Protein AF-0000000072981188 (afdb_homodimer)

Secondary structure (DSSP, 8-state):
----THHHHHHHHHHHTT--HHHHHHHHTS-HHHHHHHHHTSS---GGGHHHHHHHHTS-HHHHTT------HHHHHHHHHHHHHHHHHS-HHHHHHHHHHHHHHTTT-HHHHHHHHHHHHHTGGG---HHHHHHHHHHHHHHHHHHHHH---HHHHHHHHHHHHHHHHHTT-HHHHHHHHGGGGSPP--HHHHHHHHHHHTT-HHHHHHHHHHHHHHHHHHHHHHHHHHHHHTTT-HHHHHHHHHHHHHHHHHTTGGGS--HHHHHHHHHHHHHHHHTT-HHHHHHHHHHHHHHHHT--SSP-----SS-TTHHHHHHHHSTTTTS-SS-HHHHHHHHHHHHHS-GGGGGGTT-HHHHHHHHHHHHHTT---/----THHHHHHHHHHHTT--HHHHHHHHTS-HHHHHHHHHTSS---GGGHHHHHHHHTS-HHHHHT------HHHHHHHHHHHHHHHHHS-HHHHHHHHHHHHHHTTT-HHHHHHHHHHHHHTGGG---HHHHHHHHHHHHHHHHHHHHH---HHHHHHHHHHHHHHHHHTT-HHHHHHHHGGGGSPP--HHHHHHHHHHHTT-HHHHHHHHHHHHHHHHHHHHHHHHHHHHHTTT-HHHHHHHHHHHHHHHHHTTGGGS--HHHHHHHHHHHHHHHHTT-HHHHHHHHHHHHHHHHT--SSP-----SS--SHHHHHHHHSTTTTS-SS-HHHHHHHHHHHHHS-GGGGGGTT-HHHHHHHHHHHHHTT---

pLDDT: mean 88.99, std 8.78, range [28.5, 98.31]

Organism: Clostridium botulinum (strain Hall / ATCC 3502 / NCTC 13319 / Type A) (NCBI:txid441771)

Radius of gyration: 32.52 Å; Cα contacts (8 Å, |Δi|>4): 903; chains: 2; bounding box: 86×80×82 Å

Sequence (746 aa):
MRDLNIGKCIIHKRKEKGITQEQLANYIGVSKASVSKWESGSSYPDIVLLPELATYFNISVDELLGYSPQLTKEDIKKIYSKLSHEFAVRPFDEAMEQCNKLIKKYYSCFPFLLSIIQLLLNHSNLIKNDAIKKEIFQQCVFLSRRIKEESENISYIKNANTMEALAEMALGNSEEVIRLLDNKLDPYRGDDVILINAYQMQGKTAEANKVNQILLYNNVINTLALLNNYLSLNMMDPVLFEKIYSQGIQIIDSFQLKEILTNDVFAIHIIAAQGYLITQNKEKAIDALERYMNTVCSIQFPLSFKENEYFTHIGKWLEDNNFIGTNTPVDEITIKKSFVDIVVQNPAFEPLREDERYNLLVKKLKEKLGEKKMRDLNIGKCIIHKRKEKGITQEQLANYIGVSKASVSKWESGSSYPDIVLLPELATYFNISVDELLGYSPQLTKEDIKKIYSKLSHEFAVRPFDEAMEQCNKLIKKYYSCFPFLLSIIQLLLNHSNLIKNDAIKKEIFQQCVFLSRRIKEESENISYIKNANTMEALAEMALGNSEEVIRLLDNKLDPYRGDDVILINAYQMQGKTAEANKVNQILLYNNVINTLALLNNYLSLNMMDPVLFEKIYSQGIQIIDSFQLKEILTNDVFAIHIIAAQGYLITQNKEKAIDALERYMNTVCSIQFPLSFKENEYFTHIGKWLEDNNFIGTNTPVDEITIKKSFVDIVVQNPAFEPLREDERYNLLVKKLKEKLGEKK

Structure (mmCIF, N/CA/C/O backbone):
data_AF-0000000072981188-model_v1
#
loop_
_entity.id
_entity.type
_entity.pdbx_description
1 polymer 'DNA-binding protein'
#
loop_
_atom_site.group_PDB
_atom_site.id
_atom_site.type_symbol
_atom_site.label_atom_id
_atom_site.label_alt_id
_atom_site.label_comp_id
_atom_site.label_asym_id
_atom_site.label_entity_id
_atom_site.label_seq_id
_atom_site.pdbx_PDB_ins_code
_atom_site.Cartn_x
_atom_site.Cartn_y
_atom_site.Cartn_z
_atom_site.occupancy
_atom_site.B_iso_or_equiv
_atom_site.auth_seq_id
_atom_site.auth_comp_id
_atom_site.auth_asym_id
_atom_site.auth_atom_id
_atom_site.pdbx_PDB_model_num
ATOM 1 N N . MET A 1 1 ? 26.234 -38.469 -8.125 1 28.84 1 MET A N 1
ATOM 2 C CA . MET A 1 1 ? 27.453 -37.75 -8.555 1 28.84 1 MET A CA 1
ATOM 3 C C . MET A 1 1 ? 27.125 -36.344 -9.023 1 28.84 1 MET A C 1
ATOM 5 O O . MET A 1 1 ? 26.219 -36.156 -9.828 1 28.84 1 MET A O 1
ATOM 9 N N . ARG A 1 2 ? 27.438 -35.375 -8.328 1 44.81 2 ARG A N 1
ATOM 10 C CA . ARG A 1 2 ? 27.281 -33.938 -8.562 1 44.81 2 ARG A CA 1
ATOM 11 C C . ARG A 1 2 ? 27.938 -33.531 -9.883 1 44.81 2 ARG A C 1
ATOM 13 O O . ARG A 1 2 ? 29.156 -33.625 -10.023 1 44.81 2 ARG A O 1
ATOM 20 N N . ASP A 1 3 ? 27.469 -33.844 -10.914 1 48.28 3 ASP A N 1
ATOM 21 C CA . ASP A 1 3 ? 28.109 -33.719 -12.227 1 48.28 3 ASP A CA 1
ATOM 22 C C . ASP A 1 3 ? 28.531 -32.25 -12.469 1 48.28 3 ASP A C 1
ATOM 24 O O . ASP A 1 3 ? 27.688 -31.375 -12.578 1 48.28 3 ASP A O 1
ATOM 28 N N . LEU A 1 4 ? 29.609 -31.938 -11.836 1 57.03 4 LEU A N 1
ATOM 29 C CA . LEU A 1 4 ? 30.219 -30.672 -12.211 1 57.03 4 LEU A CA 1
ATOM 30 C C . LEU A 1 4 ? 30.594 -30.672 -13.688 1 57.03 4 LEU A C 1
ATOM 32 O O . LEU A 1 4 ? 31.172 -31.641 -14.195 1 57.03 4 LEU A O 1
ATOM 36 N N . ASN A 1 5 ? 29.922 -29.953 -14.453 1 65.31 5 ASN A N 1
ATOM 37 C CA . ASN A 1 5 ? 30.141 -29.859 -15.891 1 65.31 5 ASN A CA 1
ATOM 38 C C . ASN A 1 5 ? 31.469 -29.156 -16.219 1 65.31 5 ASN A C 1
ATOM 40 O O . ASN A 1 5 ? 31.609 -28.547 -17.266 1 65.31 5 ASN A O 1
ATOM 44 N N . ILE A 1 6 ? 32.344 -29.312 -15.297 1 79.31 6 ILE A N 1
ATOM 45 C CA . ILE A 1 6 ? 33.594 -28.578 -15.531 1 79.31 6 ILE A CA 1
ATOM 46 C C . ILE A 1 6 ? 34.344 -29.188 -16.719 1 79.31 6 ILE A C 1
ATOM 48 O O . ILE A 1 6 ? 34.938 -28.469 -17.516 1 79.31 6 ILE A O 1
ATOM 52 N N . GLY A 1 7 ? 34.281 -30.484 -16.781 1 83.25 7 GLY A N 1
ATOM 53 C CA . GLY A 1 7 ? 34.938 -31.156 -17.891 1 83.25 7 GLY A CA 1
ATOM 54 C C . GLY A 1 7 ? 34.438 -30.703 -19.25 1 83.25 7 GLY A C 1
ATOM 55 O O . GLY A 1 7 ? 35.219 -30.406 -20.156 1 83.25 7 GLY A O 1
ATOM 56 N N . LYS A 1 8 ? 33.156 -30.594 -19.328 1 84.25 8 LYS A N 1
ATOM 57 C CA . LYS A 1 8 ? 32.531 -30.141 -20.578 1 84.25 8 LYS A CA 1
ATOM 58 C C . LYS A 1 8 ? 32.938 -28.688 -20.875 1 84.25 8 LYS A C 1
ATOM 60 O O . LYS A 1 8 ? 33.188 -28.344 -22.031 1 84.25 8 LYS A O 1
ATOM 65 N N . CYS A 1 9 ? 32.938 -28 -19.859 1 85.75 9 CYS A N 1
ATOM 66 C CA . CYS A 1 9 ? 33.344 -26.594 -20.031 1 85.75 9 CYS A CA 1
ATOM 67 C C . CYS A 1 9 ? 34.781 -26.484 -20.5 1 85.75 9 CYS A C 1
ATOM 69 O O . CYS A 1 9 ? 35.094 -25.703 -21.406 1 85.75 9 CYS A O 1
ATOM 71 N N . ILE A 1 10 ? 35.688 -27.281 -19.906 1 88.19 10 ILE A N 1
ATOM 72 C CA . ILE A 1 10 ? 37.094 -27.25 -20.266 1 88.19 10 ILE A CA 1
ATOM 73 C C . ILE A 1 10 ? 37.281 -27.688 -21.719 1 88.19 10 ILE A C 1
ATOM 75 O O . ILE A 1 10 ? 38 -27.062 -22.484 1 88.19 10 ILE A O 1
ATOM 79 N N . ILE A 1 11 ? 36.5 -28.719 -22.141 1 90.25 11 ILE A N 1
ATOM 80 C CA . ILE A 1 11 ? 36.562 -29.172 -23.516 1 90.25 11 ILE A CA 1
ATOM 81 C C . ILE A 1 11 ? 36.125 -28.062 -24.453 1 90.25 11 ILE A C 1
ATOM 83 O O . ILE A 1 11 ? 36.812 -27.75 -25.422 1 90.25 11 ILE A O 1
ATOM 87 N N . HIS A 1 12 ? 34.969 -27.5 -24.172 1 89.06 12 HIS A N 1
ATOM 88 C CA . HIS 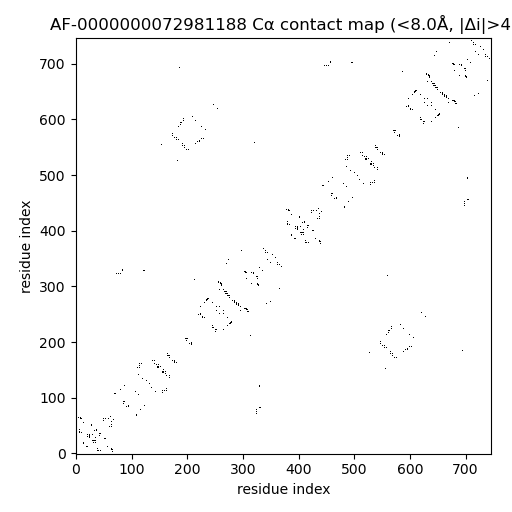A 1 12 ? 34.344 -26.469 -25.016 1 89.06 12 HIS A CA 1
ATOM 89 C C . HIS A 1 12 ? 35.281 -25.266 -25.141 1 89.06 12 HIS A C 1
ATOM 91 O O . HIS A 1 12 ? 35.531 -24.781 -26.25 1 89.06 12 HIS A O 1
ATOM 97 N N . LYS A 1 13 ? 35.812 -24.844 -24.062 1 88.12 13 LYS A N 1
ATOM 98 C CA . LYS A 1 13 ? 36.656 -23.656 -24.078 1 88.12 13 LYS A CA 1
ATOM 99 C C . LYS A 1 13 ? 38 -23.938 -24.719 1 88.12 13 LYS A C 1
ATOM 101 O O . LYS A 1 13 ? 38.562 -23.094 -25.422 1 88.12 13 LYS A O 1
ATOM 106 N N . ARG A 1 14 ? 38.562 -25.125 -24.391 1 90.75 14 ARG A N 1
ATOM 107 C CA . ARG A 1 14 ? 39.812 -25.531 -25.016 1 90.75 14 ARG A CA 1
ATOM 108 C C . ARG A 1 14 ? 39.688 -25.594 -26.531 1 90.75 14 ARG A C 1
ATOM 110 O O . ARG A 1 14 ? 40.531 -25.062 -27.266 1 90.75 14 ARG A O 1
ATOM 117 N N . LYS A 1 15 ? 38.562 -26.109 -27.016 1 91.38 15 LYS A N 1
ATOM 118 C CA . LYS A 1 15 ? 38.281 -26.219 -28.438 1 91.38 15 LYS A CA 1
ATOM 119 C C . LYS A 1 15 ? 38.031 -24.844 -29.047 1 91.38 15 LYS A C 1
ATOM 121 O O . LYS A 1 15 ? 38.469 -24.562 -30.172 1 91.38 15 LYS A O 1
ATOM 126 N N . GLU A 1 16 ? 37.312 -24.047 -28.344 1 86.44 16 GLU A N 1
ATOM 127 C CA . GLU A 1 16 ? 37.031 -22.672 -28.797 1 86.44 16 GLU A CA 1
ATOM 128 C C . GLU A 1 16 ? 38.312 -21.906 -29 1 86.44 16 GLU A C 1
ATOM 130 O O . GLU A 1 16 ? 38.438 -21.094 -29.922 1 86.44 16 GLU A O 1
ATOM 135 N N . LYS A 1 17 ? 39.281 -22.109 -28.094 1 86.5 17 LYS A N 1
ATOM 136 C CA . LYS A 1 17 ? 40.562 -21.422 -28.188 1 86.5 17 LYS A CA 1
ATOM 137 C C . LYS A 1 17 ? 41.469 -22.125 -29.188 1 86.5 17 LYS A C 1
ATOM 139 O O . LYS A 1 17 ? 42.562 -21.625 -29.5 1 86.5 17 LYS A O 1
ATOM 144 N N . GLY A 1 18 ? 41 -23.344 -29.641 1 88.5 18 GLY A N 1
ATOM 145 C CA . GLY A 1 18 ? 41.75 -24.078 -30.641 1 88.5 18 GLY A CA 1
ATOM 146 C C . GLY A 1 18 ? 43.031 -24.703 -30.109 1 88.5 18 GLY A C 1
ATOM 147 O O . GLY A 1 18 ? 44.031 -24.828 -30.828 1 88.5 18 GLY A O 1
ATOM 148 N N . ILE A 1 19 ? 43.062 -25.062 -28.906 1 88.88 19 ILE A N 1
ATOM 149 C CA . ILE A 1 19 ? 44.281 -25.594 -28.328 1 88.88 19 ILE A CA 1
ATOM 150 C C . ILE A 1 19 ? 44.094 -27.078 -28.016 1 88.88 19 ILE A C 1
ATOM 152 O O . ILE A 1 19 ? 42.969 -27.562 -27.906 1 88.88 19 ILE A O 1
ATOM 156 N N . THR A 1 20 ? 45.25 -27.703 -27.984 1 91.19 20 THR A N 1
ATOM 157 C CA . THR A 1 20 ? 45.25 -29.125 -27.656 1 91.19 20 THR A CA 1
ATOM 158 C C . THR A 1 20 ? 45.25 -29.344 -26.141 1 91.19 20 THR A C 1
ATOM 160 O O . THR A 1 20 ? 45.469 -28.391 -25.375 1 91.19 20 THR A O 1
ATOM 163 N N . GLN A 1 21 ? 44.969 -30.594 -25.719 1 94.88 21 GLN A N 1
ATOM 164 C CA . GLN A 1 21 ? 45.031 -30.938 -24.312 1 94.88 21 GLN A CA 1
ATOM 165 C C . GLN A 1 21 ? 46.438 -30.719 -23.75 1 94.88 21 GLN A C 1
ATOM 167 O O . GLN A 1 21 ? 46.625 -30.281 -22.625 1 94.88 21 GLN A O 1
ATOM 172 N N . GLU A 1 22 ? 47.406 -30.984 -24.547 1 92.75 22 GLU A N 1
ATOM 173 C CA . GLU A 1 22 ? 48.812 -30.812 -24.156 1 92.75 22 GLU A CA 1
ATOM 174 C C . GLU A 1 22 ? 49.156 -29.344 -23.938 1 92.75 22 GLU A C 1
ATOM 176 O O . GLU A 1 22 ? 49.875 -29.016 -22.969 1 92.75 22 GLU A O 1
ATOM 181 N N . GLN A 1 23 ? 48.656 -28.578 -24.781 1 89.81 23 GLN A N 1
ATOM 182 C CA . GLN A 1 23 ? 48.906 -27.141 -24.672 1 89.81 23 GLN A CA 1
ATOM 183 C C . GLN A 1 23 ? 48.281 -26.578 -23.406 1 89.81 23 GLN A C 1
ATOM 185 O O . GLN A 1 23 ? 48.906 -25.75 -22.719 1 89.81 23 GLN A O 1
ATOM 190 N N . LEU A 1 24 ? 47.094 -26.938 -23.141 1 93.69 24 LEU A N 1
ATOM 191 C CA . LEU A 1 24 ? 46.438 -26.5 -21.906 1 93.69 24 LEU A CA 1
ATOM 192 C C . LEU A 1 24 ? 47.188 -27 -20.688 1 93.69 24 LEU A C 1
ATOM 194 O O . LEU A 1 24 ? 47.406 -26.25 -19.734 1 93.69 24 LEU A O 1
ATOM 198 N N . ALA A 1 25 ? 47.594 -28.219 -20.703 1 92.62 25 ALA A N 1
ATOM 199 C CA . ALA A 1 25 ? 48.312 -28.844 -19.594 1 92.62 25 ALA A CA 1
ATOM 200 C C . ALA A 1 25 ? 49.625 -28.109 -19.312 1 92.62 25 ALA A C 1
ATOM 202 O O . ALA A 1 25 ? 49.938 -27.844 -18.156 1 92.62 25 ALA A O 1
ATOM 203 N N . ASN A 1 26 ? 50.281 -27.781 -20.328 1 86.75 26 ASN A N 1
ATOM 204 C CA . ASN A 1 26 ? 51.531 -27.062 -20.203 1 86.75 26 ASN A CA 1
ATOM 205 C C . ASN A 1 26 ? 51.344 -25.688 -19.547 1 86.75 26 ASN A C 1
ATOM 207 O O . ASN A 1 26 ? 52.125 -25.266 -18.703 1 86.75 26 ASN A O 1
ATOM 211 N N . TYR A 1 27 ? 50.281 -25.109 -20.031 1 85.94 27 TYR A N 1
ATOM 212 C CA . TYR A 1 27 ? 50.031 -23.797 -19.5 1 85.94 27 TYR A CA 1
ATOM 213 C C . TYR A 1 27 ? 49.719 -23.859 -18 1 85.94 27 TYR A C 1
ATOM 215 O O . TYR A 1 27 ? 50.219 -23.031 -17.234 1 85.94 27 TYR A O 1
ATOM 223 N N . ILE A 1 28 ? 48.906 -24.766 -17.594 1 88 28 ILE A N 1
ATOM 224 C CA . ILE A 1 28 ? 48.438 -24.891 -16.219 1 88 28 ILE A CA 1
ATOM 225 C C . ILE A 1 28 ? 49.531 -25.531 -15.352 1 88 28 ILE A C 1
ATOM 227 O O . ILE A 1 28 ? 49.562 -25.344 -14.133 1 88 28 ILE A O 1
ATOM 231 N N . GLY A 1 29 ? 50.375 -26.266 -15.93 1 88.38 29 GLY A N 1
ATOM 232 C CA . GLY A 1 29 ? 51.438 -26.938 -15.227 1 88.38 29 GLY A CA 1
ATOM 233 C C . GLY A 1 29 ? 51.031 -28.328 -14.727 1 88.38 29 GLY A C 1
ATOM 234 O O . GLY A 1 29 ? 51.406 -28.703 -13.617 1 88.38 29 GLY A O 1
ATOM 235 N N . VAL A 1 30 ? 50.281 -28.953 -15.422 1 91.81 30 VAL A N 1
ATOM 236 C CA . VAL A 1 30 ? 49.875 -30.312 -15.086 1 91.81 30 VAL A CA 1
ATOM 237 C C . VAL A 1 30 ? 50.156 -31.25 -16.25 1 91.81 30 VAL A C 1
ATOM 239 O O . VAL A 1 30 ? 50.656 -30.812 -17.297 1 91.81 30 VAL A O 1
ATOM 242 N N . SER A 1 31 ? 49.875 -32.5 -16.031 1 92.44 31 SER A N 1
ATOM 243 C CA . SER A 1 31 ? 50.125 -33.469 -17.109 1 92.44 31 SER A CA 1
ATOM 244 C C . SER A 1 31 ? 48.969 -33.5 -18.094 1 92.44 31 SER A C 1
ATOM 246 O O . SER A 1 31 ? 47.844 -33.125 -17.75 1 92.44 31 SER A O 1
ATOM 248 N N . LYS A 1 32 ? 49.312 -33.844 -19.312 1 93.88 32 LYS A N 1
ATOM 249 C CA . LYS A 1 32 ? 48.281 -34.062 -20.328 1 93.88 32 LYS A CA 1
ATOM 250 C C . LYS A 1 32 ? 47.25 -35.062 -19.859 1 93.88 32 LYS A C 1
ATOM 252 O O . LYS A 1 32 ? 46.062 -34.906 -20.125 1 93.88 32 LYS A O 1
ATOM 257 N N . ALA A 1 33 ? 47.656 -36 -19.156 1 92.94 33 ALA A N 1
ATOM 258 C CA . ALA A 1 33 ? 46.75 -37.031 -18.609 1 92.94 33 ALA A CA 1
ATOM 259 C C . ALA A 1 33 ? 45.75 -36.406 -17.641 1 92.94 33 ALA A C 1
ATOM 261 O O . ALA A 1 33 ? 44.594 -36.812 -17.609 1 92.94 33 ALA A O 1
ATOM 262 N N . SER A 1 34 ? 46.25 -35.531 -16.906 1 92.56 34 SER A N 1
ATOM 263 C CA . SER A 1 34 ? 45.375 -34.844 -15.961 1 92.56 34 SER A CA 1
ATOM 264 C C . SER A 1 34 ? 44.25 -34.094 -16.672 1 92.56 34 SER A C 1
ATOM 266 O O . SER A 1 34 ? 43.062 -34.219 -16.312 1 92.56 34 SER A O 1
ATOM 268 N N . VAL A 1 35 ? 44.594 -33.375 -17.734 1 93.25 35 VAL A N 1
ATOM 269 C CA . VAL A 1 35 ? 43.594 -32.625 -18.5 1 93.25 35 VAL A CA 1
ATOM 270 C C . VAL A 1 35 ? 42.625 -33.594 -19.172 1 93.25 35 VAL A C 1
ATOM 272 O O . VAL A 1 35 ? 41.406 -33.344 -19.188 1 93.25 35 VAL A O 1
ATOM 275 N N . SER A 1 36 ? 43.125 -34.625 -19.719 1 92.56 36 SER A N 1
ATOM 276 C CA . SER A 1 36 ? 42.281 -35.656 -20.344 1 92.56 36 SER A CA 1
ATOM 277 C C . SER A 1 36 ? 41.281 -36.219 -19.344 1 92.56 36 SER A C 1
ATOM 279 O O . SER A 1 36 ? 40.125 -36.438 -19.672 1 92.56 36 SER A O 1
ATOM 281 N N . LYS A 1 37 ? 41.75 -36.406 -18.141 1 92.06 37 LYS A N 1
ATOM 282 C CA . LYS A 1 37 ? 40.875 -36.938 -17.094 1 92.06 37 LYS A CA 1
ATOM 283 C C . LYS A 1 37 ? 39.781 -35.938 -16.703 1 92.06 37 LYS A C 1
ATOM 285 O O . LYS A 1 37 ? 38.656 -36.312 -16.406 1 92.06 37 LYS A O 1
ATOM 290 N N . TRP A 1 38 ? 40.219 -34.688 -16.672 1 90.5 38 TRP A N 1
ATOM 291 C CA . TRP A 1 38 ? 39.219 -33.656 -16.391 1 90.5 38 TRP A CA 1
ATOM 292 C C . TRP A 1 38 ? 38.125 -33.625 -17.453 1 90.5 38 TRP A C 1
ATOM 294 O O . TRP A 1 38 ? 36.938 -33.625 -17.125 1 90.5 38 TRP A O 1
ATOM 304 N N . GLU A 1 39 ? 38.531 -33.688 -18.703 1 90.81 39 GLU A N 1
ATOM 305 C CA . GLU A 1 39 ? 37.625 -33.562 -19.828 1 90.81 39 GLU A CA 1
ATOM 306 C C . GLU A 1 39 ? 36.719 -34.781 -19.969 1 90.81 39 GLU A C 1
ATOM 308 O O . GLU A 1 39 ? 35.594 -34.656 -20.453 1 90.81 39 GLU A O 1
ATOM 313 N N . SER A 1 40 ? 37.25 -35.875 -19.547 1 87.44 40 SER A N 1
ATOM 314 C CA . SER A 1 40 ? 36.469 -37.094 -19.641 1 87.44 40 SER A CA 1
ATOM 315 C C . SER A 1 40 ? 35.594 -37.281 -18.391 1 87.44 40 SER A C 1
ATOM 317 O O . SER A 1 40 ? 34.781 -38.188 -18.344 1 87.44 40 SER A O 1
ATOM 319 N N . GLY A 1 41 ? 35.781 -36.438 -17.375 1 85.81 41 GLY A N 1
ATOM 320 C CA . GLY A 1 41 ? 34.969 -36.531 -16.156 1 85.81 41 GLY A CA 1
ATOM 321 C C . GLY A 1 41 ? 35.5 -37.531 -15.164 1 85.81 41 GLY A C 1
ATOM 322 O O . GLY A 1 41 ? 34.875 -37.812 -14.133 1 85.81 41 GLY A O 1
ATOM 323 N N . SER A 1 42 ? 36.656 -38.094 -15.516 1 84.75 42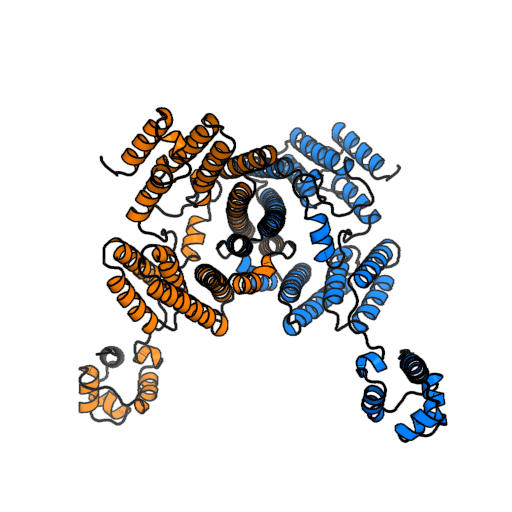 SER A N 1
ATOM 324 C CA . SER A 1 42 ? 37.25 -39.125 -14.664 1 84.75 42 SER A CA 1
ATOM 325 C C . SER A 1 42 ? 37.844 -38.531 -13.398 1 84.75 42 SER A C 1
ATOM 327 O O . SER A 1 42 ? 37.969 -39.188 -12.375 1 84.75 42 SER A O 1
ATOM 329 N N . SER A 1 43 ? 38.281 -37.406 -13.391 1 84.56 43 SER A N 1
ATOM 330 C CA . SER A 1 43 ? 38.75 -36.656 -12.242 1 84.56 43 SER A CA 1
ATOM 331 C C . SER A 1 43 ? 38.438 -35.156 -12.414 1 84.56 43 SER A C 1
ATOM 333 O O . SER A 1 43 ? 37.969 -34.75 -13.461 1 84.56 43 SER A O 1
ATOM 335 N N . TYR A 1 44 ? 38.625 -34.406 -11.32 1 86.12 44 TYR A N 1
ATOM 336 C CA . TYR A 1 44 ? 38.438 -32.969 -11.352 1 86.12 44 TYR A CA 1
ATOM 337 C C . TYR A 1 44 ? 39.688 -32.219 -10.953 1 86.12 44 TYR A C 1
ATOM 339 O O . TYR A 1 44 ? 40.531 -32.75 -10.211 1 86.12 44 TYR A O 1
ATOM 347 N N . PRO A 1 45 ? 39.781 -31.062 -11.617 1 84.38 45 PRO A N 1
ATOM 348 C CA . PRO A 1 45 ? 40.938 -30.266 -11.211 1 84.38 45 PRO A CA 1
ATOM 349 C C . PRO A 1 45 ? 40.969 -29.969 -9.719 1 84.38 45 PRO A C 1
ATOM 351 O O . PRO A 1 45 ? 39.906 -29.859 -9.094 1 84.38 45 PRO A O 1
ATOM 354 N N . ASP A 1 46 ? 42.25 -29.922 -9.195 1 78.56 46 ASP A N 1
ATOM 355 C CA . ASP A 1 46 ? 42.375 -29.406 -7.836 1 78.56 46 ASP A CA 1
ATOM 356 C C . ASP A 1 46 ? 41.844 -27.984 -7.73 1 78.56 46 ASP A C 1
ATOM 358 O O . ASP A 1 46 ? 41.969 -27.203 -8.68 1 78.56 46 ASP A O 1
ATOM 362 N N . ILE A 1 47 ? 41.25 -27.656 -6.555 1 77.69 47 ILE A N 1
ATOM 363 C CA . ILE A 1 47 ? 40.594 -26.375 -6.305 1 77.69 47 ILE A CA 1
ATOM 364 C C . ILE A 1 47 ? 41.562 -25.234 -6.562 1 77.69 47 ILE A C 1
ATOM 366 O O . ILE A 1 47 ? 41.188 -24.172 -7.047 1 77.69 47 ILE A O 1
ATOM 370 N N . VAL A 1 48 ? 42.812 -25.453 -6.34 1 73.75 48 VAL A N 1
ATOM 371 C CA . VAL A 1 48 ? 43.812 -24.422 -6.461 1 73.75 48 VAL A CA 1
ATOM 372 C C . VAL A 1 48 ? 44.031 -24.078 -7.934 1 73.75 48 VAL A C 1
ATOM 374 O O . VAL A 1 48 ? 44.531 -23 -8.266 1 73.75 48 VAL A O 1
ATOM 377 N N . LEU A 1 49 ? 43.688 -24.969 -8.828 1 82.31 49 LEU A N 1
ATOM 378 C CA . LEU A 1 49 ? 43.906 -24.766 -10.258 1 82.31 49 LEU A CA 1
ATOM 379 C C . LEU A 1 49 ? 42.719 -24.016 -10.891 1 82.31 49 LEU A C 1
ATOM 381 O O . LEU A 1 49 ? 42.844 -23.516 -12.016 1 82.31 49 LEU A O 1
ATOM 385 N N . LEU A 1 50 ? 41.656 -23.844 -10.148 1 83.62 50 LEU A N 1
ATOM 386 C CA . LEU A 1 50 ? 40.406 -23.328 -10.742 1 83.62 50 LEU A CA 1
ATOM 387 C C . LEU A 1 50 ? 40.594 -21.875 -11.172 1 83.62 50 LEU A C 1
ATOM 389 O O . LEU A 1 50 ? 40.25 -21.5 -12.305 1 83.62 50 LEU A O 1
ATOM 393 N N . PRO A 1 51 ? 41.156 -21.062 -10.328 1 76.81 51 PRO A N 1
ATOM 394 C CA . PRO A 1 51 ? 41.344 -19.688 -10.773 1 76.81 51 PRO A CA 1
ATOM 395 C C . PRO A 1 51 ? 42.25 -19.578 -12.008 1 76.81 51 PRO A C 1
ATOM 397 O O . PRO A 1 51 ? 41.969 -18.75 -12.891 1 76.81 51 PRO A O 1
ATOM 400 N N . GLU A 1 52 ? 43.25 -20.375 -12.062 1 78 52 GLU A N 1
ATOM 401 C CA . GLU A 1 52 ? 44.156 -20.359 -13.203 1 78 52 GLU A CA 1
ATOM 402 C C . GLU A 1 52 ? 43.438 -20.797 -14.477 1 78 52 GLU A C 1
ATOM 404 O O . GLU A 1 52 ? 43.625 -20.203 -15.539 1 78 52 GLU A O 1
ATOM 409 N N . LEU A 1 53 ? 42.688 -21.797 -14.344 1 85 53 LEU A N 1
ATOM 410 C CA . LEU A 1 53 ? 41.906 -22.281 -15.469 1 85 53 LEU A CA 1
ATOM 411 C C . LEU A 1 53 ? 40.906 -21.234 -15.945 1 85 53 LEU A C 1
ATOM 413 O O . LEU A 1 53 ? 40.781 -20.984 -17.141 1 85 53 LEU A O 1
ATOM 417 N N . ALA A 1 54 ? 40.188 -20.625 -15.008 1 81.06 54 ALA A N 1
ATOM 418 C CA . ALA A 1 54 ? 39.219 -19.594 -15.32 1 81.06 54 ALA A CA 1
ATOM 419 C C . ALA A 1 54 ? 39.875 -18.406 -16.016 1 81.06 54 ALA A C 1
ATOM 421 O O . ALA A 1 54 ? 39.344 -17.859 -16.984 1 81.06 54 ALA A O 1
ATOM 422 N N . THR A 1 55 ? 41 -18.078 -15.477 1 77.69 55 THR A N 1
ATOM 423 C CA . THR A 1 55 ? 41.781 -16.984 -16.062 1 77.69 55 THR A CA 1
ATOM 424 C C . THR A 1 55 ? 42.188 -17.312 -17.484 1 77.69 55 THR A C 1
ATOM 426 O O . THR A 1 55 ? 42.062 -16.484 -18.391 1 77.69 55 THR A O 1
ATOM 429 N N . TYR A 1 56 ? 42.625 -18.531 -17.656 1 83.06 56 TYR A N 1
ATOM 430 C CA . TYR A 1 56 ? 43.094 -18.969 -18.969 1 83.06 56 TYR A CA 1
ATOM 431 C C . TYR A 1 56 ? 41.969 -18.875 -20 1 83.06 56 TYR A C 1
ATOM 433 O O . TYR A 1 56 ? 42.188 -18.469 -21.141 1 83.06 56 TYR A O 1
ATOM 441 N N . PHE A 1 57 ? 40.812 -19.203 -19.594 1 85.94 57 PHE A N 1
ATOM 442 C CA . PHE A 1 57 ? 39.688 -19.234 -20.516 1 85.94 57 PHE A CA 1
ATOM 443 C C . PHE A 1 57 ? 38.938 -17.906 -20.5 1 85.94 57 PHE A C 1
ATOM 445 O O . PHE A 1 57 ? 37.938 -17.719 -21.219 1 85.94 57 PHE A O 1
ATOM 452 N N . ASN A 1 58 ? 39.281 -17 -19.656 1 82.62 58 ASN A N 1
ATOM 453 C CA . ASN A 1 58 ? 38.656 -15.695 -19.5 1 82.62 58 ASN A CA 1
ATOM 454 C C . ASN A 1 58 ? 37.188 -15.828 -19.094 1 82.62 58 ASN A C 1
ATOM 456 O O . ASN A 1 58 ? 36.312 -15.211 -19.703 1 82.62 58 ASN A O 1
ATOM 460 N N . ILE A 1 59 ? 37 -16.594 -18.234 1 76.75 59 ILE A N 1
ATOM 461 C CA . ILE A 1 59 ? 35.656 -16.781 -17.672 1 76.75 59 ILE A CA 1
ATOM 462 C C . ILE A 1 59 ? 35.75 -16.781 -16.156 1 76.75 59 ILE A C 1
ATOM 464 O O . ILE A 1 59 ? 36.844 -16.766 -15.578 1 76.75 59 ILE A O 1
ATOM 468 N N . SER A 1 60 ? 34.594 -16.688 -15.492 1 70.19 60 SER A N 1
ATOM 469 C CA . SER A 1 60 ? 34.594 -16.781 -14.031 1 70.19 60 SER A CA 1
ATOM 470 C C . SER A 1 60 ? 34.656 -18.219 -13.562 1 70.19 60 SER A C 1
ATOM 472 O O . SER A 1 60 ? 34.438 -19.156 -14.336 1 70.19 60 SER A O 1
ATOM 474 N N . VAL A 1 61 ? 35.125 -18.406 -12.406 1 75.12 61 VAL A N 1
ATOM 475 C CA . VAL A 1 61 ? 35.156 -19.75 -11.82 1 75.12 61 VAL A CA 1
ATOM 476 C C . VAL A 1 61 ? 33.719 -20.312 -11.82 1 75.12 61 VAL A C 1
ATOM 478 O O . VAL A 1 61 ? 33.531 -21.516 -12.047 1 75.12 61 VAL A O 1
ATOM 481 N N . ASP A 1 62 ? 32.75 -19.406 -11.68 1 71.81 62 ASP A N 1
ATOM 482 C CA . ASP A 1 62 ? 31.359 -19.844 -11.734 1 71.81 62 ASP A CA 1
ATOM 483 C C . ASP A 1 62 ? 31.047 -20.484 -13.094 1 71.81 62 ASP A C 1
ATOM 485 O O . ASP A 1 62 ? 30.469 -21.578 -13.148 1 71.81 62 ASP A O 1
ATOM 489 N N . GLU A 1 63 ? 31.469 -19.766 -14.039 1 73 63 GLU A N 1
ATOM 490 C CA . GLU A 1 63 ? 31.25 -20.25 -15.391 1 73 63 GLU A CA 1
ATOM 491 C C . GLU A 1 63 ? 31.984 -21.562 -15.648 1 73 63 GLU A C 1
ATOM 493 O O . GLU A 1 63 ? 31.453 -22.469 -16.281 1 73 63 GLU A O 1
ATOM 498 N N . LEU A 1 64 ? 33.25 -21.594 -15.172 1 76.88 64 LEU A N 1
ATOM 499 C CA . LEU A 1 64 ? 34.062 -22.781 -15.336 1 76.88 64 LEU A CA 1
ATOM 500 C C . LEU A 1 64 ? 33.438 -24 -14.703 1 76.88 64 LEU A C 1
ATOM 502 O O . LEU A 1 64 ? 33.438 -25.094 -15.281 1 76.88 64 LEU A O 1
ATOM 506 N N . LEU A 1 65 ? 32.812 -23.641 -13.578 1 74.75 65 LEU A N 1
ATOM 507 C CA . LEU A 1 65 ? 32.188 -24.719 -12.82 1 74.75 65 LEU A CA 1
ATOM 508 C C . LEU A 1 65 ? 30.766 -24.953 -13.281 1 74.75 65 LEU A C 1
ATOM 510 O O . LEU A 1 65 ? 30.109 -25.891 -12.836 1 74.75 65 LEU A O 1
ATOM 514 N N . GLY A 1 66 ? 30.328 -24.172 -14.281 1 65.19 66 GLY A N 1
ATOM 515 C CA . GLY A 1 66 ? 28.953 -24.234 -14.711 1 65.19 66 GLY A CA 1
ATOM 516 C C . GLY A 1 66 ? 27.969 -23.859 -13.617 1 65.19 66 GLY A C 1
ATOM 517 O O . GLY A 1 66 ? 26.828 -24.359 -13.594 1 65.19 66 GLY A O 1
ATOM 518 N N . TYR A 1 67 ? 28.625 -23.203 -12.719 1 61.75 67 TYR A N 1
ATOM 519 C CA . TYR A 1 67 ? 27.797 -22.797 -11.586 1 61.75 67 TYR A CA 1
ATOM 520 C C . TYR A 1 67 ? 26.906 -21.625 -11.969 1 61.75 67 TYR A C 1
ATOM 522 O O . TYR A 1 67 ? 27.391 -20.562 -12.359 1 61.75 67 TYR A O 1
ATOM 530 N N . SER A 1 68 ? 25.656 -22.016 -12.336 1 63.44 68 SER A N 1
ATOM 531 C CA . SER A 1 68 ? 24.672 -20.953 -12.508 1 63.44 68 SER A CA 1
ATOM 532 C C . SER A 1 68 ? 23.656 -20.969 -11.375 1 63.44 68 SER A C 1
ATOM 534 O O . SER A 1 68 ? 22.609 -21.625 -11.461 1 63.44 68 SER A O 1
ATOM 536 N N . PRO A 1 69 ? 24.094 -20.297 -10.383 1 65.19 69 PRO A N 1
ATOM 537 C CA . PRO A 1 69 ? 23.25 -20.359 -9.188 1 65.19 69 PRO A CA 1
ATOM 538 C C . PRO A 1 69 ? 21.906 -19.672 -9.391 1 65.19 69 PRO A C 1
ATOM 540 O O . PRO A 1 69 ? 20.969 -19.906 -8.617 1 65.19 69 PRO A O 1
ATOM 543 N N . GLN A 1 70 ? 21.734 -19.016 -10.547 1 75.81 70 GLN A N 1
ATOM 544 C CA . GLN A 1 70 ? 20.5 -18.266 -10.758 1 75.81 70 GLN A CA 1
ATOM 545 C C . GLN A 1 70 ? 19.672 -18.875 -11.883 1 75.81 70 GLN A C 1
ATOM 547 O O . GLN A 1 70 ? 20.219 -19.266 -12.914 1 75.81 70 GLN A O 1
ATOM 552 N N . LEU A 1 71 ? 18.469 -19.156 -11.625 1 83.31 71 LEU A N 1
ATOM 553 C CA . LEU A 1 71 ? 17.516 -19.609 -12.641 1 83.31 71 LEU A CA 1
ATOM 554 C C . LEU A 1 71 ? 16.891 -18.422 -13.359 1 83.31 71 LEU A C 1
ATOM 556 O O . LEU A 1 71 ? 16.781 -17.328 -12.789 1 83.31 71 LEU A O 1
ATOM 560 N N . THR A 1 72 ? 16.547 -18.703 -14.562 1 82.56 72 THR A N 1
ATOM 561 C CA . THR A 1 72 ? 15.781 -17.688 -15.273 1 82.56 72 THR A CA 1
ATOM 562 C C . THR A 1 72 ? 14.32 -17.719 -14.836 1 82.56 72 THR A C 1
ATOM 564 O O . THR A 1 72 ? 13.859 -18.703 -14.258 1 82.56 72 THR A O 1
ATOM 567 N N . LYS A 1 73 ? 13.68 -16.688 -15.109 1 85.44 73 LYS A N 1
ATOM 568 C CA . LYS A 1 73 ? 12.258 -16.625 -14.805 1 85.44 73 LYS A CA 1
ATOM 569 C C . LYS A 1 73 ? 11.492 -17.75 -15.5 1 85.44 73 LYS A C 1
ATOM 571 O O . LYS A 1 73 ? 10.586 -18.344 -14.914 1 85.44 73 LYS A O 1
ATOM 576 N N . GLU A 1 74 ? 11.836 -18 -16.703 1 86.5 74 GLU A N 1
ATOM 577 C CA . GLU A 1 74 ? 11.188 -19.047 -17.469 1 86.5 74 GLU A CA 1
ATOM 578 C C . GLU A 1 74 ? 11.43 -20.422 -16.828 1 86.5 74 GLU A C 1
ATOM 580 O O . GLU A 1 74 ? 10.516 -21.25 -16.766 1 86.5 74 GLU A O 1
ATOM 585 N N . ASP A 1 75 ? 12.602 -20.609 -16.406 1 88.62 75 ASP A N 1
ATOM 586 C CA . ASP A 1 75 ? 12.922 -21.875 -15.742 1 88.62 75 ASP A CA 1
ATOM 587 C C . ASP A 1 75 ? 12.133 -22.016 -14.445 1 88.62 75 ASP A C 1
ATOM 589 O O . ASP A 1 75 ? 11.625 -23.109 -14.141 1 88.62 75 ASP A O 1
ATOM 593 N N . ILE A 1 76 ? 12.07 -20.969 -13.711 1 91.06 76 ILE A N 1
ATOM 594 C CA . ILE A 1 76 ? 11.336 -21 -12.445 1 91.06 76 ILE A CA 1
ATOM 595 C C . ILE A 1 76 ? 9.867 -21.328 -12.711 1 91.06 76 ILE A C 1
ATOM 597 O O . ILE A 1 76 ? 9.289 -22.172 -12.016 1 91.06 76 ILE A O 1
ATOM 601 N N . LYS A 1 77 ? 9.336 -20.734 -13.719 1 88.5 77 LYS A N 1
ATOM 602 C CA . LYS A 1 77 ? 7.945 -21 -14.094 1 88.5 77 LYS A CA 1
ATOM 603 C C . LYS A 1 77 ? 7.73 -22.469 -14.43 1 88.5 77 LYS A C 1
ATOM 605 O O . LYS A 1 77 ? 6.754 -23.078 -13.977 1 88.5 77 LYS A O 1
ATOM 610 N N . LYS A 1 78 ? 8.555 -22.969 -15.164 1 89.88 78 LYS A N 1
ATOM 611 C CA . LYS A 1 78 ? 8.453 -24.359 -15.586 1 89.88 78 LYS A CA 1
ATOM 612 C C . LYS A 1 78 ? 8.562 -25.312 -14.398 1 89.88 78 LYS A C 1
ATOM 614 O O . LYS A 1 78 ? 7.773 -26.25 -14.266 1 89.88 78 LYS A O 1
ATOM 619 N N . ILE A 1 79 ? 9.547 -25.016 -13.625 1 90.88 79 ILE A N 1
ATOM 620 C CA . ILE A 1 79 ? 9.766 -25.859 -12.453 1 90.88 79 ILE A CA 1
ATOM 621 C C . ILE A 1 79 ? 8.555 -25.781 -11.523 1 90.88 79 ILE A C 1
ATOM 623 O O . ILE A 1 79 ? 8.07 -26.797 -11.031 1 90.88 79 ILE A O 1
ATOM 627 N N . TYR A 1 80 ? 8.047 -24.609 -11.234 1 91.25 80 TYR A N 1
ATOM 628 C CA . TYR A 1 80 ? 6.883 -24.406 -10.375 1 91.25 80 TYR A CA 1
ATOM 629 C C . TYR A 1 80 ? 5.688 -25.203 -10.891 1 91.25 80 TYR A C 1
ATOM 631 O O . TYR A 1 80 ? 5.016 -25.891 -10.125 1 91.25 80 TYR A O 1
ATOM 639 N N . SER A 1 81 ? 5.414 -25.031 -12.164 1 87.06 81 SER A N 1
ATOM 640 C CA . SER A 1 81 ? 4.277 -25.719 -12.766 1 87.06 81 SER A CA 1
ATOM 641 C C . SER A 1 81 ? 4.406 -27.234 -12.625 1 87.06 81 SER A C 1
ATOM 643 O O . SER A 1 81 ? 3.43 -27.922 -12.32 1 87.06 81 SER A O 1
ATOM 645 N N . LYS A 1 82 ? 5.562 -27.688 -12.93 1 90.5 82 LYS A N 1
ATOM 646 C CA . LYS A 1 82 ? 5.82 -29.125 -12.805 1 90.5 82 LYS A CA 1
ATOM 647 C C . LYS A 1 82 ? 5.582 -29.594 -11.375 1 90.5 82 LYS A C 1
ATOM 649 O O . LYS A 1 82 ? 4.887 -30.594 -11.148 1 90.5 82 LYS A O 1
ATOM 654 N N . LEU A 1 83 ? 6.133 -28.891 -10.461 1 90.69 83 LEU A N 1
ATOM 655 C CA . LEU A 1 83 ? 5.988 -29.281 -9.055 1 90.69 83 LEU A CA 1
ATOM 656 C C . LEU A 1 83 ? 4.535 -29.172 -8.609 1 90.69 83 LEU A C 1
ATOM 658 O O . LEU A 1 83 ? 4.043 -30.031 -7.879 1 90.69 83 LEU A O 1
ATOM 662 N N . SER A 1 84 ? 3.85 -28.109 -8.969 1 87.94 84 SER A N 1
ATOM 663 C CA . SER A 1 84 ? 2.432 -27.953 -8.664 1 87.94 84 SER A CA 1
ATOM 664 C C . SER A 1 84 ? 1.614 -29.125 -9.164 1 87.94 84 SER A C 1
ATOM 666 O O . SER A 1 84 ? 0.745 -29.641 -8.453 1 87.94 84 SER A O 1
ATOM 668 N N . HIS A 1 85 ? 1.914 -29.531 -10.367 1 86.12 85 HIS A N 1
ATOM 669 C CA . HIS A 1 85 ? 1.248 -30.703 -10.93 1 86.12 85 HIS A CA 1
ATOM 670 C C . HIS A 1 85 ? 1.57 -31.969 -10.141 1 86.12 85 HIS A C 1
ATOM 672 O O . HIS A 1 85 ? 0.69 -32.781 -9.898 1 86.12 85 HIS A O 1
ATOM 678 N N . GLU A 1 86 ? 2.812 -32.156 -9.773 1 88.5 86 GLU A N 1
ATOM 679 C CA . GLU A 1 86 ? 3.238 -33.312 -8.992 1 88.5 86 GLU A CA 1
ATOM 680 C C . GLU A 1 86 ? 2.498 -33.375 -7.664 1 88.5 86 GLU A C 1
ATOM 682 O O . GLU A 1 86 ? 2.123 -34.469 -7.211 1 88.5 86 GLU A O 1
ATOM 687 N N . PHE A 1 87 ? 2.266 -32.281 -7.004 1 86.25 87 PHE A N 1
ATOM 688 C CA . PHE A 1 87 ? 1.533 -32.25 -5.746 1 86.25 87 PHE A CA 1
ATOM 689 C C . PHE A 1 87 ? 0.093 -32.719 -5.941 1 86.25 87 PHE A C 1
ATOM 691 O O . PHE A 1 87 ? -0.538 -33.219 -5.012 1 86.25 87 PHE A O 1
ATOM 698 N N . ALA A 1 88 ? -0.412 -32.531 -7.199 1 79.19 88 ALA A N 1
ATOM 699 C CA . ALA A 1 88 ? -1.797 -32.875 -7.504 1 79.19 88 ALA A CA 1
ATOM 700 C C . ALA A 1 88 ? -1.928 -34.375 -7.812 1 79.19 88 ALA A C 1
ATOM 702 O O . ALA A 1 88 ? -2.973 -34.969 -7.562 1 79.19 88 ALA A O 1
ATOM 703 N N . VAL A 1 89 ? -0.837 -34.969 -8.359 1 85.62 89 VAL A N 1
ATOM 704 C CA . VAL A 1 89 ? -1.015 -36.281 -8.938 1 85.62 89 VAL A CA 1
ATOM 705 C C . VAL A 1 89 ? -0.144 -37.312 -8.188 1 85.62 89 VAL A C 1
ATOM 707 O O . VAL A 1 89 ? -0.375 -38.5 -8.273 1 85.62 89 VAL A O 1
ATOM 710 N N . ARG A 1 90 ? 0.925 -36.875 -7.496 1 86.38 90 ARG A N 1
ATOM 711 C CA . ARG A 1 90 ? 1.841 -37.781 -6.785 1 86.38 90 ARG A CA 1
ATOM 712 C C . ARG A 1 90 ? 1.678 -37.625 -5.277 1 86.38 90 ARG A C 1
ATOM 714 O O . ARG A 1 90 ? 1.074 -36.656 -4.797 1 86.38 90 ARG A O 1
ATOM 721 N N . PRO A 1 91 ? 2.18 -38.656 -4.602 1 86.25 91 PRO A N 1
ATOM 722 C CA . PRO A 1 91 ? 2.184 -38.5 -3.143 1 86.25 91 PRO A CA 1
ATOM 723 C C . PRO A 1 91 ? 2.988 -37.281 -2.676 1 86.25 91 PRO A C 1
ATOM 725 O O . PRO A 1 91 ? 4.035 -36.969 -3.252 1 86.25 91 PRO A O 1
ATOM 728 N N . PHE A 1 92 ? 2.545 -36.688 -1.684 1 87.12 92 PHE A N 1
ATOM 729 C CA . PHE A 1 92 ? 3.094 -35.438 -1.169 1 87.12 92 PHE A CA 1
ATOM 730 C C . PHE A 1 92 ? 4.578 -35.594 -0.858 1 87.12 92 PHE A C 1
ATOM 732 O O . PHE A 1 92 ? 5.379 -34.719 -1.191 1 87.12 92 PHE A O 1
ATOM 739 N N . ASP A 1 93 ? 4.91 -36.719 -0.235 1 86.81 93 ASP A N 1
ATOM 740 C CA . ASP A 1 93 ? 6.285 -36.938 0.204 1 86.81 93 ASP A CA 1
ATOM 741 C C . ASP A 1 93 ? 7.246 -36.938 -0.982 1 86.81 93 ASP A C 1
ATOM 743 O O . ASP A 1 93 ? 8.375 -36.438 -0.879 1 86.81 93 ASP A O 1
ATOM 747 N N . GLU A 1 94 ? 6.816 -37.5 -2.027 1 90.44 94 GLU A N 1
ATOM 748 C CA . GLU A 1 94 ? 7.648 -37.531 -3.225 1 90.44 94 GLU A CA 1
ATOM 749 C C . GLU A 1 94 ? 7.852 -36.156 -3.814 1 90.44 94 GLU A C 1
ATOM 751 O O . GLU A 1 94 ? 8.969 -35.781 -4.18 1 90.44 94 GLU A O 1
ATOM 756 N N . ALA A 1 95 ? 6.785 -35.438 -3.945 1 90.12 95 ALA A N 1
ATOM 757 C CA . ALA A 1 95 ? 6.867 -34.062 -4.445 1 90.12 95 ALA A CA 1
ATOM 758 C C . ALA A 1 95 ? 7.738 -33.219 -3.537 1 90.12 95 ALA A C 1
ATOM 760 O O . ALA A 1 95 ? 8.539 -32.406 -4.016 1 90.12 95 ALA A O 1
ATOM 761 N N . MET A 1 96 ? 7.648 -33.438 -2.242 1 90.81 96 MET A N 1
ATOM 762 C CA . MET A 1 96 ? 8.414 -32.656 -1.268 1 90.81 96 MET A CA 1
ATOM 763 C C . MET A 1 96 ? 9.898 -32.969 -1.379 1 90.81 96 MET A C 1
ATOM 765 O O . MET A 1 96 ? 10.734 -32.094 -1.205 1 90.81 96 MET A O 1
ATOM 769 N N . GLU A 1 97 ? 10.211 -34.188 -1.588 1 90.38 97 GLU A N 1
ATOM 770 C CA . GLU A 1 97 ? 11.609 -34.562 -1.781 1 90.38 97 GLU A CA 1
ATOM 771 C C . GLU A 1 97 ? 12.227 -33.812 -2.967 1 90.38 97 GLU A C 1
ATOM 773 O O . GLU A 1 97 ? 13.367 -33.375 -2.896 1 90.38 97 GLU A O 1
ATOM 778 N N . GLN A 1 98 ? 11.477 -33.75 -3.996 1 91.88 98 GLN A N 1
ATOM 779 C CA . GLN A 1 98 ? 11.938 -33 -5.164 1 91.88 98 GLN A CA 1
ATOM 780 C C . GLN A 1 98 ? 12.141 -31.531 -4.832 1 91.88 98 GLN A C 1
ATOM 782 O O . GLN A 1 98 ? 13.125 -30.922 -5.25 1 91.88 98 GLN A O 1
ATOM 787 N N . CYS A 1 99 ? 11.188 -30.969 -4.125 1 92.69 99 CYS A N 1
ATOM 788 C CA . CYS A 1 99 ? 11.32 -29.578 -3.691 1 92.69 99 CYS A CA 1
ATOM 789 C C . CYS A 1 99 ? 12.602 -29.375 -2.898 1 92.69 99 CYS A C 1
ATOM 791 O O . CYS A 1 99 ? 13.359 -28.438 -3.166 1 92.69 99 CYS A O 1
ATOM 793 N N . ASN A 1 100 ? 12.859 -30.25 -1.964 1 90.62 100 ASN A N 1
ATOM 794 C CA . ASN A 1 100 ? 14.031 -30.141 -1.106 1 90.62 100 ASN A CA 1
ATOM 795 C C . ASN A 1 100 ? 15.328 -30.219 -1.914 1 90.62 100 ASN A C 1
ATOM 797 O O . ASN A 1 100 ? 16.281 -29.484 -1.646 1 90.62 100 ASN A O 1
ATOM 801 N N . LYS A 1 101 ? 15.328 -31.109 -2.84 1 89.44 101 LYS A N 1
ATOM 802 C CA . LYS A 1 101 ? 16.484 -31.234 -3.713 1 89.44 101 LYS A CA 1
ATOM 803 C C . LYS A 1 101 ? 16.734 -29.953 -4.496 1 89.44 101 LYS A C 1
ATOM 805 O O . LYS A 1 101 ? 17.875 -29.5 -4.605 1 89.44 101 LYS A O 1
ATOM 810 N N . LEU A 1 102 ? 15.711 -29.391 -5.02 1 90.81 102 LEU A N 1
ATOM 811 C CA . LEU A 1 102 ? 15.828 -28.188 -5.824 1 90.81 102 LEU A CA 1
ATOM 812 C C . LEU A 1 102 ? 16.203 -26.984 -4.957 1 90.81 102 LEU A C 1
ATOM 814 O O . LEU A 1 102 ? 16.969 -26.125 -5.383 1 90.81 102 LEU A O 1
ATOM 818 N N . ILE A 1 103 ? 15.68 -26.906 -3.713 1 90.31 103 ILE A N 1
ATOM 819 C CA . ILE A 1 103 ? 16.031 -25.844 -2.779 1 90.31 103 ILE A CA 1
ATOM 820 C C . ILE A 1 103 ? 17.531 -25.859 -2.51 1 90.31 103 ILE A C 1
ATOM 822 O O . ILE A 1 103 ? 18.188 -24.812 -2.533 1 90.31 103 ILE A O 1
ATOM 826 N N . LYS A 1 104 ? 18.031 -27.031 -2.301 1 84.75 104 LYS A N 1
ATOM 827 C CA . LYS A 1 104 ? 19.453 -27.172 -2.047 1 84.75 104 LYS A CA 1
ATOM 828 C C . LYS A 1 104 ? 20.281 -26.766 -3.264 1 84.75 104 LYS A C 1
ATOM 830 O O . LYS A 1 104 ? 21.281 -26.062 -3.131 1 84.75 104 LYS A O 1
ATOM 835 N N . LYS A 1 105 ? 19.844 -27.109 -4.375 1 83.81 105 LYS A N 1
ATOM 836 C CA . LYS A 1 105 ? 20.562 -26.844 -5.621 1 83.81 105 LYS A CA 1
ATOM 837 C C . LYS A 1 105 ? 20.562 -25.359 -5.949 1 83.81 105 LYS A C 1
ATOM 839 O O . LYS A 1 105 ? 21.562 -24.812 -6.414 1 83.81 105 LYS A O 1
ATOM 844 N N . TYR A 1 106 ? 19.469 -24.734 -5.703 1 86.44 106 TYR A N 1
ATOM 845 C CA . TYR A 1 106 ? 19.312 -23.328 -6.086 1 86.44 106 TYR A CA 1
ATOM 846 C C . TYR A 1 106 ? 19.141 -22.453 -4.859 1 86.44 106 TYR A C 1
ATOM 848 O O . TYR A 1 106 ? 18.344 -21.516 -4.871 1 86.44 106 TYR A O 1
ATOM 856 N N . TYR A 1 107 ? 19.922 -22.688 -3.826 1 85 107 TYR A N 1
ATOM 857 C CA . TYR A 1 107 ? 19.797 -22.062 -2.516 1 85 107 TYR A CA 1
ATOM 858 C C . TYR A 1 107 ? 20.156 -20.594 -2.576 1 85 107 TYR A C 1
ATOM 860 O O . TYR A 1 107 ? 19.797 -19.812 -1.688 1 85 107 TYR A O 1
ATOM 868 N N . SER A 1 108 ? 20.734 -20.203 -3.65 1 79.75 108 SER A N 1
ATOM 869 C CA . SER A 1 108 ? 21.156 -18.812 -3.787 1 79.75 108 SER A CA 1
ATOM 870 C C . SER A 1 108 ? 20.219 -18.031 -4.711 1 79.75 108 SER A C 1
ATOM 872 O O . SER A 1 108 ? 20.359 -16.828 -4.871 1 79.75 108 SER A O 1
ATOM 874 N N . CYS A 1 109 ? 19.375 -18.719 -5.32 1 88.62 109 CYS A N 1
ATOM 875 C CA . CYS A 1 109 ? 18.422 -18.078 -6.207 1 88.62 109 CYS A CA 1
ATOM 876 C C . CYS A 1 109 ? 17.172 -17.641 -5.438 1 88.62 109 CYS A C 1
ATOM 878 O O . CYS A 1 109 ? 16.219 -18.406 -5.301 1 88.62 109 CYS A O 1
ATOM 880 N N . PHE A 1 110 ? 17.125 -16.406 -5.098 1 90.06 110 PHE A N 1
ATOM 881 C CA . PHE A 1 110 ? 16.109 -15.914 -4.184 1 90.06 110 PHE A CA 1
ATOM 882 C C . PHE A 1 110 ? 14.734 -15.922 -4.859 1 90.06 110 PHE A C 1
ATOM 884 O O . PHE A 1 110 ? 13.742 -16.344 -4.258 1 90.06 110 PHE A O 1
ATOM 891 N N . PRO A 1 111 ? 14.594 -15.523 -6.148 1 90.62 111 PRO A N 1
ATOM 892 C CA . PRO A 1 111 ? 13.281 -15.625 -6.789 1 90.62 111 PRO A CA 1
ATOM 893 C C . PRO A 1 111 ? 12.75 -17.062 -6.82 1 90.62 111 PRO A C 1
ATOM 895 O O . PRO A 1 111 ? 11.547 -17.281 -6.68 1 90.62 111 PRO A O 1
ATOM 898 N N . PHE A 1 112 ? 13.648 -18 -7 1 92.94 112 PHE A N 1
ATOM 899 C CA . PHE A 1 112 ? 13.25 -19.406 -6.98 1 92.94 112 PHE A CA 1
ATOM 900 C C . PHE A 1 112 ? 12.789 -19.812 -5.586 1 92.94 112 PHE A C 1
ATOM 902 O O . PHE A 1 112 ? 11.75 -20.469 -5.438 1 92.94 112 PHE A O 1
ATOM 909 N N . LEU A 1 113 ? 13.57 -19.453 -4.602 1 92.88 113 LEU A N 1
ATOM 910 C CA . LEU A 1 113 ? 13.211 -19.797 -3.232 1 92.88 113 LEU A CA 1
ATOM 911 C C . LEU A 1 113 ? 11.844 -19.219 -2.871 1 92.88 113 LEU A C 1
ATOM 913 O O . LEU A 1 113 ? 11.031 -19.891 -2.225 1 92.88 113 LEU A O 1
ATOM 917 N N . LEU A 1 114 ? 11.594 -17.969 -3.264 1 93.88 114 LEU A N 1
ATOM 918 C CA . LEU A 1 114 ? 10.297 -17.344 -3.025 1 93.88 114 LEU A CA 1
ATOM 919 C C . LEU A 1 114 ? 9.18 -18.156 -3.684 1 93.88 114 LEU A C 1
ATOM 921 O O . LEU A 1 114 ? 8.117 -18.359 -3.086 1 93.88 114 LEU A O 1
ATOM 925 N N . SER A 1 115 ? 9.406 -18.625 -4.898 1 93.31 115 SER A N 1
ATOM 926 C CA . SER A 1 115 ? 8.414 -19.406 -5.621 1 93.31 115 SER A CA 1
ATOM 927 C C . SER A 1 115 ? 8.141 -20.734 -4.922 1 93.31 115 SER A C 1
ATOM 929 O O . SER A 1 115 ? 6.992 -21.188 -4.875 1 93.31 115 SER A O 1
ATOM 931 N N . ILE A 1 116 ? 9.156 -21.312 -4.426 1 93.38 116 ILE A N 1
ATOM 932 C CA . ILE A 1 116 ? 9 -22.594 -3.75 1 93.38 116 ILE A CA 1
ATOM 933 C C . ILE A 1 116 ? 8.242 -22.406 -2.439 1 93.38 116 ILE A C 1
ATOM 935 O O . ILE A 1 116 ? 7.418 -23.234 -2.061 1 93.38 116 ILE A O 1
ATOM 939 N N . ILE A 1 117 ? 8.562 -21.328 -1.713 1 93.81 117 ILE A N 1
ATOM 940 C CA . ILE A 1 117 ? 7.82 -21.016 -0.496 1 93.81 117 ILE A CA 1
ATOM 941 C C . ILE A 1 117 ? 6.336 -20.891 -0.816 1 93.81 117 ILE A C 1
ATOM 943 O O . ILE A 1 117 ? 5.492 -21.484 -0.128 1 93.81 117 ILE A O 1
ATOM 947 N N . GLN A 1 118 ? 6.055 -20.141 -1.84 1 92 118 GLN A N 1
ATOM 948 C CA . GLN A 1 118 ? 4.672 -19.969 -2.273 1 92 118 GLN A CA 1
ATOM 949 C C . GLN A 1 118 ? 4.031 -21.312 -2.602 1 92 118 GLN A C 1
ATOM 951 O O . GLN A 1 118 ? 2.883 -21.578 -2.229 1 92 118 GLN A O 1
ATOM 956 N N . LEU A 1 119 ? 4.75 -22.125 -3.316 1 91.25 119 LEU A N 1
ATOM 957 C CA . LEU A 1 119 ? 4.273 -23.438 -3.701 1 91.25 119 LEU A CA 1
ATOM 958 C C . LEU A 1 119 ? 3.926 -24.281 -2.471 1 91.25 119 LEU A C 1
ATOM 960 O O . LEU A 1 119 ? 2.855 -24.891 -2.408 1 91.25 119 LEU A O 1
ATOM 964 N N . LEU A 1 120 ? 4.824 -24.297 -1.522 1 91.62 120 LEU A N 1
ATOM 965 C CA . LEU A 1 120 ? 4.648 -25.094 -0.314 1 91.62 120 LEU A CA 1
ATOM 966 C C . LEU A 1 120 ? 3.469 -24.578 0.508 1 91.62 120 LEU A C 1
ATOM 968 O O . LEU A 1 120 ? 2.67 -25.375 1.017 1 91.62 120 LEU A O 1
ATOM 972 N N . LEU A 1 121 ? 3.342 -23.297 0.606 1 90.69 121 LEU A N 1
ATOM 973 C CA . LEU A 1 121 ? 2.25 -22.688 1.365 1 90.69 121 LEU A CA 1
ATOM 974 C C . LEU A 1 121 ? 0.906 -22.984 0.706 1 90.69 121 LEU A C 1
ATOM 976 O O . LEU A 1 121 ? -0.079 -23.266 1.393 1 90.69 121 LEU A O 1
ATOM 980 N N . ASN A 1 122 ? 0.856 -22.953 -0.583 1 84.94 122 ASN A N 1
ATOM 981 C CA . ASN A 1 122 ? -0.381 -23.156 -1.33 1 84.94 122 ASN A CA 1
ATOM 982 C C . ASN A 1 122 ? -0.839 -24.609 -1.265 1 84.94 122 ASN A C 1
ATOM 984 O O . ASN A 1 122 ? -2.021 -24.906 -1.451 1 84.94 122 ASN A O 1
ATOM 988 N N . HIS A 1 123 ? 0.067 -25.516 -1.027 1 82.94 123 HIS A N 1
ATOM 989 C CA . HIS A 1 123 ? -0.271 -26.922 -1.063 1 82.94 123 HIS A CA 1
ATOM 990 C C . HIS A 1 123 ? -0.198 -27.547 0.328 1 82.94 123 HIS A C 1
ATOM 992 O O . HIS A 1 123 ? -0.255 -28.766 0.471 1 82.94 123 HIS A O 1
ATOM 998 N N . SER A 1 124 ? -0.09 -26.734 1.334 1 82.81 124 SER A N 1
ATOM 999 C CA . SER A 1 124 ? 0.046 -27.203 2.707 1 82.81 124 SER A CA 1
ATOM 1000 C C . SER A 1 124 ? -1.2 -27.953 3.16 1 82.81 124 SER A C 1
ATOM 1002 O O . SER A 1 124 ? -1.125 -28.828 4.031 1 82.81 124 SER A O 1
ATOM 1004 N N . ASN A 1 125 ? -2.293 -27.594 2.582 1 77.5 125 ASN A N 1
ATOM 1005 C CA . ASN A 1 125 ? -3.553 -28.219 2.971 1 77.5 125 ASN A CA 1
ATOM 1006 C C . ASN A 1 125 ? -3.59 -29.688 2.574 1 77.5 125 ASN A C 1
ATOM 1008 O O . ASN A 1 125 ? -4.406 -30.453 3.09 1 77.5 125 ASN A O 1
ATOM 1012 N N . LEU A 1 126 ? -2.732 -30.047 1.663 1 76.56 126 LEU A N 1
ATOM 1013 C CA . LEU A 1 126 ? -2.674 -31.438 1.188 1 76.56 126 LEU A CA 1
ATOM 1014 C C . LEU A 1 126 ? -1.959 -32.312 2.199 1 76.56 126 LEU A C 1
ATOM 1016 O O . LEU A 1 126 ? -2.039 -33.562 2.115 1 76.56 126 LEU A O 1
ATOM 1020 N N . ILE A 1 127 ? -1.365 -31.703 3.148 1 80 127 ILE A N 1
ATOM 1021 C CA . ILE A 1 127 ? -0.584 -32.438 4.133 1 80 127 ILE A CA 1
ATOM 1022 C C . ILE A 1 127 ? -1.492 -32.906 5.27 1 80 127 ILE A C 1
ATOM 1024 O O . ILE A 1 127 ? -2.143 -32.094 5.922 1 80 127 ILE A O 1
ATOM 1028 N N . LYS A 1 128 ? -1.523 -34.156 5.465 1 80.38 128 LYS A N 1
ATOM 1029 C CA . LYS A 1 128 ? -2.398 -34.719 6.48 1 80.38 128 LYS A CA 1
ATOM 1030 C C . LYS A 1 128 ? -1.713 -34.75 7.844 1 80.38 128 LYS A C 1
ATOM 1032 O O . LYS A 1 128 ? -2.361 -34.562 8.875 1 80.38 128 LYS A O 1
ATOM 1037 N N . ASN A 1 129 ? -0.386 -34.938 7.855 1 87.94 129 ASN A N 1
ATOM 1038 C CA . ASN A 1 129 ? 0.379 -35.031 9.094 1 87.94 129 ASN A CA 1
ATOM 1039 C C . ASN A 1 129 ? 0.736 -33.656 9.633 1 87.94 129 ASN A C 1
ATOM 1041 O O . ASN A 1 129 ? 1.508 -32.906 9.016 1 87.94 129 ASN A O 1
ATOM 1045 N N . ASP A 1 130 ? 0.331 -33.375 10.836 1 89.12 130 ASP A N 1
ATOM 1046 C CA . ASP A 1 130 ? 0.49 -32.062 11.43 1 89.12 130 ASP A CA 1
ATOM 1047 C C . ASP A 1 130 ? 1.957 -31.766 11.727 1 89.12 130 ASP A C 1
ATOM 1049 O O . ASP A 1 130 ? 2.398 -30.609 11.625 1 89.12 130 ASP A O 1
ATOM 1053 N N . ALA A 1 131 ? 2.604 -32.812 12.125 1 90.06 131 ALA A N 1
ATOM 1054 C CA . ALA A 1 131 ? 4.02 -32.594 12.43 1 90.06 131 ALA A CA 1
ATOM 1055 C C . ALA A 1 131 ? 4.797 -32.188 11.18 1 90.06 131 ALA A C 1
ATOM 1057 O O . ALA A 1 131 ? 5.645 -31.312 11.227 1 90.06 131 ALA A O 1
ATOM 1058 N N . ILE A 1 132 ? 4.5 -32.875 10.125 1 89.12 132 ILE A N 1
ATOM 1059 C CA . ILE A 1 132 ? 5.152 -32.594 8.852 1 89.12 132 ILE A CA 1
ATOM 1060 C C . ILE A 1 132 ? 4.758 -31.188 8.375 1 89.12 132 ILE A C 1
ATOM 1062 O O . ILE A 1 132 ? 5.598 -30.422 7.879 1 89.12 132 ILE A O 1
ATOM 1066 N N . LYS A 1 133 ? 3.553 -30.875 8.523 1 91.25 133 LYS A N 1
ATOM 1067 C CA . LYS A 1 133 ? 3.061 -29.547 8.172 1 91.25 133 LYS A CA 1
ATOM 1068 C C . LYS A 1 133 ? 3.828 -28.453 8.914 1 91.25 133 LYS A C 1
ATOM 1070 O O . LYS A 1 133 ? 4.254 -27.469 8.312 1 91.25 133 LYS A O 1
ATOM 1075 N N . LYS A 1 134 ? 4.004 -28.656 10.148 1 93 134 LYS A N 1
ATOM 1076 C CA . LYS A 1 134 ? 4.723 -27.688 10.977 1 93 134 LYS A CA 1
ATOM 1077 C C . LYS A 1 134 ? 6.168 -27.531 10.508 1 93 134 LYS A C 1
ATOM 1079 O O . LYS A 1 134 ? 6.699 -26.422 10.469 1 93 134 LYS A O 1
ATOM 1084 N N . GLU A 1 135 ? 6.723 -28.625 10.18 1 90.25 135 GLU A N 1
ATOM 1085 C CA . GLU A 1 135 ? 8.102 -28.594 9.703 1 90.25 135 GLU A CA 1
ATOM 1086 C C . GLU A 1 135 ? 8.219 -27.797 8.406 1 90.25 135 GLU A C 1
ATOM 1088 O O . GLU A 1 135 ? 9.188 -27.062 8.211 1 90.25 135 GLU A O 1
ATOM 1093 N N . ILE A 1 136 ? 7.305 -28 7.57 1 92.06 136 ILE A N 1
ATOM 1094 C CA . ILE A 1 136 ? 7.305 -27.328 6.281 1 92.06 136 ILE A CA 1
ATOM 1095 C C . ILE A 1 136 ? 7.133 -25.812 6.492 1 92.06 136 ILE A C 1
ATOM 1097 O O . ILE A 1 136 ? 7.84 -25.016 5.879 1 92.06 136 ILE A O 1
ATOM 1101 N N . PHE A 1 137 ? 6.273 -25.438 7.363 1 94.56 137 PHE A N 1
ATOM 1102 C CA . PHE A 1 137 ? 6.066 -24.016 7.648 1 94.56 137 PHE A CA 1
ATOM 1103 C C . PHE A 1 137 ? 7.316 -23.406 8.266 1 94.56 137 PHE A C 1
ATOM 1105 O O . PHE A 1 137 ? 7.672 -22.266 7.957 1 94.56 137 PHE A O 1
ATOM 1112 N N . GLN A 1 138 ? 7.957 -24.156 9.133 1 93.25 138 GLN A N 1
ATOM 1113 C CA . GLN A 1 138 ? 9.211 -23.672 9.711 1 93.25 138 GLN A CA 1
ATOM 1114 C C . GLN A 1 138 ? 10.273 -23.469 8.641 1 93.25 138 GLN A C 1
ATOM 1116 O O . GLN A 1 138 ? 11.039 -22.516 8.695 1 93.25 138 GLN A O 1
ATOM 1121 N N . GLN A 1 139 ? 10.281 -24.406 7.73 1 92.56 139 GLN A N 1
ATOM 1122 C CA . GLN A 1 139 ? 11.203 -24.266 6.609 1 92.56 139 GLN A CA 1
ATOM 1123 C C . GLN A 1 139 ? 10.898 -23 5.805 1 92.56 139 GLN A C 1
ATOM 1125 O O . GLN A 1 139 ? 11.82 -22.297 5.383 1 92.56 139 GLN A O 1
ATOM 1130 N N . CYS A 1 140 ? 9.664 -22.734 5.562 1 95.31 140 CYS A N 1
ATOM 1131 C CA . CYS A 1 140 ? 9.258 -21.547 4.84 1 95.31 140 CYS A CA 1
ATOM 1132 C C . CYS A 1 140 ? 9.703 -20.281 5.582 1 95.31 140 CYS A C 1
ATOM 1134 O O . CYS A 1 140 ? 10.188 -19.328 4.961 1 95.31 140 CYS A O 1
ATOM 1136 N N . VAL A 1 141 ? 9.586 -20.297 6.938 1 95 141 VAL A N 1
ATOM 1137 C CA . VAL A 1 141 ? 10.031 -19.172 7.754 1 95 141 VAL A CA 1
ATOM 1138 C C . VAL A 1 141 ? 11.539 -18.984 7.602 1 95 141 VAL A C 1
ATOM 1140 O O . VAL A 1 141 ? 12.016 -17.875 7.363 1 95 141 VAL A O 1
ATOM 1143 N N . PHE A 1 142 ? 12.219 -20.062 7.656 1 92.62 142 PHE A N 1
ATOM 1144 C CA . PHE A 1 142 ? 13.672 -20.031 7.578 1 92.62 142 PHE A CA 1
ATOM 1145 C C . PHE A 1 142 ? 14.133 -19.469 6.238 1 92.62 142 PHE A C 1
ATOM 1147 O O . PHE A 1 142 ? 15 -18.594 6.184 1 92.62 142 PHE A O 1
ATOM 1154 N N . LEU A 1 143 ? 13.586 -20.031 5.168 1 93.12 143 LEU A N 1
ATOM 1155 C CA . LEU A 1 143 ? 13.945 -19.578 3.83 1 93.12 143 LEU A CA 1
ATOM 1156 C C . LEU A 1 143 ? 13.602 -18.094 3.645 1 93.12 143 LEU A C 1
ATOM 1158 O O . LEU A 1 143 ? 14.367 -17.359 3.035 1 93.12 143 LEU A O 1
ATOM 1162 N N . SER A 1 144 ? 12.469 -17.641 4.16 1 95.5 144 SER A N 1
ATOM 1163 C CA . SER A 1 144 ? 12.062 -16.234 4.059 1 95.5 144 SER A CA 1
ATOM 1164 C C . SER A 1 144 ? 13.039 -15.328 4.793 1 95.5 144 SER A C 1
ATOM 1166 O O . SER A 1 144 ? 13.438 -14.281 4.27 1 95.5 144 SER A O 1
ATOM 1168 N N . ARG A 1 145 ? 13.406 -15.672 5.996 1 92.31 145 ARG A N 1
ATOM 1169 C CA . ARG A 1 145 ? 14.344 -14.883 6.789 1 92.31 145 ARG A CA 1
ATOM 1170 C C . ARG A 1 145 ? 15.695 -14.781 6.102 1 92.31 145 ARG A C 1
ATOM 1172 O O . ARG A 1 145 ? 16.344 -13.727 6.125 1 92.31 145 ARG A O 1
ATOM 1179 N N . ARG A 1 146 ? 16.078 -15.867 5.492 1 88 146 ARG A N 1
ATOM 1180 C CA . ARG A 1 146 ? 17.328 -15.852 4.742 1 88 146 ARG A CA 1
ATOM 1181 C C . ARG A 1 146 ? 17.281 -14.805 3.635 1 88 146 ARG A C 1
ATOM 1183 O O . ARG A 1 146 ? 18.219 -14.023 3.471 1 88 146 ARG A O 1
ATOM 1190 N N . ILE A 1 147 ? 16.25 -14.844 2.877 1 90.12 147 ILE A N 1
ATOM 1191 C CA . ILE A 1 147 ? 16.109 -13.906 1.774 1 90.12 147 ILE A CA 1
ATOM 1192 C C . ILE A 1 147 ? 16.125 -12.477 2.311 1 90.12 147 ILE A C 1
ATOM 1194 O O . ILE A 1 147 ? 16.797 -11.602 1.762 1 90.12 147 ILE A O 1
ATOM 1198 N N . LYS A 1 148 ? 15.406 -12.164 3.416 1 91.31 148 LYS A N 1
ATOM 1199 C CA . LYS A 1 148 ? 15.344 -10.828 4.016 1 91.31 148 LYS A CA 1
ATOM 1200 C C . LYS A 1 148 ? 16.734 -10.367 4.465 1 91.31 148 LYS A C 1
ATOM 1202 O O . LYS A 1 148 ? 17.062 -9.188 4.34 1 91.31 148 LYS A O 1
ATOM 1207 N N . GLU A 1 149 ? 17.547 -11.25 4.875 1 84.12 149 GLU A N 1
ATOM 1208 C CA . GLU A 1 149 ? 18.844 -10.914 5.441 1 84.12 149 GLU A CA 1
ATOM 1209 C C . GLU A 1 149 ? 19.891 -10.742 4.348 1 84.12 149 GLU A C 1
ATOM 1211 O O . GLU A 1 149 ? 20.781 -9.891 4.453 1 84.12 149 GLU A O 1
ATOM 1216 N N . GLU A 1 150 ? 19.734 -11.57 3.32 1 83 150 GLU A N 1
ATOM 1217 C CA . GLU A 1 150 ? 20.859 -11.656 2.396 1 83 150 GLU A CA 1
ATOM 1218 C C . GLU A 1 150 ? 20.547 -10.953 1.079 1 83 150 GLU A C 1
ATOM 1220 O O . GLU A 1 150 ? 21.453 -10.641 0.306 1 83 150 GLU A O 1
ATOM 1225 N N . SER A 1 151 ? 19.266 -10.734 0.776 1 83.75 151 SER A N 1
ATOM 1226 C CA . SER A 1 151 ? 18.922 -10.094 -0.488 1 83.75 151 SER A CA 1
ATOM 1227 C C . SER A 1 151 ? 19.156 -8.586 -0.42 1 83.75 151 SER A C 1
ATOM 1229 O O . SER A 1 151 ? 18.938 -7.969 0.625 1 83.75 151 SER A O 1
ATOM 1231 N N . GLU A 1 152 ? 19.562 -7.984 -1.46 1 78.81 152 GLU A N 1
ATOM 1232 C CA . GLU A 1 152 ? 19.672 -6.535 -1.578 1 78.81 152 GLU A CA 1
ATOM 1233 C C . GLU A 1 152 ? 18.5 -5.953 -2.361 1 78.81 152 GLU A C 1
ATOM 1235 O O . GLU A 1 152 ? 18.359 -4.73 -2.482 1 78.81 152 GLU A O 1
ATOM 1240 N N . ASN A 1 153 ? 17.719 -6.816 -2.926 1 84.38 153 ASN A N 1
ATOM 1241 C CA . ASN A 1 153 ? 16.547 -6.398 -3.684 1 84.38 153 ASN A CA 1
ATOM 1242 C C . ASN A 1 153 ? 15.352 -6.156 -2.771 1 84.38 153 ASN A C 1
ATOM 1244 O O . ASN A 1 153 ? 14.828 -7.094 -2.16 1 84.38 153 ASN A O 1
ATOM 1248 N N . ILE A 1 154 ? 14.844 -4.926 -2.74 1 85.62 154 ILE A N 1
ATOM 1249 C CA . ILE A 1 154 ? 13.789 -4.516 -1.816 1 85.62 154 ILE A CA 1
ATOM 1250 C C . ILE A 1 154 ? 12.516 -5.305 -2.105 1 85.62 154 ILE A C 1
ATOM 1252 O O . ILE A 1 154 ? 11.797 -5.688 -1.182 1 85.62 154 ILE A O 1
ATOM 1256 N N . SER A 1 155 ? 12.211 -5.605 -3.318 1 87.88 155 SER A N 1
ATOM 1257 C CA . SER A 1 155 ? 11.023 -6.359 -3.691 1 87.88 155 SER A CA 1
ATOM 1258 C C . SER A 1 155 ? 11.07 -7.781 -3.139 1 87.88 155 SER A C 1
ATOM 1260 O O . SER A 1 155 ? 10.07 -8.289 -2.635 1 87.88 155 SER A O 1
ATOM 1262 N N . TYR A 1 156 ? 12.25 -8.391 -3.262 1 89.81 156 TYR A N 1
ATOM 1263 C CA . TYR A 1 156 ? 12.414 -9.734 -2.723 1 89.81 156 TYR A CA 1
ATOM 1264 C C . TYR A 1 156 ? 12.266 -9.734 -1.207 1 89.81 156 TYR A C 1
ATOM 1266 O O . TYR A 1 156 ? 11.633 -10.625 -0.64 1 89.81 156 TYR A O 1
ATOM 1274 N N . ILE A 1 157 ? 12.828 -8.727 -0.595 1 90.12 157 ILE A N 1
ATOM 1275 C CA . ILE A 1 157 ? 12.781 -8.609 0.858 1 90.12 157 ILE A CA 1
ATOM 1276 C C . ILE A 1 157 ? 11.328 -8.453 1.312 1 90.12 157 ILE A C 1
ATOM 1278 O O . ILE A 1 157 ? 10.883 -9.148 2.23 1 90.12 157 ILE A O 1
ATOM 1282 N N . LYS A 1 158 ? 10.57 -7.66 0.673 1 90.81 158 LYS A N 1
ATOM 1283 C CA . LYS A 1 158 ? 9.172 -7.43 1.012 1 90.81 158 LYS A CA 1
ATOM 1284 C C . LYS A 1 158 ? 8.336 -8.695 0.798 1 90.81 158 LYS A C 1
ATOM 1286 O O . LYS A 1 158 ? 7.492 -9.031 1.628 1 90.81 158 LYS A O 1
ATOM 1291 N N . ASN A 1 159 ? 8.516 -9.328 -0.337 1 92.44 159 ASN A N 1
ATOM 1292 C CA . ASN A 1 159 ? 7.824 -10.578 -0.608 1 92.44 159 ASN A CA 1
ATOM 1293 C C . ASN A 1 159 ? 8.125 -11.633 0.456 1 92.44 159 ASN A C 1
ATOM 1295 O O . ASN A 1 159 ? 7.219 -12.289 0.966 1 92.44 159 ASN A O 1
ATOM 1299 N N . ALA A 1 160 ? 9.438 -11.719 0.751 1 93.5 160 ALA A N 1
ATOM 1300 C CA . ALA A 1 160 ? 9.859 -12.672 1.771 1 93.5 160 ALA A CA 1
ATOM 1301 C C . ALA A 1 160 ? 9.219 -12.359 3.119 1 93.5 160 ALA A C 1
ATOM 1303 O O . ALA A 1 160 ? 8.859 -13.266 3.873 1 93.5 160 ALA A O 1
ATOM 1304 N N . ASN A 1 161 ? 9.125 -11.078 3.445 1 94.19 161 ASN A N 1
ATOM 1305 C CA . ASN A 1 161 ? 8.469 -10.664 4.68 1 94.19 161 ASN A CA 1
ATOM 1306 C C . ASN A 1 161 ? 7.016 -11.125 4.73 1 94.19 161 ASN A C 1
ATOM 1308 O O . ASN A 1 161 ? 6.547 -11.609 5.762 1 94.19 161 ASN A O 1
ATOM 1312 N N . THR A 1 162 ? 6.32 -11.031 3.674 1 93.94 162 THR A N 1
ATOM 1313 C CA . THR A 1 162 ? 4.938 -11.484 3.57 1 93.94 162 THR A CA 1
ATOM 1314 C C . THR A 1 162 ? 4.852 -13 3.713 1 93.94 162 THR A C 1
ATOM 1316 O O . THR A 1 162 ? 3.992 -13.516 4.43 1 93.94 162 THR A O 1
ATOM 1319 N N . MET A 1 163 ? 5.703 -13.688 2.996 1 94.5 163 MET A N 1
ATOM 1320 C CA . MET A 1 163 ? 5.727 -15.148 3.068 1 94.5 163 MET A CA 1
ATOM 1321 C C . MET A 1 163 ? 6.031 -15.617 4.488 1 94.5 163 MET A C 1
ATOM 1323 O O . MET A 1 163 ? 5.441 -16.594 4.965 1 94.5 163 MET A O 1
ATOM 1327 N N . GLU A 1 164 ? 6.984 -14.922 5.121 1 95.12 164 GLU A N 1
ATOM 1328 C CA . GLU A 1 164 ? 7.273 -15.219 6.52 1 95.12 164 GLU A CA 1
ATOM 1329 C C . GLU A 1 164 ? 6.031 -15.055 7.391 1 95.12 164 GLU A C 1
ATOM 1331 O O . GLU A 1 164 ? 5.727 -15.914 8.219 1 95.12 164 GLU A O 1
ATOM 1336 N N . ALA A 1 165 ? 5.352 -13.984 7.207 1 95 165 ALA A N 1
ATOM 1337 C CA . ALA A 1 165 ? 4.137 -13.719 7.969 1 95 165 ALA A CA 1
ATOM 1338 C C . ALA A 1 165 ? 3.102 -14.82 7.754 1 95 165 ALA A C 1
ATOM 1340 O O . ALA A 1 165 ? 2.473 -15.289 8.711 1 95 165 ALA A O 1
ATOM 1341 N N . LEU A 1 166 ? 2.904 -15.234 6.504 1 93.62 166 LEU A N 1
ATOM 1342 C CA . LEU A 1 166 ? 1.948 -16.281 6.18 1 93.62 166 LEU A CA 1
ATOM 1343 C C . LEU A 1 166 ? 2.334 -17.594 6.852 1 93.62 166 LEU A C 1
ATOM 1345 O O . LEU A 1 166 ? 1.476 -18.297 7.395 1 93.62 166 LEU A O 1
ATOM 1349 N N . ALA A 1 167 ? 3.604 -17.922 6.758 1 94.62 167 ALA A N 1
ATOM 1350 C CA . ALA A 1 167 ? 4.086 -19.141 7.387 1 94.62 167 ALA A CA 1
ATOM 1351 C C . ALA A 1 167 ? 3.926 -19.078 8.906 1 94.62 167 ALA A C 1
ATOM 1353 O O . ALA A 1 167 ? 3.498 -20.062 9.531 1 94.62 167 ALA A O 1
ATOM 1354 N N . GLU A 1 168 ? 4.25 -17.953 9.5 1 94.56 168 GLU A N 1
ATOM 1355 C CA . GLU A 1 168 ? 4.078 -17.75 10.938 1 94.56 168 GLU A CA 1
ATOM 1356 C C . GLU A 1 168 ? 2.607 -17.859 11.336 1 94.56 168 GLU A C 1
ATOM 1358 O O . GLU A 1 168 ? 2.281 -18.406 12.391 1 94.56 168 GLU A O 1
ATOM 1363 N N . MET A 1 169 ? 1.792 -17.344 10.523 1 93.06 169 MET A N 1
ATOM 1364 C CA . MET A 1 169 ? 0.356 -17.453 10.766 1 93.06 169 MET A CA 1
ATOM 1365 C C . MET A 1 169 ? -0.076 -18.906 10.805 1 93.06 169 MET A C 1
ATOM 1367 O O . MET A 1 169 ? -0.822 -19.312 11.703 1 93.06 169 MET A O 1
ATOM 1371 N N . ALA A 1 170 ? 0.365 -19.672 9.82 1 91.19 170 ALA A N 1
ATOM 1372 C CA . ALA A 1 170 ? 0.038 -21.094 9.734 1 91.19 170 ALA A CA 1
ATOM 1373 C C . ALA A 1 170 ? 0.562 -21.844 10.961 1 91.19 170 ALA A C 1
ATOM 1375 O O . ALA A 1 170 ? -0.038 -22.828 11.391 1 91.19 170 ALA A O 1
ATOM 1376 N N . LEU A 1 171 ? 1.644 -21.344 11.555 1 93.44 171 LEU A N 1
ATOM 1377 C CA . LEU A 1 171 ? 2.246 -21.953 12.742 1 93.44 171 LEU A CA 1
ATOM 1378 C C . LEU A 1 171 ? 1.531 -21.5 14.008 1 93.44 171 LEU A C 1
ATOM 1380 O O . LEU A 1 171 ? 1.821 -21.984 15.102 1 93.44 171 LEU A O 1
ATOM 1384 N N . GLY A 1 172 ? 0.636 -20.5 13.828 1 92.06 172 GLY A N 1
ATOM 1385 C CA . GLY A 1 172 ? -0.12 -20 14.961 1 92.06 172 GLY A CA 1
ATOM 1386 C C . GLY A 1 172 ? 0.58 -18.875 15.688 1 92.06 172 GLY A C 1
ATOM 1387 O O . GLY A 1 172 ? 0.193 -18.5 16.797 1 92.06 172 GLY A O 1
ATOM 1388 N N . ASN A 1 173 ? 1.609 -18.344 15.141 1 93.88 173 ASN A N 1
ATOM 1389 C CA . ASN A 1 173 ? 2.379 -17.266 15.766 1 93.88 173 ASN A CA 1
ATOM 1390 C C . ASN A 1 173 ? 1.838 -15.898 15.383 1 93.88 173 ASN A C 1
ATOM 1392 O O . ASN A 1 173 ? 2.535 -15.109 14.742 1 93.88 173 ASN A O 1
ATOM 1396 N N . SER A 1 174 ? 0.71 -15.586 15.898 1 93.5 174 SER A N 1
ATOM 1397 C CA . SER A 1 174 ? 0.002 -14.359 15.523 1 93.5 174 SER A CA 1
ATOM 1398 C C . SER A 1 174 ? 0.761 -13.117 15.977 1 93.5 174 SER A C 1
ATOM 1400 O O . SER A 1 174 ? 0.753 -12.094 15.297 1 93.5 174 SER A O 1
ATOM 1402 N N . GLU A 1 175 ? 1.373 -13.109 17.078 1 92.56 175 GLU A N 1
ATOM 1403 C CA . GLU A 1 175 ? 2.135 -11.961 17.578 1 92.56 175 GLU A CA 1
ATOM 1404 C C . GLU A 1 175 ? 3.26 -11.594 16.609 1 92.56 175 GLU A C 1
ATOM 1406 O O . GLU A 1 175 ? 3.494 -10.414 16.344 1 92.56 175 GLU A O 1
ATOM 1411 N N . GLU A 1 176 ? 3.9 -12.664 16.188 1 92.5 176 GLU A N 1
ATOM 1412 C CA . GLU A 1 176 ? 4.98 -12.438 15.227 1 92.5 176 GLU A CA 1
ATOM 1413 C C . GLU A 1 176 ? 4.445 -11.844 13.922 1 92.5 176 GLU A C 1
ATOM 1415 O O . GLU A 1 176 ? 5.078 -10.969 13.328 1 92.5 176 GLU A O 1
ATOM 1420 N N . VAL A 1 177 ? 3.33 -12.344 13.523 1 94.56 177 VAL A N 1
ATOM 1421 C CA . VAL A 1 177 ? 2.699 -11.828 12.312 1 94.56 177 VAL A CA 1
ATOM 1422 C C . VAL A 1 177 ? 2.41 -10.336 12.469 1 94.56 177 VAL A C 1
ATOM 1424 O O . VAL A 1 177 ? 2.711 -9.547 11.57 1 94.56 177 VAL A O 1
ATOM 1427 N N . ILE A 1 178 ? 1.877 -9.906 13.555 1 92.94 178 ILE A N 1
ATOM 1428 C CA . ILE A 1 178 ? 1.537 -8.508 13.82 1 92.94 178 ILE A CA 1
ATOM 1429 C C . ILE A 1 178 ? 2.807 -7.664 13.828 1 92.94 178 ILE A C 1
ATOM 1431 O O . ILE A 1 178 ? 2.844 -6.578 13.242 1 92.94 178 ILE A O 1
ATOM 1435 N N . ARG A 1 179 ? 3.82 -8.172 14.414 1 90.94 179 ARG A N 1
ATOM 1436 C CA . ARG A 1 179 ? 5.094 -7.461 14.445 1 90.94 179 ARG A CA 1
ATOM 1437 C C . ARG A 1 179 ? 5.629 -7.234 13.031 1 90.94 179 ARG A C 1
ATOM 1439 O O . ARG A 1 179 ? 6.156 -6.164 12.727 1 90.94 179 ARG A O 1
ATOM 1446 N N . LEU A 1 180 ? 5.488 -8.25 12.211 1 90.38 180 LEU A N 1
ATOM 1447 C CA . LEU A 1 180 ? 6.023 -8.203 10.852 1 90.38 180 LEU A CA 1
ATOM 1448 C C . LEU A 1 180 ? 5.23 -7.227 9.992 1 90.38 180 LEU A C 1
ATOM 1450 O O . LEU A 1 180 ? 5.773 -6.629 9.062 1 90.38 180 LEU A O 1
ATOM 1454 N N . LEU A 1 181 ? 3.914 -7.035 10.32 1 92.12 181 LEU A N 1
ATOM 1455 C CA . LEU A 1 181 ? 3.068 -6.398 9.32 1 92.12 181 LEU A CA 1
ATOM 1456 C C . LEU A 1 181 ? 2.387 -5.16 9.891 1 92.12 181 LEU A C 1
ATOM 1458 O O . LEU A 1 181 ? 1.628 -4.488 9.188 1 92.12 181 LEU A O 1
ATOM 1462 N N . ASP A 1 182 ? 2.648 -4.676 11.094 1 87.19 182 ASP A N 1
ATOM 1463 C CA . ASP A 1 182 ? 1.911 -3.602 11.75 1 87.19 182 ASP A CA 1
ATOM 1464 C C . ASP A 1 182 ? 2.164 -2.26 11.07 1 87.19 182 ASP A C 1
ATOM 1466 O O . ASP A 1 182 ? 1.372 -1.326 11.211 1 87.19 182 ASP A O 1
ATOM 1470 N N . ASN A 1 183 ? 3.229 -2.141 10.344 1 88 183 ASN A N 1
ATOM 1471 C CA . ASN A 1 183 ? 3.52 -0.9 9.633 1 88 183 ASN A CA 1
ATOM 1472 C C . ASN A 1 183 ? 2.49 -0.624 8.547 1 88 183 ASN A C 1
ATOM 1474 O O . ASN A 1 183 ? 2.424 0.487 8.016 1 88 183 ASN A O 1
ATOM 1478 N N . LYS A 1 184 ? 1.73 -1.614 8.156 1 89.06 184 LYS A N 1
ATOM 1479 C CA . LYS A 1 184 ? 0.665 -1.434 7.172 1 89.06 184 LYS A CA 1
ATOM 1480 C C . LYS A 1 184 ? -0.393 -0.459 7.684 1 89.06 184 LYS A C 1
ATOM 1482 O O . LYS A 1 184 ? -1.177 0.08 6.898 1 89.06 184 LYS A O 1
ATOM 1487 N N . LEU A 1 185 ? -0.432 -0.167 8.945 1 91.44 185 LEU A N 1
ATOM 1488 C CA . LEU A 1 185 ? -1.461 0.673 9.555 1 91.44 185 LEU A CA 1
ATOM 1489 C C . LEU A 1 185 ? -1.077 2.146 9.469 1 91.44 185 LEU A C 1
ATOM 1491 O O . LEU A 1 185 ? -1.844 3.018 9.891 1 91.44 185 LEU A O 1
ATOM 1495 N N . ASP A 1 186 ? 0.067 2.463 8.93 1 90.69 186 ASP A N 1
ATOM 1496 C CA . ASP A 1 186 ? 0.468 3.855 8.742 1 90.69 186 ASP A CA 1
ATOM 1497 C C . ASP A 1 186 ? -0.487 4.582 7.797 1 90.69 186 ASP A C 1
ATOM 1499 O O . ASP A 1 186 ? -0.976 3.996 6.828 1 90.69 186 ASP A O 1
ATOM 1503 N N . PRO A 1 187 ? -0.654 5.832 8 1 88.44 187 PRO A N 1
ATOM 1504 C CA . PRO A 1 187 ? -1.521 6.602 7.109 1 88.44 187 PRO A CA 1
ATOM 1505 C C . PRO A 1 187 ? -0.972 6.688 5.688 1 88.44 187 PRO A C 1
ATOM 1507 O O . PRO A 1 187 ? 0.245 6.707 5.488 1 88.44 187 PRO A O 1
ATOM 1510 N N . TYR A 1 188 ? -1.907 6.68 4.762 1 90.94 188 TYR A N 1
ATOM 1511 C CA . TYR A 1 188 ? -1.565 6.848 3.355 1 90.94 188 TYR A CA 1
ATOM 1512 C C . TYR A 1 188 ? -0.872 8.188 3.119 1 90.94 188 TYR A C 1
ATOM 1514 O O . TYR A 1 188 ? -1.32 9.219 3.617 1 90.94 188 TYR A O 1
ATOM 1522 N N . ARG A 1 189 ? 0.234 8.266 2.291 1 88.19 189 ARG A N 1
ATOM 1523 C CA . ARG A 1 189 ? 1.04 9.469 2.16 1 88.19 189 ARG A CA 1
ATOM 1524 C C . ARG A 1 189 ? 1.161 9.891 0.699 1 88.19 189 ARG A C 1
ATOM 1526 O O . ARG A 1 189 ? 1.882 10.844 0.377 1 88.19 189 ARG A O 1
ATOM 1533 N N . GLY A 1 190 ? 0.583 9.141 -0.254 1 91.75 190 GLY A N 1
ATOM 1534 C CA . GLY A 1 190 ? 0.534 9.57 -1.643 1 91.75 190 GLY A CA 1
ATOM 1535 C C . GLY A 1 190 ? 1.752 9.148 -2.441 1 91.75 190 GLY A C 1
ATOM 1536 O O . GLY A 1 190 ? 2.047 9.727 -3.488 1 91.75 190 GLY A O 1
ATOM 1537 N N . ASP A 1 191 ? 2.498 8.133 -2.014 1 92 191 ASP A N 1
ATOM 1538 C CA . ASP A 1 191 ? 3.721 7.672 -2.668 1 92 191 ASP A CA 1
ATOM 1539 C C . ASP A 1 191 ? 3.449 7.277 -4.117 1 92 191 ASP A C 1
ATOM 1541 O O . ASP A 1 191 ? 4.273 7.527 -5 1 92 191 ASP A O 1
ATOM 1545 N N . ASP A 1 192 ? 2.389 6.676 -4.316 1 93.81 192 ASP A N 1
ATOM 1546 C CA . ASP A 1 192 ? 2.043 6.199 -5.652 1 93.81 192 ASP A CA 1
ATOM 1547 C C . ASP A 1 192 ? 1.85 7.363 -6.621 1 93.81 192 ASP A C 1
ATOM 1549 O O . ASP A 1 192 ? 2.393 7.355 -7.727 1 93.81 192 ASP A O 1
ATOM 1553 N N . VAL A 1 193 ? 1.143 8.367 -6.203 1 93.38 193 VAL A N 1
ATOM 1554 C CA . VAL A 1 193 ? 0.894 9.539 -7.043 1 93.38 193 VAL A CA 1
ATOM 1555 C C . VAL A 1 193 ? 2.211 10.25 -7.336 1 93.38 193 VAL A C 1
ATOM 1557 O O . VAL A 1 193 ? 2.436 10.719 -8.453 1 93.38 193 VAL A O 1
ATOM 1560 N N . ILE A 1 194 ? 3.098 10.344 -6.289 1 92.56 194 ILE A N 1
ATOM 1561 C CA . ILE A 1 194 ? 4.41 10.961 -6.465 1 92.56 194 ILE A CA 1
ATOM 1562 C C . ILE A 1 194 ? 5.184 10.211 -7.551 1 92.56 194 ILE A C 1
ATOM 1564 O O . ILE A 1 194 ? 5.801 10.836 -8.422 1 92.56 194 ILE A O 1
ATOM 1568 N N . LEU A 1 195 ? 5.117 8.922 -7.555 1 94.44 195 LEU A N 1
ATOM 1569 C CA . LEU A 1 195 ? 5.789 8.094 -8.547 1 94.44 195 LEU A CA 1
ATOM 1570 C C . LEU A 1 195 ? 5.254 8.383 -9.945 1 94.44 195 LEU A C 1
ATOM 1572 O O . LEU A 1 195 ? 6.031 8.57 -10.891 1 94.44 195 LEU A O 1
ATOM 1576 N N . ILE A 1 196 ? 3.957 8.445 -10.094 1 95.31 196 ILE A N 1
ATOM 1577 C CA . ILE A 1 196 ? 3.318 8.727 -11.375 1 95.31 196 ILE A CA 1
ATOM 1578 C C . ILE A 1 196 ? 3.783 10.086 -11.891 1 95.31 196 ILE A C 1
ATOM 1580 O O . ILE A 1 196 ? 4.172 10.211 -13.055 1 95.31 196 ILE A O 1
ATOM 1584 N N . ASN A 1 197 ? 3.74 11.023 -10.992 1 93.69 197 ASN A N 1
ATOM 1585 C CA . ASN A 1 197 ? 4.109 12.383 -11.375 1 93.69 197 ASN A CA 1
ATOM 1586 C C . ASN A 1 197 ? 5.578 12.469 -11.781 1 93.69 197 ASN A C 1
ATOM 1588 O O . ASN A 1 197 ? 5.945 13.297 -12.617 1 93.69 197 ASN A O 1
ATOM 1592 N N . ALA A 1 198 ? 6.402 11.648 -11.211 1 93.5 198 ALA A N 1
ATOM 1593 C CA . ALA A 1 198 ? 7.816 11.625 -11.586 1 93.5 198 ALA A CA 1
ATOM 1594 C C . ALA A 1 198 ? 7.984 11.242 -13.055 1 93.5 198 ALA A C 1
ATOM 1596 O O . ALA A 1 198 ? 8.805 11.828 -13.758 1 93.5 198 ALA A O 1
ATOM 1597 N N . TYR A 1 199 ? 7.23 10.297 -13.531 1 93.62 199 TYR A N 1
ATOM 1598 C CA . TYR A 1 199 ? 7.277 9.914 -14.938 1 93.62 199 TYR A CA 1
ATOM 1599 C C . TYR A 1 199 ? 6.754 11.039 -15.82 1 93.62 199 TYR A C 1
ATOM 1601 O O . TYR A 1 199 ? 7.301 11.297 -16.891 1 93.62 199 TYR A O 1
ATOM 1609 N N . GLN A 1 200 ? 5.684 11.703 -15.359 1 92.88 200 GLN A N 1
ATOM 1610 C CA . GLN A 1 200 ? 5.137 12.828 -16.109 1 92.88 200 GLN A CA 1
ATOM 1611 C C . GLN A 1 200 ? 6.164 13.945 -16.234 1 92.88 200 GLN A C 1
ATOM 1613 O O . GLN A 1 200 ? 6.27 14.578 -17.297 1 92.88 200 GLN A O 1
ATOM 1618 N N . MET A 1 201 ? 6.844 14.164 -15.227 1 91 201 MET A N 1
ATOM 1619 C CA . MET A 1 201 ? 7.863 15.211 -15.211 1 91 201 MET A CA 1
ATOM 1620 C C . MET A 1 201 ? 8.953 14.914 -16.234 1 91 201 MET A C 1
ATOM 1622 O O . MET A 1 201 ? 9.57 15.836 -16.781 1 91 201 MET A O 1
ATOM 1626 N N . GLN A 1 202 ? 9.172 13.703 -16.578 1 93.25 202 GLN A N 1
ATOM 1627 C CA . GLN A 1 202 ? 10.148 13.297 -17.578 1 93.25 202 GLN A CA 1
ATOM 1628 C C . GLN A 1 202 ? 9.555 13.352 -18.984 1 93.25 202 GLN A C 1
ATOM 1630 O O . GLN A 1 202 ? 10.234 13.031 -19.969 1 93.25 202 GLN A O 1
ATOM 1635 N N . GLY A 1 203 ? 8.289 13.672 -19.062 1 92.38 203 GLY A N 1
ATOM 1636 C CA . GLY A 1 203 ? 7.605 13.672 -20.359 1 92.38 203 GLY A CA 1
ATOM 1637 C C . GLY A 1 203 ? 7.152 12.297 -20.797 1 92.38 203 GLY A C 1
ATOM 1638 O O . GLY A 1 203 ? 6.703 12.109 -21.922 1 92.38 203 GLY A O 1
ATOM 1639 N N . LYS A 1 204 ? 7.312 11.352 -19.953 1 94.38 204 LYS A N 1
ATOM 1640 C CA . LYS A 1 204 ? 6.902 9.977 -20.266 1 94.38 204 LYS A CA 1
ATOM 1641 C C . LYS A 1 204 ? 5.445 9.742 -19.875 1 94.38 204 LYS A C 1
ATOM 1643 O O . LYS A 1 204 ? 5.148 8.891 -19.031 1 94.38 204 LYS A O 1
ATOM 1648 N N . THR A 1 205 ? 4.551 10.367 -20.516 1 93.88 205 THR A N 1
ATOM 1649 C CA . THR A 1 205 ? 3.129 10.367 -20.188 1 93.88 205 THR A CA 1
ATOM 1650 C C . THR A 1 205 ? 2.535 8.969 -20.359 1 93.88 205 THR A C 1
ATOM 1652 O O . THR A 1 205 ? 1.708 8.531 -19.562 1 93.88 205 THR A O 1
ATOM 1655 N N . ALA A 1 206 ? 2.955 8.289 -21.406 1 94.31 206 ALA A N 1
ATOM 1656 C CA . ALA A 1 206 ? 2.459 6.934 -21.625 1 94.31 206 ALA A CA 1
ATOM 1657 C C . ALA A 1 206 ? 2.865 6.004 -20.5 1 94.31 206 ALA A C 1
ATOM 1659 O O . ALA A 1 206 ? 2.059 5.195 -20.031 1 94.31 206 ALA A O 1
ATOM 1660 N N . GLU A 1 207 ? 4.098 6.195 -20.141 1 94.62 207 GLU A N 1
ATOM 1661 C CA . GLU A 1 207 ? 4.578 5.383 -19.031 1 94.62 207 GLU A CA 1
ATOM 1662 C C . GLU A 1 207 ? 3.857 5.742 -17.734 1 94.62 207 GLU A C 1
ATOM 1664 O O . GLU A 1 207 ? 3.535 4.863 -16.922 1 94.62 207 GLU A O 1
ATOM 1669 N N . ALA A 1 208 ? 3.639 7.039 -17.484 1 95.31 208 ALA A N 1
ATOM 1670 C CA . ALA A 1 208 ? 2.885 7.484 -16.312 1 95.31 208 ALA A CA 1
ATOM 1671 C C . ALA A 1 208 ? 1.491 6.863 -16.297 1 95.31 208 ALA A C 1
ATOM 1673 O O . ALA A 1 208 ? 1.019 6.422 -15.242 1 95.31 208 ALA A O 1
ATOM 1674 N N . ASN A 1 209 ? 0.886 6.816 -17.406 1 96.31 209 ASN A N 1
ATOM 1675 C CA . ASN A 1 209 ? -0.441 6.223 -17.531 1 96.31 209 ASN A CA 1
ATOM 1676 C C . ASN A 1 209 ? -0.418 4.727 -17.219 1 96.31 209 ASN A C 1
ATOM 1678 O O . ASN A 1 209 ? -1.301 4.223 -16.516 1 96.31 209 ASN A O 1
ATOM 1682 N N . LYS A 1 210 ? 0.551 4.062 -17.781 1 95.62 210 LYS A N 1
ATOM 1683 C CA . LYS A 1 210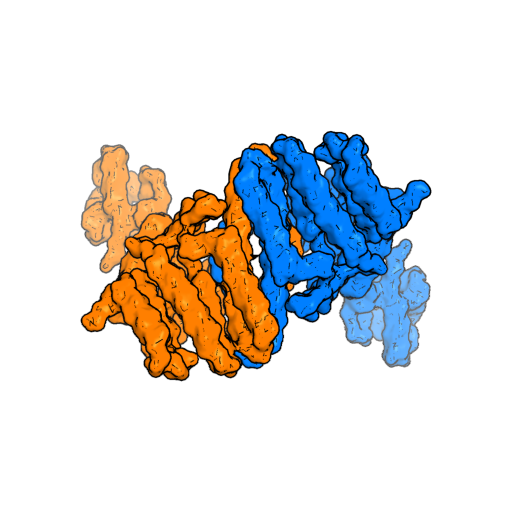 ? 0.724 2.641 -17.5 1 95.62 210 LYS A CA 1
ATOM 1684 C C . LYS A 1 210 ? 0.936 2.393 -16.016 1 95.62 210 LYS A C 1
ATOM 1686 O O . LYS A 1 210 ? 0.304 1.51 -15.422 1 95.62 210 LYS A O 1
ATOM 1691 N N . VAL A 1 211 ? 1.795 3.168 -15.414 1 96 211 VAL A N 1
ATOM 1692 C CA . VAL A 1 211 ? 2.111 3.053 -13.992 1 96 211 VAL A CA 1
ATOM 1693 C C . VAL A 1 211 ? 0.859 3.32 -13.164 1 96 211 VAL A C 1
ATOM 1695 O O . VAL A 1 211 ? 0.574 2.594 -12.203 1 96 211 VAL A O 1
ATOM 1698 N N . ASN A 1 212 ? 0.123 4.309 -13.5 1 97.44 212 ASN A N 1
ATOM 1699 C CA . ASN A 1 212 ? -1.119 4.609 -12.797 1 97.44 212 ASN A CA 1
ATOM 1700 C C . ASN A 1 212 ? -2.094 3.438 -12.852 1 97.44 212 ASN A C 1
ATOM 1702 O O . ASN A 1 212 ? -2.73 3.102 -11.852 1 97.44 212 ASN A O 1
ATOM 1706 N N . GLN A 1 213 ? -2.195 2.844 -13.992 1 96 213 GLN A N 1
ATOM 1707 C CA . GLN A 1 213 ? -3.094 1.706 -14.156 1 96 213 GLN A CA 1
ATOM 1708 C C . GLN A 1 213 ? -2.682 0.543 -13.258 1 96 213 GLN A C 1
ATOM 1710 O O . GLN A 1 213 ? -3.529 -0.098 -12.633 1 96 213 GLN A O 1
ATOM 1715 N N . ILE A 1 214 ? -1.418 0.293 -13.227 1 95.38 214 ILE A N 1
ATOM 1716 C CA . ILE A 1 214 ? -0.892 -0.799 -12.414 1 95.38 214 ILE A CA 1
ATOM 1717 C C . ILE A 1 214 ? -1.2 -0.541 -10.938 1 95.38 214 ILE A C 1
ATOM 1719 O O . ILE A 1 214 ? -1.689 -1.429 -10.234 1 95.38 214 ILE A O 1
ATOM 1723 N N . LEU A 1 215 ? -0.906 0.661 -10.492 1 96.5 215 LEU A N 1
ATOM 1724 C CA . LEU A 1 215 ? -1.137 1.032 -9.102 1 96.5 215 LEU A CA 1
ATOM 1725 C C . LEU A 1 215 ? -2.623 0.975 -8.766 1 96.5 215 LEU A C 1
ATOM 1727 O O . LEU A 1 215 ? -3.002 0.489 -7.695 1 96.5 215 LEU A O 1
ATOM 1731 N N . LEU A 1 216 ? -3.432 1.449 -9.641 1 97.25 216 LEU A N 1
ATOM 1732 C CA . LEU A 1 216 ? -4.879 1.398 -9.453 1 97.25 216 LEU A CA 1
ATOM 1733 C C . LEU A 1 216 ? -5.367 -0.044 -9.375 1 97.25 216 LEU A C 1
ATOM 1735 O O . LEU A 1 216 ? -6.199 -0.375 -8.531 1 97.25 216 LEU A O 1
ATOM 1739 N N . TYR A 1 217 ? -4.852 -0.881 -10.289 1 95.88 217 TYR A N 1
ATOM 1740 C CA . TYR A 1 217 ? -5.203 -2.297 -10.273 1 95.88 217 TYR A CA 1
ATOM 1741 C C . TYR A 1 217 ? -4.914 -2.914 -8.906 1 95.88 217 TYR A C 1
ATOM 1743 O O . TYR A 1 217 ? -5.781 -3.555 -8.312 1 95.88 217 TYR A O 1
ATOM 1751 N N . ASN A 1 218 ? -3.727 -2.732 -8.43 1 95.12 218 ASN A N 1
ATOM 1752 C CA . ASN A 1 218 ? -3.334 -3.26 -7.125 1 95.12 218 ASN A CA 1
ATOM 1753 C C . ASN A 1 218 ? -4.273 -2.783 -6.02 1 95.12 218 ASN A C 1
ATOM 1755 O O . ASN A 1 218 ? -4.66 -3.562 -5.148 1 95.12 218 ASN A O 1
ATOM 1759 N N . ASN A 1 219 ? -4.602 -1.562 -6.059 1 96 219 ASN A N 1
ATOM 1760 C CA . ASN A 1 219 ? -5.445 -0.973 -5.023 1 96 219 ASN A CA 1
ATOM 1761 C C . ASN A 1 219 ? -6.871 -1.507 -5.094 1 96 219 ASN A C 1
ATOM 1763 O O . ASN A 1 219 ? -7.516 -1.713 -4.062 1 96 219 ASN A O 1
ATOM 1767 N N . VAL A 1 220 ? -7.375 -1.631 -6.266 1 96.31 220 VAL A N 1
ATOM 1768 C CA . VAL A 1 220 ? -8.734 -2.123 -6.465 1 96.31 220 VAL A CA 1
ATOM 1769 C C . VAL A 1 220 ? -8.836 -3.562 -5.965 1 96.31 220 VAL A C 1
ATOM 1771 O O . VAL A 1 220 ? -9.781 -3.908 -5.246 1 96.31 220 VAL A O 1
ATOM 1774 N N . ILE A 1 221 ? -7.891 -4.398 -6.348 1 95.19 221 ILE A N 1
ATOM 1775 C CA . ILE A 1 221 ? -7.875 -5.785 -5.895 1 95.19 221 ILE A CA 1
ATOM 1776 C C . ILE A 1 221 ? -7.773 -5.828 -4.371 1 95.19 221 ILE A C 1
ATOM 1778 O O . ILE A 1 221 ? -8.469 -6.613 -3.721 1 95.19 221 ILE A O 1
ATOM 1782 N N . ASN A 1 222 ? -6.93 -5 -3.85 1 96.44 222 ASN A N 1
ATOM 1783 C CA . ASN A 1 222 ? -6.777 -4.902 -2.402 1 96.44 222 ASN A CA 1
ATOM 1784 C C . ASN A 1 222 ? -8.078 -4.465 -1.731 1 96.44 222 ASN A C 1
ATOM 1786 O O . ASN A 1 222 ? -8.469 -5.016 -0.701 1 96.44 222 ASN A O 1
ATOM 1790 N N . THR A 1 223 ? -8.742 -3.471 -2.273 1 97.19 223 THR A N 1
ATOM 1791 C CA . THR A 1 223 ? -10.008 -2.99 -1.732 1 97.19 223 THR A CA 1
ATOM 1792 C C . THR A 1 223 ? -11.039 -4.117 -1.684 1 97.19 223 THR A C 1
ATOM 1794 O O . THR A 1 223 ? -11.727 -4.297 -0.674 1 97.19 223 THR A O 1
ATOM 1797 N N . LEU A 1 224 ? -11.109 -4.844 -2.742 1 96.69 224 LEU A N 1
ATOM 1798 C CA . LEU A 1 224 ? -12.062 -5.949 -2.795 1 96.69 224 LEU A CA 1
ATOM 1799 C C . LEU A 1 224 ? -11.734 -6.996 -1.734 1 96.69 224 LEU A C 1
ATOM 1801 O O . LEU A 1 224 ? -12.633 -7.52 -1.074 1 96.69 224 LEU A O 1
ATOM 1805 N N . ALA A 1 225 ? -10.461 -7.336 -1.583 1 96.69 225 ALA A N 1
ATOM 1806 C CA . ALA A 1 225 ? -10.039 -8.297 -0.563 1 96.69 225 ALA A CA 1
ATOM 1807 C C . ALA A 1 225 ? -10.422 -7.809 0.833 1 96.69 225 ALA A C 1
ATOM 1809 O O . ALA A 1 225 ? -10.898 -8.594 1.657 1 96.69 225 ALA A O 1
ATOM 1810 N N . LEU A 1 226 ? -10.211 -6.551 1.056 1 97.5 226 LEU A N 1
ATOM 1811 C CA . LEU A 1 226 ? -10.531 -5.977 2.357 1 97.5 226 LEU A CA 1
ATOM 1812 C C . LEU A 1 226 ? -12.031 -5.969 2.592 1 97.5 226 LEU A C 1
ATOM 1814 O O . LEU A 1 226 ? -12.492 -6.203 3.711 1 97.5 226 LEU A O 1
ATOM 1818 N N . LEU A 1 227 ? -12.797 -5.641 1.556 1 97.81 227 LEU A N 1
ATOM 1819 C CA . LEU A 1 227 ? -14.25 -5.66 1.673 1 97.81 227 LEU A CA 1
ATOM 1820 C C . LEU A 1 227 ? -14.75 -7.07 1.974 1 97.81 227 LEU A C 1
ATOM 1822 O O . LEU A 1 227 ? -15.672 -7.25 2.77 1 97.81 227 LEU A O 1
ATOM 1826 N N . ASN A 1 228 ? -14.141 -8.047 1.317 1 97.31 228 ASN A N 1
ATOM 1827 C CA . ASN A 1 228 ? -14.5 -9.438 1.59 1 97.31 228 ASN A CA 1
ATOM 1828 C C . ASN A 1 228 ? -14.266 -9.797 3.055 1 97.31 228 ASN A C 1
ATOM 1830 O O . ASN A 1 228 ? -15.133 -10.398 3.695 1 97.31 228 ASN A O 1
ATOM 1834 N N . ASN A 1 229 ? -13.156 -9.461 3.564 1 96.25 229 ASN A N 1
ATOM 1835 C CA . ASN A 1 229 ? -12.852 -9.719 4.969 1 96.25 229 ASN A CA 1
ATOM 1836 C C . ASN A 1 229 ? -13.766 -8.938 5.898 1 96.25 229 ASN A C 1
ATOM 1838 O O . ASN A 1 229 ? -14.219 -9.461 6.918 1 96.25 229 ASN A O 1
ATOM 1842 N N . TYR A 1 230 ? -13.977 -7.672 5.508 1 97.38 230 TYR A N 1
ATOM 1843 C CA . TYR A 1 230 ? -14.852 -6.805 6.293 1 97.38 230 TYR A CA 1
ATOM 1844 C C . TYR A 1 230 ? -16.266 -7.375 6.363 1 97.38 230 TYR A C 1
ATOM 1846 O O . TYR A 1 230 ? -16.922 -7.297 7.406 1 97.38 230 TYR A O 1
ATOM 1854 N N . LEU A 1 231 ? -16.703 -7.914 5.25 1 97.31 231 LEU A N 1
ATOM 1855 C CA . LEU A 1 231 ? -18 -8.578 5.172 1 97.31 231 LEU A CA 1
ATOM 1856 C C . LEU A 1 231 ? -18.078 -9.75 6.145 1 97.31 231 LEU A C 1
ATOM 1858 O O . LEU A 1 231 ? -19.047 -9.891 6.887 1 97.31 231 LEU A O 1
ATOM 1862 N N . SER A 1 232 ? -17.062 -10.555 6.172 1 96.56 232 SER A N 1
ATOM 1863 C CA . SER A 1 232 ? -17 -11.719 7.047 1 96.56 232 SER A CA 1
ATOM 1864 C C . SER A 1 232 ? -16.984 -11.312 8.516 1 96.56 232 SER A C 1
ATOM 1866 O O . SER A 1 232 ? -17.578 -12 9.359 1 96.56 232 SER A O 1
ATOM 1868 N N . LEU A 1 233 ? -16.406 -10.195 8.844 1 95.5 233 LEU A N 1
ATOM 1869 C CA . LEU A 1 233 ? -16.25 -9.734 10.219 1 95.5 233 LEU A CA 1
ATOM 1870 C C . LEU A 1 233 ? -17.531 -9.094 10.734 1 95.5 233 LEU A C 1
ATOM 1872 O O . LEU A 1 233 ? -17.703 -8.914 11.938 1 95.5 233 LEU A O 1
ATOM 1876 N N . ASN A 1 234 ? -18.484 -8.758 9.805 1 96.12 234 ASN A N 1
ATOM 1877 C CA . ASN A 1 234 ? -19.641 -7.977 10.227 1 96.12 234 ASN A CA 1
ATOM 1878 C C . ASN A 1 234 ? -20.953 -8.664 9.836 1 96.12 234 ASN A C 1
ATOM 1880 O O . ASN A 1 234 ? -21.906 -7.996 9.445 1 96.12 234 ASN A O 1
ATOM 1884 N N . MET A 1 235 ? -20.953 -9.914 9.953 1 94.19 235 MET A N 1
ATOM 1885 C CA . MET A 1 235 ? -22.141 -10.695 9.586 1 94.19 235 MET A CA 1
ATOM 1886 C C . MET A 1 235 ? -23.297 -10.422 10.539 1 94.19 235 MET A C 1
ATOM 1888 O O . MET A 1 235 ? -24.453 -10.594 10.172 1 94.19 235 MET A O 1
ATOM 1892 N N . MET A 1 236 ? -23.016 -9.922 11.758 1 93.25 236 MET A N 1
ATOM 1893 C CA . MET A 1 236 ? -24.031 -9.734 12.781 1 93.25 236 MET A CA 1
ATOM 1894 C C . MET A 1 236 ? -24.625 -8.336 12.711 1 93.25 236 MET A C 1
ATOM 1896 O O . MET A 1 236 ? -25.516 -7.996 13.484 1 93.25 236 MET A O 1
ATOM 1900 N N . ASP A 1 237 ? -24.188 -7.504 11.883 1 94.81 237 ASP A N 1
ATOM 1901 C CA . ASP A 1 237 ? -24.734 -6.18 11.602 1 94.81 237 ASP A CA 1
ATOM 1902 C C . ASP A 1 237 ? -25.359 -6.125 10.211 1 94.81 237 ASP A C 1
ATOM 1904 O O . ASP A 1 237 ? -24.703 -5.727 9.25 1 94.81 237 ASP A O 1
ATOM 1908 N N . PRO A 1 238 ? -26.641 -6.363 10.086 1 94.75 238 PRO A N 1
ATOM 1909 C CA . PRO A 1 238 ? -27.266 -6.543 8.773 1 94.75 238 PRO A CA 1
ATOM 1910 C C . PRO A 1 238 ? -27.172 -5.305 7.891 1 94.75 238 PRO A C 1
ATOM 1912 O O . PRO A 1 238 ? -27.016 -5.422 6.672 1 94.75 238 PRO A O 1
ATOM 1915 N N . VAL A 1 239 ? -27.281 -4.133 8.477 1 95.38 239 VAL A N 1
ATOM 1916 C CA . VAL A 1 239 ? -27.234 -2.9 7.703 1 95.38 239 VAL A CA 1
ATOM 1917 C C . VAL A 1 239 ? -25.828 -2.715 7.113 1 95.38 239 VAL A C 1
ATOM 1919 O O . VAL A 1 239 ? -25.688 -2.49 5.91 1 95.38 239 VAL A O 1
ATOM 1922 N N . LEU A 1 240 ? -24.891 -2.842 7.961 1 95.81 240 LEU A N 1
ATOM 1923 C CA . LEU A 1 240 ? -23.516 -2.703 7.504 1 95.81 240 LEU A CA 1
ATOM 1924 C C . LEU A 1 240 ? -23.141 -3.832 6.551 1 95.81 240 LEU A C 1
ATOM 1926 O O . LEU A 1 240 ? -22.469 -3.604 5.547 1 95.81 240 LEU A O 1
ATOM 1930 N N . PHE A 1 241 ? -23.609 -5.012 6.855 1 97.19 241 PHE A N 1
ATOM 1931 C CA . PHE A 1 241 ? -23.359 -6.191 6.039 1 97.19 241 PHE A CA 1
ATOM 1932 C C . PHE A 1 241 ? -23.828 -5.977 4.605 1 97.19 241 PHE A C 1
ATOM 1934 O O . PHE A 1 241 ? -23.078 -6.203 3.654 1 97.19 241 PHE A O 1
ATOM 1941 N N . GLU A 1 242 ? -24.969 -5.449 4.438 1 96.69 242 GLU A N 1
ATOM 1942 C CA . GLU A 1 242 ? -25.547 -5.191 3.123 1 96.69 242 GLU A CA 1
ATOM 1943 C C . GLU A 1 242 ? -24.766 -4.105 2.383 1 96.69 242 GLU A C 1
ATOM 1945 O O . GLU A 1 242 ? -24.562 -4.203 1.172 1 96.69 242 GLU A O 1
ATOM 1950 N N . LYS A 1 243 ? -24.422 -3.17 3.104 1 97.12 243 LYS A N 1
ATOM 1951 C CA . LYS A 1 243 ? -23.672 -2.074 2.506 1 97.12 243 LYS A CA 1
ATOM 1952 C C . LYS A 1 243 ? -22.328 -2.566 1.971 1 97.12 243 LYS A C 1
ATOM 1954 O O . LYS A 1 243 ? -21.938 -2.244 0.842 1 97.12 243 LYS A O 1
ATOM 1959 N N . ILE A 1 244 ? -21.625 -3.344 2.793 1 97.88 244 ILE A N 1
ATOM 1960 C CA . ILE A 1 244 ? -20.328 -3.857 2.412 1 97.88 244 ILE A CA 1
ATOM 1961 C C . ILE A 1 244 ? -20.453 -4.734 1.167 1 97.88 244 ILE A C 1
ATOM 1963 O O . ILE A 1 244 ? -19.672 -4.602 0.223 1 97.88 244 ILE A O 1
ATOM 1967 N N . TYR A 1 245 ? -21.406 -5.598 1.187 1 98.12 245 TYR A N 1
ATOM 1968 C CA . TYR A 1 245 ? -21.594 -6.484 0.044 1 98.12 245 TYR A CA 1
ATOM 1969 C C . TYR A 1 245 ? -21.906 -5.691 -1.219 1 98.12 245 TYR A C 1
ATOM 1971 O O . TYR A 1 245 ? -21.359 -5.977 -2.289 1 98.12 245 TYR A O 1
ATOM 1979 N N . SER A 1 246 ? -22.75 -4.707 -1.087 1 97.5 246 SER A N 1
ATOM 1980 C CA . SER A 1 246 ? -23.078 -3.844 -2.215 1 97.5 246 SER A CA 1
ATOM 1981 C C . SER A 1 246 ? -21.844 -3.121 -2.742 1 97.5 246 SER A C 1
ATOM 1983 O O . SER A 1 246 ? -21.672 -2.975 -3.955 1 97.5 246 SER A O 1
ATOM 1985 N N . GLN A 1 247 ? -21.062 -2.689 -1.857 1 97.44 247 GLN A N 1
ATOM 1986 C CA . GLN A 1 247 ? -19.812 -2.035 -2.24 1 97.44 247 GLN A CA 1
ATOM 1987 C C . GLN A 1 247 ? -18.906 -2.988 -3.012 1 97.44 247 GLN A C 1
ATOM 1989 O O . GLN A 1 247 ? -18.281 -2.596 -3.998 1 97.44 247 GLN A O 1
ATOM 1994 N N . GLY A 1 248 ? -18.828 -4.23 -2.518 1 97.56 248 GLY A N 1
ATOM 1995 C CA . GLY A 1 248 ? -18.047 -5.238 -3.229 1 97.56 248 GLY A CA 1
ATOM 1996 C C . GLY A 1 248 ? -18.531 -5.465 -4.648 1 97.56 248 GLY A C 1
ATOM 1997 O O . GLY A 1 248 ? -17.734 -5.488 -5.586 1 97.56 248 GLY A O 1
ATOM 1998 N N . ILE A 1 249 ? -19.797 -5.543 -4.801 1 96.81 249 ILE A N 1
ATOM 1999 C CA . ILE A 1 249 ? -20.391 -5.754 -6.113 1 96.81 249 ILE A CA 1
ATOM 2000 C C . ILE A 1 249 ? -20.109 -4.555 -7.012 1 96.81 249 ILE A C 1
ATOM 2002 O O . ILE A 1 249 ? -19.797 -4.715 -8.195 1 96.81 249 ILE A O 1
ATOM 2006 N N . GLN A 1 250 ? -20.219 -3.389 -6.445 1 96.31 250 GLN A N 1
ATOM 2007 C CA . GLN A 1 250 ? -19.953 -2.172 -7.199 1 96.31 250 GLN A CA 1
ATOM 2008 C C . GLN A 1 250 ? -18.516 -2.156 -7.719 1 96.31 250 GLN A C 1
ATOM 2010 O O . GLN A 1 250 ? -18.266 -1.776 -8.867 1 96.31 250 GLN A O 1
ATOM 2015 N N . ILE A 1 251 ? -17.609 -2.535 -6.895 1 96.5 251 ILE A N 1
ATOM 2016 C CA . ILE A 1 251 ? -16.203 -2.572 -7.277 1 96.5 251 ILE A CA 1
ATOM 2017 C C . ILE A 1 251 ? -15.992 -3.602 -8.391 1 96.5 251 ILE A C 1
ATOM 2019 O O . ILE A 1 251 ? -15.336 -3.318 -9.391 1 96.5 251 ILE A O 1
ATOM 2023 N N . ILE A 1 252 ? -16.547 -4.75 -8.25 1 96.25 252 ILE A N 1
ATOM 2024 C CA . ILE A 1 252 ? -16.422 -5.828 -9.227 1 96.25 252 ILE A CA 1
ATOM 2025 C C . ILE A 1 252 ? -16.953 -5.367 -10.578 1 96.25 252 ILE A C 1
ATOM 2027 O O . ILE A 1 252 ? -16.297 -5.539 -11.602 1 96.25 252 ILE A O 1
ATOM 2031 N N . ASP A 1 253 ? -18.094 -4.723 -10.57 1 94.81 253 ASP A N 1
ATOM 2032 C CA . ASP A 1 253 ? -18.75 -4.32 -11.812 1 94.81 253 ASP A CA 1
ATOM 2033 C C . ASP A 1 253 ? -18.062 -3.113 -12.438 1 94.81 253 ASP A C 1
ATOM 2035 O O . ASP A 1 253 ? -17.828 -3.078 -13.648 1 94.81 253 ASP A O 1
ATOM 2039 N N . SER A 1 254 ? -17.703 -2.182 -11.609 1 95.38 254 SER A N 1
ATOM 2040 C CA . SER A 1 254 ? -17.141 -0.933 -12.102 1 95.38 254 SER A CA 1
ATOM 2041 C C . SER A 1 254 ? -15.805 -1.175 -12.805 1 95.38 254 SER A C 1
ATOM 2043 O O . SER A 1 254 ? -15.492 -0.505 -13.797 1 95.38 254 SER A O 1
ATOM 2045 N N . PHE A 1 255 ? -15.078 -2.129 -12.312 1 95.31 255 PHE A N 1
ATOM 2046 C CA . PHE A 1 255 ? -13.75 -2.355 -12.859 1 95.31 255 PHE A CA 1
ATOM 2047 C C . PHE A 1 255 ? -13.703 -3.658 -13.648 1 95.31 255 PHE A C 1
ATOM 2049 O O . PHE A 1 255 ? -12.625 -4.148 -13.992 1 95.31 255 PHE A O 1
ATOM 2056 N N . GLN A 1 256 ? -14.859 -4.277 -13.852 1 92.94 256 GLN A N 1
ATOM 2057 C CA . GLN A 1 256 ? -15.008 -5.48 -14.664 1 92.94 256 GLN A CA 1
ATOM 2058 C C . GLN A 1 256 ? -14.094 -6.594 -14.164 1 92.94 256 GLN A C 1
ATOM 2060 O O . GLN A 1 256 ? -13.375 -7.207 -14.961 1 92.94 256 GLN A O 1
ATOM 2065 N N . LEU A 1 257 ? -14.125 -6.848 -12.93 1 93.25 257 LEU A N 1
ATOM 2066 C CA . LEU A 1 257 ? -13.156 -7.746 -12.305 1 93.25 257 LEU A CA 1
ATOM 2067 C C . LEU A 1 257 ? -13.516 -9.203 -12.586 1 93.25 257 LEU A C 1
ATOM 2069 O O . LEU A 1 257 ? -12.695 -10.102 -12.367 1 93.25 257 LEU A O 1
ATOM 2073 N N . LYS A 1 258 ? -14.664 -9.5 -13.07 1 90.44 258 LYS A N 1
ATOM 2074 C CA . LYS A 1 258 ? -15.039 -10.867 -13.422 1 90.44 258 LYS A CA 1
ATOM 2075 C C . LYS A 1 258 ? -14.133 -11.422 -14.508 1 90.44 258 LYS A C 1
ATOM 2077 O O . LYS A 1 258 ? -13.953 -12.641 -14.617 1 90.44 258 LYS A O 1
ATOM 2082 N N . GLU A 1 259 ? -13.594 -10.477 -15.18 1 87.69 259 GLU A N 1
ATOM 2083 C CA . GLU A 1 259 ? -12.703 -10.883 -16.266 1 87.69 259 GLU A CA 1
ATOM 2084 C C . GLU A 1 259 ? -11.281 -11.086 -15.766 1 87.69 259 GLU A C 1
ATOM 2086 O O . GLU A 1 259 ? -10.453 -11.672 -16.469 1 87.69 259 GLU A O 1
ATOM 2091 N N . ILE A 1 260 ? -11.102 -10.523 -14.586 1 84.44 260 ILE A N 1
ATOM 2092 C CA . ILE A 1 260 ? -9.797 -10.648 -13.961 1 84.44 260 ILE A CA 1
ATOM 2093 C C . ILE A 1 260 ? -9.844 -11.719 -12.867 1 84.44 260 ILE A C 1
ATOM 2095 O O . ILE A 1 260 ? -10.758 -11.734 -12.047 1 84.44 260 ILE A O 1
ATOM 2099 N N . LEU A 1 261 ? -9.383 -12.812 -13.031 1 76.75 261 LEU A N 1
ATOM 2100 C CA . LEU A 1 261 ? -9.5 -13.969 -12.141 1 76.75 261 LEU A CA 1
ATOM 2101 C C . LEU A 1 261 ? -8.75 -13.727 -10.836 1 76.75 261 LEU A C 1
ATOM 2103 O O . LEU A 1 261 ? -7.555 -14.016 -10.742 1 76.75 261 LEU A O 1
ATOM 2107 N N . THR A 1 262 ? -9.461 -13.016 -9.844 1 84.38 262 THR A N 1
ATOM 2108 C CA . THR A 1 262 ? -8.961 -12.938 -8.477 1 84.38 262 THR A CA 1
ATOM 2109 C C . THR A 1 262 ? -9.891 -13.688 -7.52 1 84.38 262 THR A C 1
ATOM 2111 O O . THR A 1 262 ? -11.094 -13.789 -7.766 1 84.38 262 THR A O 1
ATOM 2114 N N . ASN A 1 263 ? -9.344 -14.164 -6.5 1 88.88 263 ASN A N 1
ATOM 2115 C CA . ASN A 1 263 ? -10.086 -15.016 -5.574 1 88.88 263 ASN A CA 1
ATOM 2116 C C . ASN A 1 263 ? -11.281 -14.281 -4.977 1 88.88 263 ASN A C 1
ATOM 2118 O O . ASN A 1 263 ? -12.344 -14.875 -4.773 1 88.88 263 ASN A O 1
ATOM 2122 N N . ASP A 1 264 ? -11.18 -13.031 -4.797 1 94.38 264 ASP A N 1
ATOM 2123 C CA . ASP A 1 264 ? -12.172 -12.305 -4.012 1 94.38 264 ASP A CA 1
ATOM 2124 C C . ASP A 1 264 ? -13.406 -11.977 -4.852 1 94.38 264 ASP A C 1
ATOM 2126 O O . ASP A 1 264 ? -14.453 -11.625 -4.309 1 94.38 264 ASP A O 1
ATOM 2130 N N . VAL A 1 265 ? -13.297 -12.078 -6.168 1 94.44 265 VAL A N 1
ATOM 2131 C CA . VAL A 1 265 ? -14.461 -11.891 -7.027 1 94.44 265 VAL A CA 1
ATOM 2132 C C . VAL A 1 265 ? -15.461 -13.023 -6.797 1 94.44 265 VAL A C 1
ATOM 2134 O O . VAL A 1 265 ? -16.672 -12.828 -6.941 1 94.44 265 VAL A O 1
ATOM 2137 N N . PHE A 1 266 ? -14.93 -14.172 -6.332 1 94.81 266 PHE A N 1
ATOM 2138 C CA . PHE A 1 266 ? -15.75 -15.336 -6.02 1 94.81 266 PHE A CA 1
ATOM 2139 C C . PHE A 1 266 ? -16.094 -15.367 -4.539 1 94.81 266 PHE A C 1
ATOM 2141 O O . PHE A 1 266 ? -17.266 -15.508 -4.176 1 94.81 266 PHE A O 1
ATOM 2148 N N . ALA A 1 267 ? -15.109 -15.219 -3.799 1 96.12 267 ALA A N 1
ATOM 2149 C CA . ALA A 1 267 ? -15.18 -15.461 -2.361 1 96.12 267 ALA A CA 1
ATOM 2150 C C . ALA A 1 267 ? -16.203 -14.547 -1.702 1 96.12 267 ALA A C 1
ATOM 2152 O O . ALA A 1 267 ? -16.875 -14.945 -0.741 1 96.12 267 ALA A O 1
ATOM 2153 N N . ILE A 1 268 ? -16.391 -13.352 -2.238 1 97.62 268 ILE A N 1
ATOM 2154 C CA . ILE A 1 268 ? -17.266 -12.383 -1.575 1 97.62 268 ILE A CA 1
ATOM 2155 C C . ILE A 1 268 ? -18.703 -12.867 -1.633 1 97.62 268 ILE A C 1
ATOM 2157 O O . ILE A 1 268 ? -19.484 -12.617 -0.709 1 97.62 268 ILE A O 1
ATOM 2161 N N . HIS A 1 269 ? -19.078 -13.578 -2.676 1 97.94 269 HIS A N 1
ATOM 2162 C CA . HIS A 1 269 ? -20.438 -14.094 -2.807 1 97.94 269 HIS A CA 1
ATOM 2163 C C . HIS A 1 269 ? -20.672 -15.258 -1.853 1 97.94 269 HIS A C 1
ATOM 2165 O O . HIS A 1 269 ? -21.781 -15.422 -1.333 1 97.94 269 HIS A O 1
ATOM 2171 N N . ILE A 1 270 ? -19.656 -16.016 -1.635 1 97.38 270 ILE A N 1
ATOM 2172 C CA . ILE A 1 270 ? -19.75 -17.125 -0.69 1 97.38 270 ILE A CA 1
ATOM 2173 C C . ILE A 1 270 ? -19.953 -16.594 0.723 1 97.38 270 ILE A C 1
ATOM 2175 O O . ILE A 1 270 ? -20.828 -17.047 1.454 1 97.38 270 ILE A O 1
ATOM 2179 N N . ILE A 1 271 ? -19.188 -15.586 1.067 1 97.44 271 ILE A N 1
ATOM 2180 C CA . ILE A 1 271 ? -19.297 -14.961 2.383 1 97.44 271 ILE A CA 1
ATOM 2181 C C . ILE A 1 271 ? -20.672 -14.32 2.539 1 97.44 271 ILE A C 1
ATOM 2183 O O . ILE A 1 271 ? -21.297 -14.414 3.602 1 97.44 271 ILE A O 1
ATOM 2187 N N . ALA A 1 272 ? -21.094 -13.703 1.461 1 98.31 272 ALA A N 1
ATOM 2188 C CA . ALA A 1 272 ? -22.422 -13.094 1.491 1 98.31 272 ALA A CA 1
ATOM 2189 C C . ALA A 1 272 ? -23.5 -14.141 1.742 1 98.31 272 ALA A C 1
ATOM 2191 O O . ALA A 1 272 ? -24.391 -13.945 2.584 1 98.31 272 ALA A O 1
ATOM 2192 N N . ALA A 1 273 ? -23.422 -15.258 1.063 1 98.06 273 ALA A N 1
ATOM 2193 C CA . ALA A 1 273 ? -24.406 -16.328 1.234 1 98.06 273 ALA A CA 1
ATOM 2194 C C . ALA A 1 273 ? -24.406 -16.844 2.67 1 98.06 273 ALA A C 1
ATOM 2196 O O . ALA A 1 273 ? -25.469 -17.047 3.262 1 98.06 273 ALA A O 1
ATOM 2197 N N . GLN A 1 274 ? -23.234 -17.047 3.18 1 96.88 274 GLN A N 1
ATOM 2198 C CA . GLN A 1 274 ? -23.109 -17.484 4.562 1 96.88 274 GLN A CA 1
ATOM 2199 C C . GLN A 1 274 ? -23.75 -16.5 5.527 1 96.88 274 GLN A C 1
ATOM 2201 O O . GLN A 1 274 ? -24.484 -16.891 6.438 1 96.88 274 GLN A O 1
ATOM 2206 N N . GLY A 1 275 ? -23.453 -15.219 5.309 1 96.88 275 GLY A N 1
ATOM 2207 C CA . GLY A 1 275 ? -24 -14.188 6.176 1 96.88 275 GLY A CA 1
ATOM 2208 C C . GLY A 1 275 ? -25.516 -14.102 6.121 1 96.88 275 GLY A C 1
ATOM 2209 O O . GLY A 1 275 ? -26.156 -13.914 7.152 1 96.88 275 GLY A O 1
ATOM 2210 N N . TYR A 1 276 ? -26.078 -14.242 4.98 1 97.06 276 TYR A N 1
ATOM 2211 C CA . TYR A 1 276 ? -27.516 -14.188 4.824 1 97.06 276 TYR A CA 1
ATOM 2212 C C . TYR A 1 276 ? -28.188 -15.367 5.512 1 97.06 276 TYR A C 1
ATOM 2214 O O . TYR A 1 276 ? -29.297 -15.242 6.031 1 97.06 276 TYR A O 1
ATOM 2222 N N . LEU A 1 277 ? -27.531 -16.5 5.551 1 95.75 277 LEU A N 1
ATOM 2223 C CA . LEU A 1 277 ? -28.094 -17.656 6.219 1 95.75 277 LEU A CA 1
ATOM 2224 C C . LEU A 1 277 ? -28.094 -17.484 7.734 1 95.75 277 LEU A C 1
ATOM 2226 O O . LEU A 1 277 ? -28.984 -17.984 8.43 1 95.75 277 LEU A O 1
ATOM 2230 N N . ILE A 1 278 ? -27.109 -16.75 8.227 1 93.94 278 ILE A N 1
ATOM 2231 C CA . ILE A 1 278 ? -27.062 -16.438 9.656 1 93.94 278 ILE A CA 1
ATOM 2232 C C . ILE A 1 278 ? -28.266 -15.602 10.047 1 93.94 278 ILE A C 1
ATOM 2234 O O . ILE A 1 278 ? -28.844 -15.789 11.117 1 93.94 278 ILE A O 1
ATOM 2238 N N . THR A 1 279 ? -28.688 -14.734 9.203 1 92.38 279 THR A N 1
ATOM 2239 C CA . THR A 1 279 ? -29.859 -13.891 9.469 1 92.38 279 THR A CA 1
ATOM 2240 C C . THR A 1 279 ? -31.125 -14.531 8.906 1 92.38 279 THR A C 1
ATOM 2242 O O . THR A 1 279 ? -32.156 -13.867 8.773 1 92.38 279 THR A O 1
ATOM 2245 N N . GLN A 1 280 ? -31.047 -15.766 8.391 1 91.69 280 GLN A N 1
ATOM 2246 C CA . GLN A 1 280 ? -32.156 -16.609 7.949 1 91.69 280 GLN A CA 1
ATOM 2247 C C . GLN A 1 280 ? -32.812 -16.047 6.699 1 91.69 280 GLN A C 1
ATOM 2249 O O . GLN A 1 280 ? -34.031 -16.109 6.559 1 91.69 280 GLN A O 1
ATOM 2254 N N . ASN A 1 281 ? -32.031 -15.414 5.977 1 94.69 281 ASN A N 1
ATOM 2255 C CA . ASN A 1 281 ? -32.5 -14.938 4.68 1 94.69 281 ASN A CA 1
ATOM 2256 C C . ASN A 1 281 ? -32.062 -15.867 3.553 1 94.69 281 ASN A C 1
ATOM 2258 O O . ASN A 1 281 ? -31.156 -15.547 2.793 1 94.69 281 ASN A O 1
ATOM 2262 N N . LYS A 1 282 ? -32.781 -16.875 3.227 1 95.12 282 LYS A N 1
ATOM 2263 C CA . LYS A 1 282 ? -32.406 -17.938 2.281 1 95.12 282 LYS A CA 1
ATOM 2264 C C . LYS A 1 282 ? -32.438 -17.422 0.845 1 95.12 282 LYS A C 1
ATOM 2266 O O . LYS A 1 282 ? -31.594 -17.781 0.033 1 95.12 282 LYS A O 1
ATOM 2271 N N . GLU A 1 283 ? -33.375 -16.547 0.588 1 95.5 283 GLU A N 1
ATOM 2272 C CA . GLU A 1 283 ? -33.5 -16.016 -0.77 1 95.5 283 GLU A CA 1
ATOM 2273 C C . GLU A 1 283 ? -32.25 -15.242 -1.179 1 95.5 283 GLU A C 1
ATOM 2275 O O . GLU A 1 283 ? -31.688 -15.469 -2.254 1 95.5 283 GLU A O 1
ATOM 2280 N N . LYS A 1 284 ? -31.797 -14.367 -0.324 1 96.62 284 LYS A N 1
ATOM 2281 C CA . LYS A 1 284 ? -30.609 -13.578 -0.618 1 96.62 284 LYS A CA 1
ATOM 2282 C C . LYS A 1 284 ? -29.359 -14.453 -0.651 1 96.62 284 LYS A C 1
ATOM 2284 O O . LYS A 1 284 ? -28.438 -14.18 -1.415 1 96.62 284 LYS A O 1
ATOM 2289 N N . ALA A 1 285 ? -29.359 -15.484 0.19 1 97.5 285 ALA A N 1
ATOM 2290 C CA . ALA A 1 285 ? -28.234 -16.422 0.176 1 97.5 285 ALA A CA 1
ATOM 2291 C C . ALA A 1 285 ? -28.125 -17.125 -1.173 1 97.5 285 ALA A C 1
ATOM 2293 O O . ALA A 1 285 ? -27.031 -17.234 -1.741 1 97.5 285 ALA A O 1
ATOM 2294 N N . ILE A 1 286 ? -29.203 -17.547 -1.68 1 96.75 286 ILE A N 1
ATOM 2295 C CA . ILE A 1 286 ? -29.234 -18.234 -2.959 1 96.75 286 ILE A CA 1
ATOM 2296 C C . ILE A 1 286 ? -28.875 -17.266 -4.086 1 96.75 286 ILE A C 1
ATOM 2298 O O . ILE A 1 286 ? -28.172 -17.641 -5.035 1 96.75 286 ILE A O 1
ATOM 2302 N N . ASP A 1 287 ? -29.375 -16.047 -3.953 1 97.19 287 ASP A N 1
ATOM 2303 C CA . ASP A 1 287 ? -29.016 -15.023 -4.934 1 97.19 287 ASP A CA 1
ATOM 2304 C C . ASP A 1 287 ? -27.5 -14.82 -4.977 1 97.19 287 ASP A C 1
ATOM 2306 O O . ASP A 1 287 ? -26.922 -14.672 -6.055 1 97.19 287 ASP A O 1
ATOM 2310 N N . ALA A 1 288 ? -26.906 -14.781 -3.809 1 97.75 288 ALA A N 1
ATOM 2311 C CA . ALA A 1 288 ? -25.453 -14.625 -3.729 1 97.75 288 ALA A CA 1
ATOM 2312 C C . ALA A 1 288 ? -24.734 -15.828 -4.344 1 97.75 288 ALA A C 1
ATOM 2314 O O . ALA A 1 288 ? -23.75 -15.664 -5.059 1 97.75 288 ALA A O 1
ATOM 2315 N N . LEU A 1 289 ? -25.219 -17.031 -4.102 1 97.12 289 LEU A N 1
ATOM 2316 C CA . LEU A 1 289 ? -24.625 -18.234 -4.68 1 97.12 289 LEU A CA 1
ATOM 2317 C C . LEU A 1 289 ? -24.797 -18.25 -6.195 1 97.12 289 LEU A C 1
ATOM 2319 O O . LEU A 1 289 ? -23.938 -18.75 -6.914 1 97.12 289 LEU A O 1
ATOM 2323 N N . GLU A 1 290 ? -25.875 -17.719 -6.637 1 96.69 290 GLU A N 1
ATOM 2324 C CA . GLU A 1 290 ? -26.078 -17.594 -8.078 1 96.69 290 GLU A CA 1
ATOM 2325 C C . GLU A 1 290 ? -25.047 -16.688 -8.711 1 96.69 290 GLU A C 1
ATOM 2327 O O . GLU A 1 290 ? -24.562 -16.953 -9.82 1 96.69 290 GLU A O 1
ATOM 2332 N N . ARG A 1 291 ? -24.781 -15.609 -8.039 1 96.25 291 ARG A N 1
ATOM 2333 C CA . ARG A 1 291 ? -23.734 -14.719 -8.531 1 96.25 291 ARG A CA 1
ATOM 2334 C C . ARG A 1 291 ? -22.391 -15.43 -8.562 1 96.25 291 ARG A C 1
ATOM 2336 O O . ARG A 1 291 ? -21.609 -15.258 -9.508 1 96.25 291 ARG A O 1
ATOM 2343 N N . TYR A 1 292 ? -22.125 -16.203 -7.5 1 96.56 292 TYR A N 1
ATOM 2344 C CA . TYR A 1 292 ? -20.906 -17.016 -7.477 1 96.56 292 TYR A CA 1
ATOM 2345 C C . TYR A 1 292 ? -20.859 -17.938 -8.68 1 96.56 292 TYR A C 1
ATOM 2347 O O . TYR A 1 292 ? -19.844 -17.984 -9.391 1 96.56 292 TYR A O 1
ATOM 2355 N N . MET A 1 293 ? -21.906 -18.594 -8.922 1 94.44 293 MET A N 1
ATOM 2356 C CA . MET A 1 293 ? -21.984 -19.578 -10.008 1 94.44 293 MET A CA 1
ATOM 2357 C C . MET A 1 293 ? -21.828 -18.891 -11.367 1 94.44 293 MET A C 1
ATOM 2359 O O . MET A 1 293 ? -21.094 -19.391 -12.227 1 94.44 293 MET A O 1
ATOM 2363 N N . ASN A 1 294 ? -22.484 -17.797 -11.547 1 93.56 294 ASN A N 1
ATOM 2364 C CA . ASN A 1 294 ? -22.375 -17.062 -12.805 1 93.56 294 ASN A CA 1
ATOM 2365 C C . ASN A 1 294 ? -20.938 -16.625 -13.086 1 93.56 294 ASN A C 1
ATOM 2367 O O . ASN A 1 294 ? -20.484 -16.641 -14.234 1 93.56 294 ASN A O 1
ATOM 2371 N N . THR A 1 295 ? -20.266 -16.281 -12.031 1 93.19 295 THR A N 1
ATOM 2372 C CA . THR A 1 295 ? -18.875 -15.875 -12.172 1 93.19 295 THR A CA 1
ATOM 2373 C C . THR A 1 295 ? -18 -17.078 -12.531 1 93.19 295 THR A C 1
ATOM 2375 O O . THR A 1 295 ? -17.141 -16.984 -13.414 1 93.19 295 THR A O 1
ATOM 2378 N N . VAL A 1 296 ? -18.203 -18.188 -11.906 1 92.94 296 VAL A N 1
ATOM 2379 C CA . VAL A 1 296 ? -17.422 -19.391 -12.156 1 92.94 296 VAL A CA 1
ATOM 2380 C C . VAL A 1 296 ? -17.672 -19.875 -13.578 1 92.94 296 VAL A C 1
ATOM 2382 O O . VAL A 1 296 ? -16.75 -20.266 -14.281 1 92.94 296 VAL A O 1
ATOM 2385 N N . CYS A 1 297 ? -18.859 -19.812 -14 1 89.88 297 CYS A N 1
ATOM 2386 C CA . CYS A 1 297 ? -19.234 -20.344 -15.305 1 89.88 297 CYS A CA 1
ATOM 2387 C C . CYS A 1 297 ? -18.703 -19.453 -16.422 1 89.88 297 CYS A C 1
ATOM 2389 O O . CYS A 1 297 ? -18.609 -19.906 -17.578 1 89.88 297 CYS A O 1
ATOM 2391 N N . SER A 1 298 ? -18.344 -18.312 -16.109 1 87.31 298 SER A N 1
ATOM 2392 C CA . SER A 1 298 ? -17.828 -17.391 -17.125 1 87.31 298 SER A CA 1
ATOM 2393 C C . SER A 1 298 ? -16.328 -17.625 -17.359 1 87.31 298 SER A C 1
ATOM 2395 O O . SER A 1 298 ? -15.758 -17.062 -18.297 1 87.31 298 SER A O 1
ATOM 2397 N N . ILE A 1 299 ? -15.773 -18.469 -16.547 1 88.25 299 ILE A N 1
ATOM 2398 C CA . ILE A 1 299 ? -14.336 -18.703 -16.625 1 88.25 299 ILE A CA 1
ATOM 2399 C C . ILE A 1 299 ? -14.016 -19.531 -17.859 1 88.25 299 ILE A C 1
ATOM 2401 O O . ILE A 1 299 ? -14.742 -20.484 -18.188 1 88.25 299 ILE A O 1
ATOM 2405 N N . GLN A 1 300 ? -12.969 -19.125 -18.469 1 83.56 300 GLN A N 1
ATOM 2406 C CA . GLN A 1 300 ? -12.414 -19.922 -19.562 1 83.56 300 GLN A CA 1
ATOM 2407 C C . GLN A 1 300 ? -11.117 -20.609 -19.141 1 83.56 300 GLN A C 1
ATOM 2409 O O . GLN A 1 300 ? -10.219 -19.969 -18.594 1 83.56 300 GLN A O 1
ATOM 2414 N N . PHE A 1 301 ? -11.078 -21.922 -19.359 1 84.06 301 PHE A N 1
ATOM 2415 C CA . PHE A 1 301 ? -9.883 -22.688 -19.016 1 84.06 301 PHE A CA 1
ATOM 2416 C C . PHE A 1 301 ? -9 -22.875 -20.25 1 84.06 301 PHE A C 1
ATOM 2418 O O . PHE A 1 301 ? -9.508 -23.016 -21.359 1 84.06 301 PHE A O 1
ATOM 2425 N N . PRO A 1 302 ? -7.699 -22.953 -20.156 1 82.94 302 PRO A N 1
ATOM 2426 C CA . PRO A 1 302 ? -6.961 -22.938 -18.891 1 82.94 302 PRO A CA 1
ATOM 2427 C C . PRO A 1 302 ? -6.945 -21.547 -18.25 1 82.94 302 PRO A C 1
ATOM 2429 O O . PRO A 1 302 ? -6.922 -20.531 -18.953 1 82.94 302 PRO A O 1
ATOM 2432 N N . LEU A 1 303 ? -6.852 -21.578 -16.953 1 81.94 303 LEU A N 1
ATOM 2433 C CA . LEU A 1 303 ? -6.914 -20.344 -16.172 1 81.94 303 LEU A CA 1
ATOM 2434 C C . LEU A 1 303 ? -5.574 -19.609 -16.203 1 81.94 303 LEU A C 1
ATOM 2436 O O . LEU A 1 303 ? -4.52 -20.234 -16.094 1 81.94 303 LEU A O 1
ATOM 2440 N N . SER A 1 304 ? -5.621 -18.391 -16.5 1 80.88 304 SER A N 1
ATOM 2441 C CA . SER A 1 304 ? -4.461 -17.516 -16.422 1 80.88 304 SER A CA 1
ATOM 2442 C C . SER A 1 304 ? -4.871 -16.094 -16.047 1 80.88 304 SER A C 1
ATOM 2444 O O . SER A 1 304 ? -6.008 -15.688 -16.297 1 80.88 304 SER A O 1
ATOM 2446 N N . PHE A 1 305 ? -3.971 -15.477 -15.414 1 79.94 305 PHE A N 1
ATOM 2447 C CA . PHE A 1 305 ? -4.234 -14.07 -15.125 1 79.94 305 PHE A CA 1
ATOM 2448 C C . PHE A 1 305 ? -4.203 -13.242 -16.406 1 79.94 305 PHE A C 1
ATOM 2450 O O . PHE A 1 305 ? -3.301 -13.391 -17.219 1 79.94 305 PHE A O 1
ATOM 2457 N N . LYS A 1 306 ? -5.305 -12.539 -16.594 1 80.81 306 LYS A N 1
ATOM 2458 C CA . LYS A 1 306 ? -5.387 -11.773 -17.844 1 80.81 306 LYS A CA 1
ATOM 2459 C C . LYS A 1 306 ? -5.824 -10.336 -17.578 1 80.81 306 LYS A C 1
ATOM 2461 O O . LYS A 1 306 ? -6.367 -10.039 -16.516 1 80.81 306 LYS A O 1
ATOM 2466 N N . GLU A 1 307 ? -5.531 -9.586 -18.531 1 85.56 307 GLU A N 1
ATOM 2467 C CA . GLU A 1 307 ? -6.008 -8.211 -18.516 1 85.56 307 GLU A CA 1
ATOM 2468 C C . GLU A 1 307 ? -7.441 -8.117 -19.031 1 85.56 307 GLU A C 1
ATOM 2470 O O . GLU A 1 307 ? -8.039 -9.125 -19.406 1 85.56 307 GLU A O 1
ATOM 2475 N N . ASN A 1 308 ? -8.039 -7.051 -18.812 1 90.19 308 ASN A N 1
ATOM 2476 C CA . ASN A 1 308 ? -9.352 -6.754 -19.375 1 90.19 308 ASN A CA 1
ATOM 2477 C C . ASN A 1 308 ? -9.352 -5.434 -20.141 1 90.19 308 ASN A C 1
ATOM 2479 O O . ASN A 1 308 ? -8.289 -4.879 -20.422 1 90.19 308 ASN A O 1
ATOM 2483 N N . GLU A 1 309 ? -10.531 -5.043 -20.531 1 90.12 309 GLU A N 1
ATOM 2484 C CA . GLU A 1 309 ? -10.625 -3.855 -21.375 1 90.12 309 GLU A CA 1
ATOM 2485 C C . GLU A 1 309 ? -10.266 -2.594 -20.594 1 90.12 309 GLU A C 1
ATOM 2487 O O . GLU A 1 309 ? -9.836 -1.598 -21.172 1 90.12 309 GLU A O 1
ATOM 2492 N N . TYR A 1 310 ? -10.406 -2.672 -19.328 1 93.44 310 TYR A N 1
ATOM 2493 C CA . TYR A 1 310 ? -10.109 -1.521 -18.484 1 93.44 310 TYR A CA 1
ATOM 2494 C C . TYR A 1 310 ? -8.641 -1.514 -18.062 1 93.44 310 TYR A C 1
ATOM 2496 O O . TYR A 1 310 ? -7.977 -0.479 -18.125 1 93.44 310 TYR A O 1
ATOM 2504 N N . PHE A 1 311 ? -8.172 -2.641 -17.641 1 94.5 311 PHE A N 1
ATOM 2505 C CA . PHE A 1 311 ? -6.781 -2.836 -17.266 1 94.5 311 PHE A CA 1
ATOM 2506 C C . PHE A 1 311 ? -5.996 -3.494 -18.391 1 94.5 311 PHE A C 1
ATOM 2508 O O . PHE A 1 311 ? -5.762 -4.703 -18.359 1 94.5 311 PHE A O 1
ATOM 2515 N N . THR A 1 312 ? -5.418 -2.705 -19.219 1 92.94 312 THR A N 1
ATOM 2516 C CA . THR A 1 312 ? -4.887 -3.207 -20.484 1 92.94 312 THR A CA 1
ATOM 2517 C C . THR A 1 312 ? -3.406 -3.549 -20.359 1 92.94 312 THR A C 1
ATOM 2519 O O . THR A 1 312 ? -2.836 -4.211 -21.219 1 92.94 312 THR A O 1
ATOM 2522 N N . HIS A 1 313 ? -2.781 -3.18 -19.297 1 91.38 313 HIS A N 1
ATOM 2523 C CA . HIS A 1 313 ? -1.338 -3.359 -19.203 1 91.38 313 HIS A CA 1
ATOM 2524 C C . HIS A 1 313 ? -0.986 -4.363 -18.109 1 91.38 313 HIS A C 1
ATOM 2526 O O . HIS A 1 313 ? 0.191 -4.652 -17.875 1 91.38 313 HIS A O 1
ATOM 2532 N N . ILE A 1 314 ? -1.918 -4.953 -17.484 1 92.31 314 ILE A N 1
ATOM 2533 C CA . ILE A 1 314 ? -1.692 -5.738 -16.266 1 92.31 314 ILE A CA 1
ATOM 2534 C C . ILE A 1 314 ? -1.185 -7.129 -16.641 1 92.31 314 ILE A C 1
ATOM 2536 O O . ILE A 1 314 ? -0.391 -7.723 -15.914 1 92.31 314 ILE A O 1
ATOM 2540 N N . GLY A 1 315 ? -1.657 -7.699 -17.797 1 88.62 315 GLY A N 1
ATOM 2541 C CA . GLY A 1 315 ? -1.202 -9.016 -18.203 1 88.62 315 GLY A CA 1
ATOM 2542 C C . GLY A 1 315 ? 0.306 -9.117 -18.328 1 88.62 315 GLY A C 1
ATOM 2543 O O . GLY A 1 315 ? 0.934 -9.961 -17.688 1 88.62 315 GLY A O 1
ATOM 2544 N N . LYS A 1 316 ? 0.871 -8.258 -19.094 1 89.06 316 LYS A N 1
ATOM 2545 C CA . LYS A 1 316 ? 2.316 -8.227 -19.281 1 89.06 316 LYS A CA 1
ATOM 2546 C C . LYS A 1 316 ? 3.045 -7.898 -17.984 1 89.06 316 LYS A C 1
ATOM 2548 O O . LYS A 1 316 ? 4.094 -8.477 -17.688 1 89.06 316 LYS A O 1
ATOM 2553 N N . TRP A 1 317 ? 2.49 -6.988 -17.328 1 92.44 317 TRP A N 1
ATOM 2554 C CA . TRP A 1 317 ? 3.094 -6.594 -16.047 1 92.44 317 TRP A CA 1
ATOM 2555 C C . TRP A 1 317 ? 3.166 -7.777 -15.094 1 92.44 317 TRP A C 1
ATOM 2557 O O . TRP A 1 317 ? 4.188 -7.992 -14.438 1 92.44 317 TRP A O 1
ATOM 2567 N N . LEU A 1 318 ? 2.133 -8.516 -14.984 1 88.94 318 LEU A N 1
ATOM 2568 C CA . LEU A 1 318 ? 2.115 -9.695 -14.125 1 88.94 318 LEU A CA 1
ATOM 2569 C C . LEU A 1 318 ? 3.123 -10.734 -14.609 1 88.94 318 LEU A C 1
ATOM 2571 O O . LEU A 1 318 ? 3.822 -11.352 -13.797 1 88.94 318 LEU A O 1
ATOM 2575 N N . GLU A 1 319 ? 3.137 -10.914 -15.852 1 86.38 319 GLU A N 1
ATOM 2576 C CA . GLU A 1 319 ? 4.098 -11.844 -16.438 1 86.38 319 GLU A CA 1
ATOM 2577 C C . GLU A 1 319 ? 5.527 -11.469 -16.062 1 86.38 319 GLU A C 1
ATOM 2579 O O . GLU A 1 319 ? 6.352 -12.336 -15.766 1 86.38 319 GLU A O 1
ATOM 2584 N N . ASP A 1 320 ? 5.719 -10.203 -15.992 1 85.81 320 ASP A N 1
ATOM 2585 C CA . ASP A 1 320 ? 7.074 -9.703 -15.773 1 85.81 320 ASP A CA 1
ATOM 2586 C C . ASP A 1 320 ? 7.41 -9.664 -14.289 1 85.81 320 ASP A C 1
ATOM 2588 O O . ASP A 1 320 ? 8.578 -9.773 -13.906 1 85.81 320 ASP A O 1
ATOM 2592 N N . ASN A 1 321 ? 6.414 -9.57 -13.461 1 85.38 321 ASN A N 1
ATOM 2593 C CA . ASN A 1 321 ? 6.711 -9.234 -12.07 1 85.38 321 ASN A CA 1
ATOM 2594 C C . ASN A 1 321 ? 6.336 -10.375 -11.133 1 85.38 321 ASN A C 1
ATOM 2596 O O . ASN A 1 321 ? 6.672 -10.344 -9.945 1 85.38 321 ASN A O 1
ATOM 2600 N N . ASN A 1 322 ? 5.676 -11.32 -11.625 1 81.94 322 ASN A N 1
ATOM 2601 C CA . ASN A 1 322 ? 5.441 -12.555 -10.883 1 81.94 322 ASN A CA 1
ATOM 2602 C C . ASN A 1 322 ? 6.445 -13.641 -11.266 1 81.94 322 ASN A C 1
ATOM 2604 O O . ASN A 1 322 ? 6.773 -13.805 -12.438 1 81.94 322 ASN A O 1
ATOM 2608 N N . PHE A 1 323 ? 6.875 -14.328 -10.297 1 75.12 323 PHE A N 1
ATOM 2609 C CA . PHE A 1 323 ? 7.895 -15.328 -10.562 1 75.12 323 PHE A CA 1
ATOM 2610 C C . PHE A 1 323 ? 7.305 -16.516 -11.336 1 75.12 323 PHE A C 1
ATOM 2612 O O . PHE A 1 323 ? 8.031 -17.234 -12.023 1 75.12 323 PHE A O 1
ATOM 2619 N N . ILE A 1 324 ? 6.012 -16.656 -11.195 1 76.56 324 ILE A N 1
ATOM 2620 C CA . ILE A 1 324 ? 5.367 -17.75 -11.922 1 76.56 324 ILE A CA 1
ATOM 2621 C C . ILE A 1 324 ? 4.594 -17.172 -13.109 1 76.56 324 ILE A C 1
ATOM 2623 O O . ILE A 1 324 ? 3.756 -17.859 -13.703 1 76.56 324 ILE A O 1
ATOM 2627 N N . GLY A 1 325 ? 4.828 -15.938 -13.344 1 77.62 325 GLY A N 1
ATOM 2628 C CA . GLY A 1 325 ? 4.148 -15.289 -14.453 1 77.62 325 GLY A CA 1
ATOM 2629 C C . GLY A 1 325 ? 2.652 -15.164 -14.242 1 77.62 325 GLY A C 1
ATOM 2630 O O . GLY A 1 325 ? 2.201 -14.797 -13.156 1 77.62 325 GLY A O 1
ATOM 2631 N N . THR A 1 326 ? 1.855 -15.453 -15.297 1 80.75 326 THR A N 1
ATOM 2632 C CA . THR A 1 326 ? 0.404 -15.312 -15.242 1 80.75 326 THR A CA 1
ATOM 2633 C C . THR A 1 326 ? -0.251 -16.656 -14.938 1 80.75 326 THR A C 1
ATOM 2635 O O . THR A 1 326 ? -1.468 -16.812 -15.07 1 80.75 326 THR A O 1
ATOM 2638 N N . ASN A 1 327 ? 0.598 -17.594 -14.531 1 78.12 327 ASN A N 1
ATOM 2639 C CA . ASN A 1 327 ? 0.067 -18.906 -14.195 1 78.12 327 ASN A CA 1
ATOM 2640 C C . ASN A 1 327 ? -0.641 -18.906 -12.844 1 78.12 327 ASN A C 1
ATOM 2642 O O . ASN A 1 327 ? -0.395 -18.016 -12.016 1 78.12 327 ASN A O 1
ATOM 2646 N N . THR A 1 328 ? -1.534 -19.828 -12.68 1 80.19 328 THR A N 1
ATOM 2647 C CA . THR A 1 328 ? -2.176 -20.016 -11.383 1 80.19 328 THR A CA 1
ATOM 2648 C C . THR A 1 328 ? -1.246 -20.734 -10.422 1 80.19 328 THR A C 1
ATOM 2650 O O . THR A 1 328 ? -0.511 -21.641 -10.82 1 80.19 328 THR A O 1
ATOM 2653 N N . PRO A 1 329 ? -1.334 -20.422 -9.227 1 76.19 329 PRO A N 1
ATOM 2654 C CA . PRO A 1 329 ? -0.46 -21.047 -8.227 1 76.19 329 PRO A CA 1
ATOM 2655 C C . PRO A 1 329 ? -0.835 -22.5 -7.945 1 76.19 329 PRO A C 1
ATOM 2657 O O . PRO A 1 329 ? -0.015 -23.266 -7.434 1 76.19 329 PRO A O 1
ATOM 2660 N N . VAL A 1 330 ? -2.039 -22.797 -8.219 1 77.88 330 VAL A N 1
ATOM 2661 C CA . VAL A 1 330 ? -2.537 -24.141 -7.984 1 77.88 330 VAL A CA 1
ATOM 2662 C C . VAL A 1 330 ? -3.002 -24.766 -9.305 1 77.88 330 VAL A C 1
ATOM 2664 O O . VAL A 1 330 ? -3.484 -24.062 -10.188 1 77.88 330 VAL A O 1
ATOM 2667 N N . ASP A 1 331 ? -2.873 -26.047 -9.352 1 78.81 331 ASP A N 1
ATOM 2668 C CA . ASP A 1 331 ? -3.221 -26.781 -10.57 1 78.81 331 ASP A CA 1
ATOM 2669 C C . ASP A 1 331 ? -4.715 -26.656 -10.875 1 78.81 331 ASP A C 1
ATOM 2671 O O . ASP A 1 331 ? -5.531 -26.562 -9.953 1 78.81 331 ASP A O 1
ATOM 2675 N N . GLU A 1 332 ? -5.008 -26.75 -12.125 1 83.44 332 GLU A N 1
ATOM 2676 C CA . GLU A 1 332 ? -6.367 -26.547 -12.609 1 83.44 332 GLU A CA 1
ATOM 2677 C C . GLU A 1 332 ? -7.332 -27.547 -11.992 1 83.44 332 GLU A C 1
ATOM 2679 O O . GLU A 1 332 ? -8.484 -27.219 -11.703 1 83.44 332 GLU A O 1
ATOM 2684 N N . ILE A 1 333 ? -6.914 -28.766 -11.836 1 82.06 333 ILE A N 1
ATOM 2685 C CA . ILE A 1 333 ? -7.754 -29.797 -11.258 1 82.06 333 ILE A CA 1
ATOM 2686 C C . ILE A 1 333 ? -8.164 -29.406 -9.836 1 82.06 333 ILE A C 1
ATOM 2688 O O . ILE A 1 333 ? -9.336 -29.469 -9.477 1 82.06 333 ILE A O 1
ATOM 2692 N N . THR A 1 334 ? -7.234 -28.984 -9.172 1 81.56 334 THR A N 1
ATOM 2693 C CA . THR A 1 334 ? -7.465 -28.578 -7.793 1 81.56 334 THR A CA 1
ATOM 2694 C C . THR A 1 334 ? -8.367 -27.344 -7.738 1 81.56 334 THR A C 1
ATOM 2696 O O . THR A 1 334 ? -9.234 -27.25 -6.859 1 81.56 334 THR A O 1
ATOM 2699 N N . ILE A 1 335 ? -8.188 -26.5 -8.648 1 85.62 335 ILE A N 1
ATOM 2700 C CA . ILE A 1 335 ? -8.977 -25.281 -8.695 1 85.62 335 ILE A CA 1
ATOM 2701 C C . ILE A 1 335 ? -10.438 -25.609 -8.961 1 85.62 335 ILE A C 1
ATOM 2703 O O . ILE A 1 335 ? -11.336 -25.125 -8.266 1 85.62 335 ILE A O 1
ATOM 2707 N N . LYS A 1 336 ? -10.641 -26.422 -9.945 1 88.06 336 LYS A N 1
ATOM 2708 C CA . LYS A 1 336 ? -12 -26.828 -10.305 1 88.06 336 LYS A CA 1
ATOM 2709 C C . LYS A 1 336 ? -12.695 -27.5 -9.125 1 88.06 336 LYS A C 1
ATOM 2711 O O . LYS A 1 336 ? -13.852 -27.188 -8.82 1 88.06 336 LYS A O 1
ATOM 2716 N N . LYS A 1 337 ? -11.945 -28.328 -8.5 1 87.25 337 LYS A N 1
ATOM 2717 C CA . LYS A 1 337 ? -12.492 -29.016 -7.336 1 87.25 337 LYS A CA 1
ATOM 2718 C C . LYS A 1 337 ? -12.828 -28.031 -6.219 1 87.25 337 LYS A C 1
ATOM 2720 O O . LYS A 1 337 ? -13.859 -28.156 -5.551 1 87.25 337 LYS A O 1
ATOM 2725 N N . SER A 1 338 ? -12.008 -27.125 -6.047 1 88.38 338 SER A N 1
ATOM 2726 C CA . SER A 1 338 ? -12.203 -26.141 -4.992 1 88.38 338 SER A CA 1
ATOM 2727 C C . SER A 1 338 ? -13.453 -25.297 -5.242 1 88.38 338 SER A C 1
ATOM 2729 O O . SER A 1 338 ? -14.172 -24.953 -4.305 1 88.38 338 SER A O 1
ATOM 2731 N N . PHE A 1 339 ? -13.734 -24.969 -6.492 1 92 339 PHE A N 1
ATOM 2732 C CA . PHE A 1 339 ? -14.906 -24.188 -6.844 1 92 339 PHE A CA 1
ATOM 2733 C C . PHE A 1 339 ? -16.188 -24.922 -6.461 1 92 339 PHE A C 1
ATOM 2735 O O . PHE A 1 339 ? -17.156 -24.297 -6.031 1 92 339 PHE A O 1
ATOM 2742 N N . VAL A 1 340 ? -16.125 -26.188 -6.582 1 92.44 340 VAL A N 1
ATOM 2743 C CA . VAL A 1 340 ? -17.312 -26.984 -6.273 1 92.44 340 VAL A CA 1
ATOM 2744 C C . VAL A 1 340 ? -17.406 -27.203 -4.766 1 92.44 340 VAL A C 1
ATOM 2746 O O . VAL A 1 340 ? -18.469 -27 -4.168 1 92.44 340 VAL A O 1
ATOM 2749 N N . ASP A 1 341 ? -16.328 -27.531 -4.18 1 91.62 341 ASP A N 1
ATOM 2750 C CA . ASP A 1 341 ? -16.281 -27.922 -2.773 1 91.62 341 ASP A CA 1
ATOM 2751 C C . ASP A 1 341 ? -16.703 -26.766 -1.87 1 91.62 341 ASP A C 1
ATOM 2753 O O . ASP A 1 341 ? -17.312 -26.969 -0.825 1 91.62 341 ASP A O 1
ATOM 2757 N N . ILE A 1 342 ? -16.391 -25.609 -2.283 1 93.38 342 ILE A N 1
ATOM 2758 C CA . ILE A 1 342 ? -16.672 -24.438 -1.453 1 93.38 342 ILE A CA 1
ATOM 2759 C C . ILE A 1 342 ? -18.188 -24.266 -1.312 1 93.38 342 ILE A C 1
ATOM 2761 O O . ILE A 1 342 ? -18.672 -23.703 -0.325 1 93.38 342 ILE A O 1
ATOM 2765 N N . VAL A 1 343 ? -18.938 -24.797 -2.309 1 94.19 343 VAL A N 1
ATOM 2766 C CA . VAL A 1 343 ? -20.391 -24.672 -2.273 1 94.19 343 VAL A CA 1
ATOM 2767 C C . VAL A 1 343 ? -20.984 -25.953 -1.689 1 94.19 343 VAL A C 1
ATOM 2769 O O . VAL A 1 343 ? -21.828 -25.891 -0.779 1 94.19 343 VAL A O 1
ATOM 2772 N N . VAL A 1 344 ? -20.469 -27.062 -2.061 1 93.38 344 VAL A N 1
ATOM 2773 C CA . VAL A 1 344 ? -21.109 -28.344 -1.779 1 93.38 344 VAL A CA 1
ATOM 2774 C C . VAL A 1 344 ? -20.688 -28.844 -0.396 1 93.38 344 VAL A C 1
ATOM 2776 O O . VAL A 1 344 ? -21.5 -29.422 0.334 1 93.38 344 VAL A O 1
ATOM 2779 N N . GLN A 1 345 ? -19.516 -28.609 -0.019 1 92.25 345 GLN A N 1
ATOM 2780 C CA . GLN A 1 345 ? -19 -29.156 1.229 1 92.25 345 GLN A CA 1
ATOM 2781 C C . GLN A 1 345 ? -19.031 -28.125 2.344 1 92.25 345 GLN A C 1
ATOM 2783 O O . GLN A 1 345 ? -18.594 -28.391 3.465 1 92.25 345 GLN A O 1
ATOM 2788 N N . ASN A 1 346 ? -19.516 -26.969 2.045 1 93.31 346 ASN A N 1
ATOM 2789 C CA . ASN A 1 346 ? -19.578 -25.906 3.047 1 93.31 346 ASN A CA 1
ATOM 2790 C C . ASN A 1 346 ? -20.672 -26.156 4.078 1 93.31 346 ASN A C 1
ATOM 2792 O O . ASN A 1 346 ? -21.859 -26.141 3.748 1 93.31 346 ASN A O 1
ATOM 2796 N N . PRO A 1 347 ? -20.297 -26.312 5.285 1 93.62 347 PRO A N 1
ATOM 2797 C CA . PRO A 1 347 ? -21.312 -26.594 6.312 1 93.62 347 PRO A CA 1
ATOM 2798 C C . PRO A 1 347 ? -22.328 -25.469 6.465 1 93.62 347 PRO A C 1
ATOM 2800 O O . PRO A 1 347 ? -23.469 -25.703 6.863 1 93.62 347 PRO A O 1
ATOM 2803 N N . ALA A 1 348 ? -21.984 -24.328 6.195 1 93.94 348 ALA A N 1
ATOM 2804 C CA . ALA A 1 348 ? -22.891 -23.188 6.324 1 93.94 348 ALA A CA 1
ATOM 2805 C C . ALA A 1 348 ? -24.078 -23.312 5.383 1 93.94 348 ALA A C 1
ATOM 2807 O O . ALA A 1 348 ? -25.125 -22.688 5.602 1 93.94 348 ALA A O 1
ATOM 2808 N N . PHE A 1 349 ? -23.984 -24.172 4.348 1 95.75 349 PHE A N 1
ATOM 2809 C CA . PHE A 1 349 ? -25.031 -24.234 3.338 1 95.75 349 PHE A CA 1
ATOM 2810 C C . PHE A 1 349 ? -25.906 -25.469 3.549 1 95.75 349 PHE A C 1
ATOM 2812 O O . PHE A 1 349 ? -26.719 -25.812 2.691 1 95.75 349 PHE A O 1
ATOM 2819 N N . GLU A 1 350 ? -25.719 -26.062 4.648 1 93.88 350 GLU A N 1
ATOM 2820 C CA . GLU A 1 350 ? -26.531 -27.219 5.004 1 93.88 350 GLU A CA 1
ATOM 2821 C C . GLU A 1 350 ? -28.016 -26.906 4.934 1 93.88 350 GLU A C 1
ATOM 2823 O O . GLU A 1 350 ? -28.812 -27.703 4.449 1 93.88 350 GLU A O 1
ATOM 2828 N N . PRO A 1 351 ? -28.453 -25.75 5.414 1 93.94 351 PRO A N 1
ATOM 2829 C CA . PRO A 1 351 ? -29.875 -25.406 5.375 1 93.94 351 PRO A CA 1
ATOM 2830 C C . PRO A 1 351 ? -30.422 -25.312 3.949 1 93.94 351 PRO A C 1
ATOM 2832 O O . PRO A 1 351 ? -31.641 -25.297 3.75 1 93.94 351 PRO A O 1
ATOM 2835 N N . LEU A 1 352 ? -29.531 -25.25 3.008 1 95.06 352 LEU A N 1
ATOM 2836 C CA . LEU A 1 352 ? -29.969 -25.062 1.63 1 95.06 352 LEU A CA 1
ATOM 2837 C C . LEU A 1 352 ? -30.031 -26.406 0.891 1 95.06 352 LEU A C 1
ATOM 2839 O O . LEU A 1 352 ? -30.5 -26.469 -0.247 1 95.06 352 LEU A O 1
ATOM 2843 N N . ARG A 1 353 ? -29.656 -27.5 1.498 1 92.69 353 ARG A N 1
ATOM 2844 C CA . ARG A 1 353 ? -29.453 -28.781 0.823 1 92.69 353 ARG A CA 1
ATOM 2845 C C . ARG A 1 353 ? -30.766 -29.297 0.234 1 92.69 353 ARG A C 1
ATOM 2847 O O . ARG A 1 353 ? -30.766 -30 -0.769 1 92.69 353 ARG A O 1
ATOM 2854 N N . GLU A 1 354 ? -31.859 -28.875 0.801 1 91.94 354 GLU A N 1
ATOM 2855 C CA . GLU A 1 354 ? -33.156 -29.344 0.321 1 91.94 354 GLU A CA 1
ATOM 2856 C C . GLU A 1 354 ? -33.812 -28.328 -0.622 1 91.94 354 GLU A C 1
ATOM 2858 O O . GLU A 1 354 ? -34.875 -28.578 -1.171 1 91.94 354 GLU A O 1
ATOM 2863 N N . ASP A 1 355 ? -33.188 -27.25 -0.808 1 93.12 355 ASP A N 1
ATOM 2864 C CA . ASP A 1 355 ? -33.719 -26.188 -1.666 1 93.12 355 ASP A CA 1
ATOM 2865 C C . ASP A 1 355 ? -33.531 -26.531 -3.141 1 93.12 355 ASP A C 1
ATOM 2867 O O . ASP A 1 355 ? -32.438 -26.891 -3.557 1 93.12 355 ASP A O 1
ATOM 2871 N N . GLU A 1 356 ? -34.5 -26.391 -3.912 1 94.38 356 GLU A N 1
ATOM 2872 C CA . GLU A 1 356 ? -34.469 -26.766 -5.32 1 94.38 356 GLU A CA 1
ATOM 2873 C C . GLU A 1 356 ? -33.562 -25.875 -6.121 1 94.38 356 GLU A C 1
ATOM 2875 O O . GLU A 1 356 ? -32.812 -26.344 -6.996 1 94.38 356 GLU A O 1
ATOM 2880 N N . ARG A 1 357 ? -33.656 -24.609 -5.906 1 95.25 357 ARG A N 1
ATOM 2881 C CA . ARG A 1 357 ? -32.781 -23.656 -6.617 1 95.25 357 ARG A CA 1
ATOM 2882 C C . ARG A 1 357 ? -31.312 -23.922 -6.316 1 95.25 357 ARG A C 1
ATOM 2884 O O . ARG A 1 357 ? -30.469 -23.859 -7.219 1 95.25 357 ARG A O 1
ATOM 2891 N N . TYR A 1 358 ? -31.047 -24.219 -5.023 1 95.44 358 TYR A N 1
ATOM 2892 C CA . TYR A 1 358 ? -29.688 -24.547 -4.617 1 95.44 358 TYR A CA 1
ATOM 2893 C C . TYR A 1 358 ? -29.188 -25.781 -5.355 1 95.44 358 TYR A C 1
ATOM 2895 O O . TYR A 1 358 ? -28.078 -25.797 -5.883 1 95.44 358 TYR A O 1
ATOM 2903 N N . ASN A 1 359 ? -29.969 -26.75 -5.465 1 94.5 359 ASN A N 1
ATOM 2904 C CA . ASN A 1 359 ? -29.578 -28 -6.113 1 94.5 359 ASN A CA 1
ATOM 2905 C C . ASN A 1 359 ? -29.375 -27.812 -7.613 1 94.5 359 ASN A C 1
ATOM 2907 O O . ASN A 1 359 ? -28.5 -28.453 -8.203 1 94.5 359 ASN A O 1
ATOM 2911 N N . LEU A 1 360 ? -30.156 -26.984 -8.188 1 94.19 360 LEU A N 1
ATOM 2912 C CA . LEU A 1 360 ? -29.969 -26.672 -9.602 1 94.19 360 LEU A CA 1
ATOM 2913 C C . LEU A 1 360 ? -28.641 -25.953 -9.844 1 94.19 360 LEU A C 1
ATOM 2915 O O . LEU A 1 360 ? -27.969 -26.234 -10.836 1 94.19 360 LEU A O 1
ATOM 2919 N N . LEU A 1 361 ? -28.312 -25.062 -8.961 1 94 361 LEU A N 1
ATOM 2920 C CA . LEU A 1 361 ? -27.047 -24.344 -9.062 1 94 361 LEU A CA 1
ATOM 2921 C C . LEU A 1 361 ? -25.859 -25.297 -8.945 1 94 361 LEU A C 1
ATOM 2923 O O . LEU A 1 361 ? -24.891 -25.203 -9.711 1 94 361 LEU A O 1
ATOM 2927 N N . VAL A 1 362 ? -25.953 -26.203 -8.008 1 93.69 362 VAL A N 1
ATOM 2928 C CA . VAL A 1 362 ? -24.891 -27.172 -7.77 1 93.69 362 VAL A CA 1
ATOM 2929 C C . VAL A 1 362 ? -24.719 -28.062 -9 1 93.69 362 VAL A C 1
ATOM 2931 O O . VAL A 1 362 ? -23.594 -28.344 -9.414 1 93.69 362 VAL A O 1
ATOM 2934 N N . LYS A 1 363 ? -25.797 -28.453 -9.578 1 93.06 363 LYS A N 1
ATOM 2935 C CA . LYS A 1 363 ? -25.75 -29.281 -10.781 1 93.06 363 LYS A CA 1
ATOM 2936 C C . LYS A 1 363 ? -25.078 -28.547 -11.938 1 93.06 363 LYS A C 1
ATOM 2938 O O . LYS A 1 363 ? -24.234 -29.109 -12.633 1 93.06 363 LYS A O 1
ATOM 2943 N N . LYS A 1 364 ? -25.438 -27.344 -12.109 1 92.75 364 LYS A N 1
ATOM 2944 C CA . LYS A 1 364 ? -24.844 -26.531 -13.156 1 92.75 364 LYS A CA 1
ATOM 2945 C C . LYS A 1 364 ? -23.344 -26.359 -12.945 1 92.75 364 LYS A C 1
ATOM 2947 O O . LYS A 1 364 ? -22.562 -26.391 -13.906 1 92.75 364 LYS A O 1
ATOM 2952 N N . LEU A 1 365 ? -22.969 -26.156 -11.703 1 92.69 365 LEU A N 1
ATOM 2953 C CA . LEU A 1 365 ? -21.562 -25.984 -11.344 1 92.69 365 LEU A CA 1
ATOM 2954 C C . LEU A 1 365 ? -20.766 -27.25 -11.664 1 92.69 365 LEU A C 1
ATOM 2956 O O . LEU A 1 365 ? -19.672 -27.156 -12.242 1 92.69 365 LEU A O 1
ATOM 2960 N N . LYS A 1 366 ? -21.281 -28.344 -11.375 1 92.38 366 LYS A N 1
ATOM 2961 C CA . LYS A 1 366 ? -20.609 -29.625 -11.609 1 92.38 366 LYS A CA 1
ATOM 2962 C C . LYS A 1 366 ? -20.516 -29.922 -13.102 1 92.38 366 LYS A C 1
ATOM 2964 O O . LYS A 1 366 ? -19.5 -30.453 -13.57 1 92.38 366 LYS A O 1
ATOM 2969 N N . GLU A 1 367 ? -21.516 -29.578 -13.844 1 90.38 367 GLU A N 1
ATOM 2970 C CA . GLU A 1 367 ? -21.516 -29.781 -15.289 1 90.38 367 GLU A CA 1
ATOM 2971 C C . GLU A 1 367 ? -20.453 -28.922 -15.969 1 90.38 367 GLU A C 1
ATOM 2973 O O . GLU A 1 367 ? -19.766 -29.375 -16.875 1 90.38 367 GLU A O 1
ATOM 2978 N N . LYS A 1 368 ? -20.359 -27.703 -15.508 1 89.38 368 LYS A N 1
ATOM 2979 C CA . LYS A 1 368 ? -19.391 -26.766 -16.094 1 89.38 368 LYS A CA 1
ATOM 2980 C C . LYS A 1 368 ? -17.969 -27.188 -15.789 1 89.38 368 LYS A C 1
ATOM 2982 O O . LYS A 1 368 ? -17.078 -27.062 -16.641 1 89.38 368 LYS A O 1
ATOM 2987 N N . LEU A 1 369 ? -17.766 -27.703 -14.609 1 88.75 369 LEU A N 1
ATOM 2988 C CA . LEU A 1 369 ? -16.391 -27.938 -14.164 1 88.75 369 LEU A CA 1
ATOM 2989 C C . LEU A 1 369 ? -16 -29.406 -14.359 1 88.75 369 LEU A C 1
ATOM 2991 O O . LEU A 1 369 ? -14.891 -29.797 -14.008 1 88.75 369 LEU A O 1
ATOM 2995 N N . GLY A 1 370 ? -16.859 -30.109 -15.172 1 75.62 370 GLY A N 1
ATOM 2996 C CA . GLY A 1 370 ? -16.562 -31.453 -15.625 1 75.62 370 GLY A CA 1
ATOM 2997 C C . GLY A 1 370 ? -16.609 -32.5 -14.516 1 75.62 370 GLY A C 1
ATOM 2998 O O . GLY A 1 370 ? -15.93 -33.531 -14.586 1 75.62 370 GLY A O 1
ATOM 2999 N N . GLU A 1 371 ? -17.031 -32.062 -13.383 1 60.97 371 GLU A N 1
ATOM 3000 C CA . GLU A 1 371 ? -17.234 -33.125 -12.391 1 60.97 371 GLU A CA 1
ATOM 3001 C C . GLU A 1 371 ? -18.453 -33.969 -12.734 1 60.97 371 GLU A C 1
ATOM 3003 O O . GLU A 1 371 ? -19.578 -33.469 -12.75 1 60.97 371 GLU A O 1
ATOM 3008 N N . LYS A 1 372 ? -18.344 -34.656 -13.938 1 49.38 372 LYS A N 1
ATOM 3009 C CA . LYS A 1 372 ? -19.406 -35.594 -14.305 1 49.38 372 LYS A CA 1
ATOM 3010 C C . LYS A 1 372 ? -19.906 -36.375 -13.086 1 49.38 372 LYS A C 1
ATOM 3012 O O . LYS A 1 372 ? -19.094 -36.75 -12.234 1 49.38 372 LYS A O 1
ATOM 3017 N N . LYS A 1 373 ? -21.312 -36.281 -12.805 1 43.53 373 LYS A N 1
ATOM 3018 C CA . LYS A 1 373 ? -21.906 -37.312 -11.992 1 43.53 373 LYS A CA 1
ATOM 3019 C C . LYS A 1 373 ? -21.5 -38.719 -12.484 1 43.53 373 LYS A C 1
ATOM 3021 O O . LYS A 1 373 ? -21.5 -38.969 -13.688 1 43.53 373 LYS A O 1
ATOM 3026 N N . MET B 1 1 ? 22.031 32.875 25.141 1 28.5 1 MET B N 1
ATOM 3027 C CA . MET B 1 1 ? 22.531 32 26.203 1 28.5 1 MET B CA 1
ATOM 3028 C C . MET B 1 1 ? 21.719 30.719 26.266 1 28.5 1 MET B C 1
ATOM 3030 O O . MET B 1 1 ? 20.484 30.75 26.297 1 28.5 1 MET B O 1
ATOM 3034 N N . ARG B 1 2 ? 22.203 29.656 25.859 1 44.56 2 ARG B N 1
ATOM 3035 C CA . ARG B 1 2 ? 21.672 28.312 25.844 1 44.56 2 ARG B CA 1
ATOM 3036 C C . ARG B 1 2 ? 21.25 27.875 27.25 1 44.56 2 ARG B C 1
ATOM 3038 O O . ARG B 1 2 ? 22.078 27.781 28.156 1 44.56 2 ARG B O 1
ATOM 3045 N N . ASP B 1 3 ? 20.312 28.375 27.797 1 48.31 3 ASP B N 1
ATOM 3046 C CA . ASP B 1 3 ? 19.922 28.219 29.188 1 48.31 3 ASP B CA 1
ATOM 3047 C C . ASP B 1 3 ? 19.797 26.734 29.562 1 48.31 3 ASP B C 1
ATOM 3049 O O . ASP B 1 3 ? 18.922 26.031 29.047 1 48.31 3 ASP B O 1
ATOM 3053 N N . LEU B 1 4 ? 20.953 26.172 29.734 1 56.62 4 LEU B N 1
ATOM 3054 C CA . LEU B 1 4 ? 20.938 24.844 30.328 1 56.62 4 LEU B CA 1
ATOM 3055 C C . LEU B 1 4 ? 20.281 24.859 31.703 1 56.62 4 LEU B C 1
ATOM 3057 O O . LEU B 1 4 ? 20.562 25.75 32.5 1 56.62 4 LEU B O 1
ATOM 3061 N N . ASN B 1 5 ? 19.156 24.328 31.812 1 65.19 5 ASN B N 1
ATOM 3062 C CA . ASN B 1 5 ? 18.391 24.297 33.062 1 65.19 5 ASN B CA 1
ATOM 3063 C C . ASN B 1 5 ? 19.047 23.391 34.094 1 65.19 5 ASN B C 1
ATOM 3065 O O . ASN B 1 5 ? 18.359 22.844 34.969 1 65.19 5 ASN B O 1
ATOM 3069 N N . ILE B 1 6 ? 20.328 23.328 33.969 1 78.88 6 ILE B N 1
ATOM 3070 C CA . ILE B 1 6 ? 20.969 22.391 34.875 1 78.88 6 ILE B CA 1
ATOM 3071 C C . ILE B 1 6 ? 20.891 22.938 36.312 1 78.88 6 ILE B C 1
ATOM 3073 O O . ILE B 1 6 ? 20.688 22.172 37.25 1 78.88 6 ILE B O 1
ATOM 3077 N N . GLY B 1 7 ? 21.062 24.219 36.406 1 83.12 7 GLY B N 1
ATOM 3078 C CA . GLY B 1 7 ? 20.984 24.844 37.719 1 83.12 7 GLY B CA 1
ATOM 3079 C C . GLY B 1 7 ? 19.656 24.578 38.406 1 83.12 7 GLY B C 1
ATOM 3080 O O . GLY B 1 7 ? 19.625 24.203 39.594 1 83.12 7 GLY B O 1
ATOM 3081 N N . LYS B 1 8 ? 18.609 24.719 37.656 1 84.19 8 LYS B N 1
ATOM 3082 C CA . LYS B 1 8 ? 17.281 24.484 38.188 1 84.19 8 LYS B CA 1
ATOM 3083 C C . LYS B 1 8 ? 17.109 23.016 38.562 1 84.19 8 LYS B C 1
ATOM 3085 O O . LYS B 1 8 ? 16.5 22.703 39.594 1 84.19 8 LYS B O 1
ATOM 3090 N N . CYS B 1 9 ? 17.641 22.25 37.781 1 85.81 9 CYS B N 1
ATOM 3091 C CA . CYS B 1 9 ? 17.547 20.812 38.062 1 85.81 9 CYS B CA 1
ATOM 3092 C C . CYS B 1 9 ? 18.312 20.469 39.312 1 85.81 9 CYS B C 1
ATOM 3094 O O . CYS B 1 9 ? 17.828 19.703 40.156 1 85.81 9 CYS B O 1
ATOM 3096 N N . ILE B 1 10 ? 19.516 21.031 39.5 1 88.31 10 ILE B N 1
ATOM 3097 C CA . ILE B 1 10 ? 20.344 20.766 40.656 1 88.31 10 ILE B CA 1
ATOM 3098 C C . ILE B 1 10 ? 19.641 21.266 41.906 1 88.31 10 ILE B C 1
ATOM 3100 O O . ILE B 1 10 ? 19.594 20.562 42.938 1 88.31 10 ILE B O 1
ATOM 3104 N N . ILE B 1 11 ? 19 22.438 41.812 1 90.19 11 ILE B N 1
ATOM 3105 C CA . ILE B 1 11 ? 18.25 22.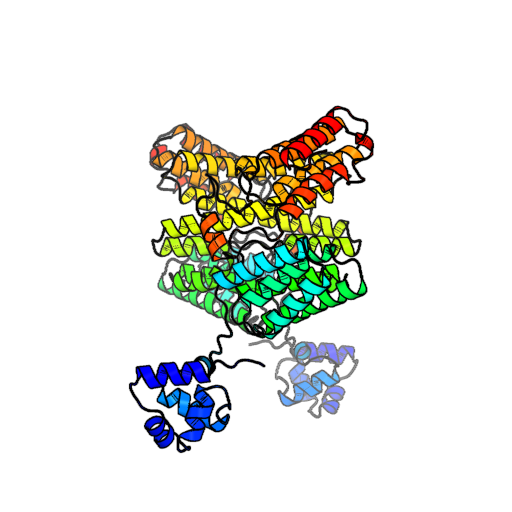984 42.938 1 90.19 11 ILE B CA 1
ATOM 3106 C C . ILE B 1 11 ? 17.109 22.047 43.312 1 90.19 11 ILE B C 1
ATOM 3108 O O . ILE B 1 11 ? 16.969 21.672 44.469 1 90.19 11 ILE B O 1
ATOM 3112 N N . HIS B 1 12 ? 16.312 21.703 42.312 1 88.94 12 HIS B N 1
ATOM 3113 C CA . HIS B 1 12 ? 15.141 20.859 42.531 1 88.94 12 HIS B CA 1
ATOM 3114 C C . HIS B 1 12 ? 15.523 19.516 43.125 1 88.94 12 HIS B C 1
ATOM 3116 O O . HIS B 1 12 ? 14.914 19.078 44.125 1 88.94 12 HIS B O 1
ATOM 3122 N N . LYS B 1 13 ? 16.5 18.922 42.594 1 88.12 13 LYS B N 1
ATOM 3123 C CA . LYS B 1 13 ? 16.906 17.609 43.062 1 88.12 13 LYS B CA 1
ATOM 3124 C C . LYS B 1 13 ? 17.562 17.672 44.438 1 88.12 13 LYS B C 1
ATOM 3126 O O . LYS B 1 13 ? 17.375 16.797 45.281 1 88.12 13 LYS B O 1
ATOM 3131 N N . ARG B 1 14 ? 18.438 18.703 44.625 1 90.62 14 ARG B N 1
ATOM 3132 C CA . ARG B 1 14 ? 19.062 18.922 45.938 1 90.62 14 ARG B CA 1
ATOM 3133 C C . ARG B 1 14 ? 18 19.109 47.031 1 90.62 14 ARG B C 1
ATOM 3135 O O . ARG B 1 14 ? 18.078 18.484 48.094 1 90.62 14 ARG B O 1
ATOM 3142 N N . LYS B 1 15 ? 16.938 19.859 46.688 1 91.19 15 LYS B N 1
ATOM 3143 C CA . LYS B 1 15 ? 15.859 20.125 47.625 1 91.19 15 LYS B CA 1
ATOM 3144 C C . LYS B 1 15 ? 15.016 18.859 47.844 1 91.19 15 LYS B C 1
ATOM 3146 O O . LYS B 1 15 ? 14.586 18.594 48.969 1 91.19 15 LYS B O 1
ATOM 3151 N N . GLU B 1 16 ? 14.773 18.172 46.812 1 86.12 16 GLU B N 1
ATOM 3152 C CA . GLU B 1 16 ? 14.031 16.922 46.875 1 86.12 16 GLU B CA 1
ATOM 3153 C C . GLU B 1 16 ? 14.719 15.93 47.812 1 86.12 16 GLU B C 1
ATOM 3155 O O . GLU B 1 16 ? 14.062 15.188 48.531 1 86.12 16 GLU B O 1
ATOM 3160 N N . LYS B 1 17 ? 16.031 15.883 47.719 1 86.38 17 LYS B N 1
ATOM 3161 C CA . LYS B 1 17 ? 16.812 14.984 48.562 1 86.38 17 LYS B CA 1
ATOM 3162 C C . LYS B 1 17 ? 17 15.562 49.969 1 86.38 17 LYS B C 1
ATOM 3164 O O . LYS B 1 17 ? 17.531 14.891 50.875 1 86.38 17 LYS B O 1
ATOM 3169 N N . GLY B 1 18 ? 16.609 16.891 50.094 1 88.44 18 GLY B N 1
ATOM 3170 C CA . GLY B 1 18 ? 16.688 17.547 51.406 1 88.44 18 GLY B CA 1
ATOM 3171 C C . GLY B 1 18 ? 18.094 17.875 51.844 1 88.44 18 GLY B C 1
ATOM 3172 O O . GLY B 1 18 ? 18.406 17.859 53.031 1 88.44 18 GLY B O 1
ATOM 3173 N N . ILE B 1 19 ? 18.938 18.109 50.938 1 88.75 19 ILE B N 1
ATOM 3174 C CA . ILE B 1 19 ? 20.328 18.359 51.312 1 88.75 19 ILE B CA 1
ATOM 3175 C C . ILE B 1 19 ? 20.672 19.828 51.062 1 88.75 19 ILE B C 1
ATOM 3177 O O . ILE B 1 19 ? 19.984 20.516 50.312 1 88.75 19 ILE B O 1
ATOM 3181 N N . THR B 1 20 ? 21.688 20.234 51.812 1 91.25 20 THR B N 1
ATOM 3182 C CA . THR B 1 20 ? 22.156 21.609 51.625 1 91.25 20 THR B CA 1
ATOM 3183 C C . THR B 1 20 ? 23.172 21.703 50.5 1 91.25 20 THR B C 1
ATOM 3185 O O . THR B 1 20 ? 23.625 20.672 49.969 1 91.25 20 THR B O 1
ATOM 3188 N N . GLN B 1 21 ? 23.453 22.953 50.062 1 94.94 21 GLN B N 1
ATOM 3189 C CA . GLN B 1 21 ? 24.469 23.172 49.031 1 94.94 21 GLN B CA 1
ATOM 3190 C C . GLN B 1 21 ? 25.828 22.656 49.5 1 94.94 21 GLN B C 1
ATOM 3192 O O . GLN B 1 21 ? 26.594 22.109 48.719 1 94.94 21 GLN B O 1
ATOM 3197 N N . GLU B 1 22 ? 26.109 22.797 50.75 1 92.81 22 GLU B N 1
ATOM 3198 C CA . GLU B 1 22 ? 27.375 22.344 51.344 1 92.81 22 GLU B CA 1
ATOM 3199 C C . GLU B 1 22 ? 27.484 20.828 51.281 1 92.81 22 GLU B C 1
ATOM 3201 O O . GLU B 1 22 ? 28.562 20.281 50.969 1 92.81 22 GLU B O 1
ATOM 3206 N N . GLN B 1 23 ? 26.422 20.219 51.562 1 90 23 GLN B N 1
ATOM 3207 C CA . GLN B 1 23 ? 26.422 18.766 51.531 1 90 23 GLN B CA 1
ATOM 3208 C C . GLN B 1 23 ? 26.656 18.234 50.125 1 90 23 GLN B C 1
ATOM 3210 O O . GLN B 1 23 ? 27.391 17.25 49.938 1 90 23 GLN B O 1
ATOM 3215 N N . LEU B 1 24 ? 25.984 18.797 49.188 1 93.75 24 LEU B N 1
ATOM 3216 C CA . LEU B 1 24 ? 26.188 18.406 47.812 1 93.75 24 LEU B CA 1
ATOM 3217 C C . LEU B 1 24 ? 27.625 18.672 47.375 1 93.75 24 LEU B C 1
ATOM 3219 O O . LEU B 1 24 ? 28.25 17.828 46.719 1 93.75 24 LEU B O 1
ATOM 3223 N N . ALA B 1 25 ? 28.141 19.781 47.688 1 92.69 25 ALA B N 1
ATOM 3224 C CA . ALA B 1 25 ? 29.516 20.188 47.375 1 92.69 25 ALA B CA 1
ATOM 3225 C C . ALA B 1 25 ? 30.531 19.188 47.938 1 92.69 25 ALA B C 1
ATOM 3227 O O . ALA B 1 25 ? 31.453 18.781 47.219 1 92.69 25 ALA B O 1
ATOM 3228 N N . ASN B 1 26 ? 30.312 18.812 49.094 1 87.19 26 ASN B N 1
ATOM 3229 C CA . ASN B 1 26 ? 31.203 17.859 49.75 1 87.19 26 ASN B CA 1
ATOM 3230 C C . ASN B 1 26 ? 31.203 16.516 49.031 1 87.19 26 ASN B C 1
ATOM 3232 O O . ASN B 1 26 ? 32.25 15.898 48.875 1 87.19 26 ASN B O 1
ATOM 3236 N N . TYR B 1 27 ? 30 16.203 48.719 1 85.88 27 TYR B N 1
ATOM 3237 C CA . TYR B 1 27 ? 29.875 14.914 48.031 1 85.88 27 TYR B CA 1
ATOM 3238 C C . TYR B 1 27 ? 30.625 14.93 46.688 1 85.88 27 TYR B C 1
ATOM 3240 O O . TYR B 1 27 ? 31.328 13.977 46.375 1 85.88 27 TYR B O 1
ATOM 3248 N N . ILE B 1 28 ? 30.469 15.938 45.938 1 88.06 28 ILE B N 1
ATOM 3249 C CA . ILE B 1 28 ? 31 16.047 44.562 1 88.06 28 ILE B CA 1
ATOM 3250 C C . ILE B 1 28 ? 32.5 16.422 44.656 1 88.06 28 ILE B C 1
ATOM 3252 O O . ILE B 1 28 ? 33.25 16.141 43.719 1 88.06 28 ILE B O 1
ATOM 3256 N N . GLY B 1 29 ? 32.875 17.016 45.688 1 88.62 29 GLY B N 1
ATOM 3257 C CA . GLY B 1 29 ? 34.25 17.422 45.875 1 88.62 29 GLY B CA 1
ATOM 3258 C C . GLY B 1 29 ? 34.531 18.812 45.312 1 88.62 29 GLY B C 1
ATOM 3259 O O . GLY B 1 29 ? 35.594 19.047 44.719 1 88.62 29 GLY B O 1
ATOM 3260 N N . VAL B 1 30 ? 33.625 19.609 45.375 1 91.88 30 VAL B N 1
ATOM 3261 C CA . VAL B 1 30 ? 33.812 21 44.969 1 91.88 30 VAL B CA 1
ATOM 3262 C C . VAL B 1 30 ? 33.469 21.938 46.125 1 91.88 30 VAL B C 1
ATOM 3264 O O . VAL B 1 30 ? 33.094 21.5 47.188 1 91.88 30 VAL B O 1
ATOM 3267 N N . SER B 1 31 ? 33.625 23.203 45.844 1 92.38 31 SER B N 1
ATOM 3268 C CA . SER B 1 31 ? 33.312 24.188 46.875 1 92.38 31 SER B CA 1
ATOM 3269 C C . SER B 1 31 ? 31.828 24.484 46.906 1 92.38 31 SER B C 1
ATOM 3271 O O . SER B 1 31 ? 31.141 24.328 45.906 1 92.38 31 SER B O 1
ATOM 3273 N N . LYS B 1 32 ? 31.391 24.875 48.094 1 93.81 32 LYS B N 1
ATOM 3274 C CA . LYS B 1 32 ? 30.016 25.328 48.219 1 93.81 32 LYS B CA 1
ATOM 3275 C C . LYS B 1 32 ? 29.719 26.484 47.281 1 93.81 32 LYS B C 1
ATOM 3277 O O . LYS B 1 32 ? 28.625 26.578 46.719 1 93.81 32 LYS B O 1
ATOM 3282 N N . ALA B 1 33 ? 30.656 27.281 47.062 1 93.06 33 ALA B N 1
ATOM 3283 C CA . ALA B 1 33 ? 30.516 28.406 46.156 1 93.06 33 ALA B CA 1
ATOM 3284 C C . ALA B 1 33 ? 30.266 27.922 44.719 1 93.06 33 ALA B C 1
ATOM 3286 O O . ALA B 1 33 ? 29.469 28.531 43.969 1 93.06 33 ALA B O 1
ATOM 3287 N N . SER B 1 34 ? 30.922 26.906 44.406 1 92.56 34 SER B N 1
ATOM 3288 C CA . SER B 1 34 ? 30.734 26.344 43.062 1 92.56 34 SER B CA 1
ATOM 3289 C C . SER B 1 34 ? 29.297 25.875 42.875 1 92.56 34 SER B C 1
ATOM 3291 O O . SER B 1 34 ? 28.672 26.203 41.844 1 92.56 34 SER B O 1
ATOM 3293 N N . VAL B 1 35 ? 28.734 25.188 43.844 1 93.25 35 VAL B N 1
ATOM 3294 C CA . VAL B 1 35 ? 27.359 24.688 43.75 1 93.25 35 VAL B CA 1
ATOM 3295 C C . VAL B 1 35 ? 26.391 25.859 43.719 1 93.25 35 VAL B C 1
ATOM 3297 O O . VAL B 1 35 ? 25.422 25.844 42.969 1 93.25 35 VAL B O 1
ATOM 3300 N N . SER B 1 36 ? 26.641 26.828 44.531 1 92.62 36 SER B N 1
ATOM 3301 C CA . SER B 1 36 ? 25.797 28.016 44.531 1 92.62 36 SER B CA 1
ATOM 3302 C C . SER B 1 36 ? 25.797 28.703 43.188 1 92.62 36 SER B C 1
ATOM 3304 O O . SER B 1 36 ? 24.75 29.156 42.719 1 92.62 36 SER B O 1
ATOM 3306 N N . LYS B 1 37 ? 26.922 28.719 42.531 1 92.06 37 LYS B N 1
ATOM 3307 C CA . LYS B 1 37 ? 27.047 29.328 41.219 1 92.06 37 LYS B CA 1
ATOM 3308 C C . LYS B 1 37 ? 26.297 28.5 40.188 1 92.06 37 LYS B C 1
ATOM 3310 O O . LYS B 1 37 ? 25.688 29.062 39.25 1 92.06 37 LYS B O 1
ATOM 3315 N N . TRP B 1 38 ? 26.391 27.203 40.344 1 90.62 38 TRP B N 1
ATOM 3316 C CA . TRP B 1 38 ? 25.625 26.359 39.438 1 90.62 38 TRP B CA 1
ATOM 3317 C C . TRP B 1 38 ? 24.125 26.625 39.562 1 90.62 38 TRP B C 1
ATOM 3319 O O . TRP B 1 38 ? 23.438 26.828 38.562 1 90.62 38 TRP B O 1
ATOM 3329 N N . GLU B 1 39 ? 23.656 26.703 40.781 1 90.81 39 GLU B N 1
ATOM 3330 C CA . GLU B 1 39 ? 22.219 26.812 41.062 1 90.81 39 GLU B CA 1
ATOM 3331 C C . GLU B 1 39 ? 21.688 28.188 40.688 1 90.81 39 GLU B C 1
ATOM 3333 O O . GLU B 1 39 ? 20.516 28.328 40.344 1 90.81 39 GLU B O 1
ATOM 3338 N N . SER B 1 40 ? 22.578 29.125 40.781 1 87.19 40 SER B N 1
ATOM 3339 C CA . SER B 1 40 ? 22.172 30.469 40.406 1 87.19 40 SER B CA 1
ATOM 3340 C C . SER B 1 40 ? 22.344 30.734 38.938 1 87.19 40 SER B C 1
ATOM 3342 O O . SER B 1 40 ? 21.922 31.781 38.406 1 87.19 40 SER B O 1
ATOM 3344 N N . GLY B 1 41 ? 22.938 29.812 38.188 1 85.75 41 GLY B N 1
ATOM 3345 C CA . GLY B 1 41 ? 23.141 29.953 36.75 1 85.75 41 GLY B CA 1
ATOM 3346 C C . GLY B 1 41 ? 24.359 30.781 36.375 1 85.75 41 GLY B C 1
ATOM 3347 O O . GLY B 1 41 ? 24.594 31.062 35.219 1 85.75 41 GLY B O 1
ATOM 3348 N N . SER B 1 42 ? 25.109 31.125 37.438 1 84.56 42 SER B N 1
ATOM 3349 C CA . SER B 1 42 ? 26.297 31.953 37.219 1 84.56 42 SER B CA 1
ATOM 3350 C C . SER B 1 42 ? 27.422 31.156 36.594 1 84.56 42 SER B C 1
ATOM 3352 O O . SER B 1 42 ? 28.297 31.734 35.938 1 84.56 42 SER B O 1
ATOM 3354 N N . SER B 1 43 ? 27.531 30 36.781 1 84.44 43 SER B N 1
ATOM 3355 C CA . SER B 1 43 ? 28.469 29.078 36.125 1 84.44 43 SER B CA 1
ATOM 3356 C C . SER B 1 43 ? 27.859 27.688 35.969 1 84.44 43 SER B C 1
ATOM 3358 O O . SER B 1 43 ? 26.75 27.438 36.438 1 84.44 43 SER B O 1
ATOM 3360 N N . TYR B 1 44 ? 28.547 26.844 35.219 1 85.94 44 TYR B N 1
ATOM 3361 C CA . TYR B 1 44 ? 28.094 25.469 35.031 1 85.94 44 TYR B CA 1
ATOM 3362 C C . TYR B 1 44 ? 29.156 24.469 35.469 1 85.94 44 TYR B C 1
ATOM 3364 O O . TYR B 1 44 ? 30.359 24.781 35.469 1 85.94 44 TYR B O 1
ATOM 3372 N N . PRO B 1 45 ? 28.578 23.359 35.969 1 84.12 45 PRO B N 1
ATOM 3373 C CA . PRO B 1 45 ? 29.562 22.344 36.312 1 84.12 45 PRO B CA 1
ATOM 3374 C C . PRO B 1 45 ? 30.453 21.938 35.156 1 84.12 45 PRO B C 1
ATOM 3376 O O . PRO B 1 45 ? 30.047 21.984 34 1 84.12 45 PRO B O 1
ATOM 3379 N N . ASP B 1 46 ? 31.734 21.625 35.562 1 78.5 46 ASP B N 1
ATOM 3380 C CA . ASP B 1 46 ? 32.594 21 34.562 1 78.5 46 ASP B CA 1
ATOM 3381 C C . ASP B 1 46 ? 31.984 19.688 34.062 1 78.5 46 ASP B C 1
ATOM 3383 O O . ASP B 1 46 ? 31.328 18.969 34.812 1 78.5 46 ASP B O 1
ATOM 3387 N N . ILE B 1 47 ? 32.219 19.391 32.75 1 77.56 47 ILE B N 1
ATOM 3388 C CA . ILE B 1 47 ? 31.625 18.25 32.062 1 77.56 47 ILE B CA 1
ATOM 3389 C C . ILE B 1 47 ? 32 16.969 32.812 1 77.56 47 ILE B C 1
ATOM 3391 O O . ILE B 1 47 ? 31.188 16.031 32.844 1 77.56 47 ILE B O 1
ATOM 3395 N N . VAL B 1 48 ? 33.094 16.938 33.438 1 73.94 48 VAL B N 1
ATOM 3396 C CA . VAL B 1 48 ? 33.594 15.742 34.094 1 73.94 48 VAL B CA 1
ATOM 3397 C C . VAL B 1 48 ? 32.75 15.477 35.344 1 73.94 48 VAL B C 1
ATOM 3399 O O . VAL B 1 48 ? 32.719 14.344 35.844 1 73.94 48 VAL B O 1
ATOM 3402 N N . LEU B 1 49 ? 32.094 16.469 35.844 1 82.44 49 LEU B N 1
ATOM 3403 C CA . LEU B 1 49 ? 31.328 16.328 37.094 1 82.44 49 LEU B CA 1
ATOM 3404 C C . LEU B 1 49 ? 29.906 15.867 36.781 1 82.44 49 LEU B C 1
ATOM 3406 O O . LEU B 1 49 ? 29.188 15.43 37.688 1 82.44 49 LEU B O 1
ATOM 3410 N N . LEU B 1 50 ? 29.516 15.836 35.5 1 83.44 50 LEU B N 1
ATOM 3411 C CA . LEU B 1 50 ? 28.125 15.609 35.156 1 83.44 50 LEU B CA 1
ATOM 3412 C C . LEU B 1 50 ? 27.703 14.188 35.5 1 83.44 50 LEU B C 1
ATOM 3414 O O . LEU B 1 50 ? 26.656 13.977 36.156 1 83.44 50 LEU B O 1
ATOM 3418 N N . PRO B 1 51 ? 28.5 13.227 35.156 1 76.62 51 PRO B N 1
ATOM 3419 C CA . PRO B 1 51 ? 28.094 11.867 35.531 1 76.62 51 PRO B CA 1
ATOM 3420 C C . PRO B 1 51 ? 27.953 11.68 37.031 1 76.62 51 PRO B C 1
ATOM 3422 O O . PRO B 1 51 ? 27.031 10.992 37.5 1 76.62 51 PRO B O 1
ATOM 3425 N N . GLU B 1 52 ? 28.844 12.281 37.781 1 78.31 52 GLU B N 1
ATOM 3426 C CA . GLU B 1 52 ? 28.781 12.164 39.219 1 78.31 52 GLU B CA 1
ATOM 3427 C C . GLU B 1 52 ? 27.531 12.828 39.781 1 78.31 52 GLU B C 1
ATOM 3429 O O . GLU B 1 52 ? 26.891 12.289 40.688 1 78.31 52 GLU B O 1
ATOM 3434 N N . LEU B 1 53 ? 27.234 13.938 39.281 1 84.81 53 LEU B N 1
ATOM 3435 C CA . LEU B 1 53 ? 26.031 14.648 39.688 1 84.81 53 LEU B CA 1
ATOM 3436 C C . LEU B 1 53 ? 24.781 13.844 39.344 1 84.81 53 LEU B C 1
ATOM 3438 O O . LEU B 1 53 ? 23.891 13.695 40.188 1 84.81 53 LEU B O 1
ATOM 3442 N N . ALA B 1 54 ? 24.734 13.32 38.125 1 81 54 ALA B N 1
ATOM 3443 C CA . ALA B 1 54 ? 23.594 12.516 37.688 1 81 54 ALA B CA 1
ATOM 3444 C C . ALA B 1 54 ? 23.422 11.273 38.562 1 81 54 ALA B C 1
ATOM 3446 O O . ALA B 1 54 ? 22.312 10.922 38.938 1 81 54 ALA B O 1
ATOM 3447 N N . THR B 1 55 ? 24.562 10.711 38.844 1 77.56 55 THR B N 1
ATOM 3448 C CA . THR B 1 55 ? 24.547 9.531 39.719 1 77.56 55 THR B CA 1
ATOM 3449 C C . THR B 1 55 ? 24.031 9.883 41.094 1 77.56 55 THR B C 1
ATOM 3451 O O . THR B 1 55 ? 23.203 9.156 41.656 1 77.56 55 THR B O 1
ATOM 3454 N N . TYR B 1 56 ? 24.484 10.992 41.562 1 82.75 56 TYR B N 1
ATOM 3455 C CA . TYR B 1 56 ? 24.078 11.422 42.906 1 82.75 56 TYR B CA 1
ATOM 3456 C C . TYR B 1 56 ? 22.578 11.617 43 1 82.75 56 TYR B C 1
ATOM 3458 O O . TYR B 1 56 ? 21.953 11.258 44 1 82.75 56 TYR B O 1
ATOM 3466 N N . PHE B 1 57 ? 22.016 12.141 41.969 1 85.94 57 PHE B N 1
ATOM 3467 C CA . PHE B 1 57 ? 20.594 12.445 41.938 1 85.94 57 PHE B CA 1
ATOM 3468 C C . PHE B 1 57 ? 19.797 11.289 41.375 1 85.94 57 PHE B C 1
ATOM 3470 O O . PHE B 1 57 ? 18.562 11.344 41.312 1 85.94 57 PHE B O 1
ATOM 3477 N N . ASN B 1 58 ? 20.422 10.273 40.875 1 82.69 58 ASN B N 1
ATOM 3478 C CA . ASN B 1 58 ? 19.812 9.102 40.281 1 82.69 58 ASN B CA 1
ATOM 3479 C C . ASN B 1 58 ? 18.984 9.469 39.031 1 82.69 58 ASN B C 1
ATOM 3481 O O . ASN B 1 58 ? 17.828 9.078 38.938 1 82.69 58 ASN B O 1
ATOM 3485 N N . ILE B 1 59 ? 19.531 10.211 38.312 1 76.38 59 ILE B N 1
ATOM 3486 C CA . ILE B 1 59 ? 18.922 10.594 37.062 1 76.38 59 ILE B CA 1
ATOM 3487 C C . ILE B 1 59 ? 19.953 10.477 35.938 1 76.38 59 ILE B C 1
ATOM 3489 O O . ILE B 1 59 ? 21.125 10.219 36.188 1 76.38 59 ILE B O 1
ATOM 3493 N N . SER B 1 60 ? 19.484 10.555 34.688 1 69.81 60 SER B N 1
ATOM 3494 C CA . SER B 1 60 ? 20.406 10.539 33.562 1 69.81 60 SER B CA 1
ATOM 3495 C C . SER B 1 60 ? 21.047 11.906 33.344 1 69.81 60 SER B C 1
ATOM 3497 O O . SER B 1 60 ? 20.547 12.914 33.875 1 69.81 60 SER B O 1
ATOM 3499 N N . VAL B 1 61 ? 22.156 11.914 32.781 1 75.06 61 VAL B N 1
ATOM 3500 C CA . VAL B 1 61 ? 22.797 13.172 32.438 1 75.06 61 VAL B CA 1
ATOM 3501 C C . VAL B 1 61 ? 21.844 14 31.562 1 75.06 61 VAL B C 1
ATOM 3503 O O . VAL B 1 61 ? 21.781 15.227 31.688 1 75.06 61 VAL B O 1
ATOM 3506 N N . ASP B 1 62 ? 21.031 13.289 30.766 1 71.75 62 ASP B N 1
ATOM 3507 C CA . ASP B 1 62 ? 20.047 13.984 29.969 1 71.75 62 ASP B CA 1
ATOM 3508 C C . ASP B 1 62 ? 19.062 14.766 30.844 1 71.75 62 ASP B C 1
ATOM 3510 O O . ASP B 1 62 ? 18.797 15.938 30.594 1 71.75 62 ASP B O 1
ATOM 3514 N N . GLU B 1 63 ? 18.656 14.039 31.797 1 72.38 63 GLU B N 1
ATOM 3515 C CA . GLU B 1 63 ? 17.703 14.656 32.719 1 72.38 63 GLU B CA 1
ATOM 3516 C C . GLU B 1 63 ? 18.359 15.812 33.469 1 72.38 63 GLU B C 1
ATOM 3518 O O . GLU B 1 63 ? 17.734 16.859 33.688 1 72.38 63 GLU B O 1
ATOM 3523 N N . LEU B 1 64 ? 19.594 15.578 33.906 1 76.81 64 LEU B N 1
ATOM 3524 C CA . LEU B 1 64 ? 20.328 16.594 34.656 1 76.81 64 LEU B CA 1
ATOM 3525 C C . LEU B 1 64 ? 20.484 17.875 33.844 1 76.81 64 LEU B C 1
ATOM 3527 O O . LEU B 1 64 ? 20.344 18.969 34.344 1 76.81 64 LEU B O 1
ATOM 3531 N N . LEU B 1 65 ? 20.688 17.547 32.562 1 74.69 65 LEU B N 1
ATOM 3532 C CA . LEU B 1 65 ? 20.906 18.672 31.656 1 74.69 65 LEU B CA 1
ATOM 3533 C C . LEU B 1 65 ? 19.594 19.203 31.109 1 74.69 65 LEU B C 1
ATOM 3535 O O . LEU B 1 65 ? 19.562 20.234 30.422 1 74.69 65 LEU B O 1
ATOM 3539 N N . GLY B 1 66 ? 18.469 18.578 31.547 1 65.06 66 GLY B N 1
ATOM 3540 C CA . GLY B 1 66 ? 17.172 18.953 31 1 65.06 66 GLY B CA 1
ATOM 3541 C C . GLY B 1 66 ? 17.062 18.688 29.516 1 65.06 66 GLY B C 1
ATOM 3542 O O . GLY B 1 66 ? 16.328 19.375 28.812 1 65.06 66 GLY B O 1
ATOM 3543 N N . TYR B 1 67 ? 18 17.844 29.188 1 61.5 67 TYR B N 1
ATOM 3544 C CA . TYR B 1 67 ? 18.016 17.516 27.781 1 61.5 67 TYR B CA 1
ATOM 3545 C C . TYR B 1 67 ? 16.875 16.562 27.422 1 61.5 67 TYR B C 1
ATOM 3547 O O . TYR B 1 67 ? 16.797 15.453 27.984 1 61.5 67 TYR B O 1
ATOM 3555 N N . SER B 1 68 ? 15.789 17.188 26.953 1 63.34 68 SER B N 1
ATOM 3556 C CA . SER B 1 68 ? 14.727 16.344 26.391 1 63.34 68 SER B CA 1
ATOM 3557 C C . SER B 1 68 ? 14.68 16.453 24.875 1 63.34 68 SER B C 1
ATOM 3559 O O . SER B 1 68 ? 13.969 17.312 24.328 1 63.34 68 SER B O 1
ATOM 3561 N N . PRO B 1 69 ? 15.523 15.648 24.344 1 65.31 69 PRO B N 1
ATOM 3562 C CA . PRO B 1 69 ? 15.641 15.789 22.891 1 65.31 69 PRO B CA 1
ATOM 3563 C C . PRO B 1 69 ? 14.375 15.375 22.156 1 65.31 69 PRO B C 1
ATOM 3565 O O . PRO B 1 69 ? 14.203 15.711 20.984 1 65.31 69 PRO B O 1
ATOM 3568 N N . GLN B 1 70 ? 13.391 14.859 22.906 1 76 70 GLN B N 1
ATOM 3569 C CA . GLN B 1 70 ? 12.188 14.367 22.25 1 76 70 GLN B CA 1
ATOM 3570 C C . GLN B 1 70 ? 10.969 15.195 22.641 1 76 70 GLN B C 1
ATOM 3572 O O . GLN B 1 70 ? 10.805 15.562 23.812 1 76 70 GLN B O 1
ATOM 3577 N N . LEU B 1 71 ? 10.273 15.672 21.688 1 83.19 71 LEU B N 1
ATOM 3578 C CA . LEU B 1 71 ? 9 16.359 21.906 1 83.19 71 LEU B CA 1
ATOM 3579 C C . LEU B 1 71 ? 7.852 15.359 22 1 83.19 71 LEU B C 1
ATOM 3581 O O . LEU B 1 71 ? 7.922 14.273 21.406 1 83.19 71 LEU B O 1
ATOM 3585 N N . THR B 1 72 ? 6.898 15.773 22.734 1 82.5 72 THR B N 1
ATOM 3586 C CA . THR B 1 72 ? 5.68 14.977 22.734 1 82.5 72 THR B CA 1
ATOM 3587 C C . THR B 1 72 ? 4.855 15.242 21.484 1 82.5 72 THR B C 1
ATOM 3589 O O . THR B 1 72 ? 5.055 16.25 20.797 1 82.5 72 THR B O 1
ATOM 3592 N N . LYS B 1 73 ? 3.998 14.375 21.219 1 85.44 73 LYS B N 1
ATOM 3593 C CA . LYS B 1 73 ? 3.102 14.562 20.078 1 85.44 73 LYS B CA 1
ATOM 3594 C C . LYS B 1 73 ? 2.303 15.852 20.219 1 85.44 73 LYS B C 1
ATOM 3596 O O . LYS B 1 73 ? 2.102 16.562 19.234 1 85.44 73 LYS B O 1
ATOM 3601 N N . GLU B 1 74 ? 1.859 16.109 21.375 1 86.38 74 GLU B N 1
ATOM 3602 C CA . GLU B 1 74 ? 1.091 17.328 21.641 1 86.38 74 GLU B CA 1
ATOM 3603 C C . GLU B 1 74 ? 1.928 18.578 21.375 1 86.38 74 GLU B C 1
ATOM 3605 O O . GLU B 1 74 ? 1.436 19.562 20.812 1 86.38 74 GLU B O 1
ATOM 3610 N N . ASP B 1 75 ? 3.105 18.531 21.812 1 88.5 75 ASP B N 1
ATOM 3611 C CA . ASP B 1 75 ? 4.008 19.656 21.562 1 88.5 75 ASP B CA 1
ATOM 3612 C C . ASP B 1 75 ? 4.25 19.859 20.078 1 88.5 75 ASP B C 1
ATOM 3614 O O . ASP B 1 75 ? 4.258 20.984 19.594 1 88.5 75 ASP B O 1
ATOM 3618 N N . ILE B 1 76 ? 4.473 18.797 19.391 1 91.06 76 ILE B N 1
ATOM 3619 C CA . ILE B 1 76 ? 4.715 18.859 17.953 1 91.06 76 ILE B CA 1
ATOM 3620 C C . ILE B 1 76 ? 3.508 19.484 17.266 1 91.06 76 ILE B C 1
ATOM 3622 O O . ILE B 1 76 ? 3.66 20.375 16.422 1 91.06 76 ILE B O 1
ATOM 3626 N N . LYS B 1 77 ? 2.357 19.078 17.672 1 88.31 77 LYS B N 1
ATOM 3627 C CA . LYS B 1 77 ? 1.123 19.609 17.109 1 88.31 77 LYS B CA 1
ATOM 3628 C C . LYS B 1 77 ? 1.031 21.125 17.328 1 88.31 77 LYS B C 1
ATOM 3630 O O . LYS B 1 77 ? 0.687 21.859 16.406 1 88.31 77 LYS B O 1
ATOM 3635 N N . LYS B 1 78 ? 1.283 21.516 18.453 1 89.81 78 LYS B N 1
ATOM 3636 C CA . LYS B 1 78 ? 1.205 22.922 18.797 1 89.81 78 LYS B CA 1
ATOM 3637 C C . LYS B 1 78 ? 2.219 23.75 18.016 1 89.81 78 LYS B C 1
ATOM 3639 O O . LYS B 1 78 ? 1.883 24.812 17.484 1 89.81 78 LYS B O 1
ATOM 3644 N N . ILE B 1 79 ? 3.393 23.219 18.016 1 90.88 79 ILE B N 1
ATOM 3645 C CA . ILE B 1 79 ? 4.453 23.922 17.297 1 90.88 79 ILE B CA 1
ATOM 3646 C C . ILE B 1 79 ? 4.105 24.016 15.82 1 90.88 79 ILE B C 1
ATOM 3648 O O . ILE B 1 79 ? 4.25 25.062 15.203 1 90.88 79 ILE B O 1
ATOM 3652 N N . TYR B 1 80 ? 3.678 22.938 15.203 1 91.25 80 TYR B N 1
ATOM 3653 C CA . TYR B 1 80 ? 3.301 22.906 13.797 1 91.25 80 TYR B CA 1
ATOM 3654 C C . TYR B 1 80 ? 2.225 23.938 13.492 1 91.25 80 TYR B C 1
ATOM 3656 O O . TYR B 1 80 ? 2.336 24.688 12.523 1 91.25 80 TYR B O 1
ATOM 3664 N N . SER B 1 81 ? 1.194 23.906 14.297 1 86.81 81 SER B N 1
ATOM 3665 C CA . SER B 1 81 ? 0.087 24.844 14.094 1 86.81 81 SER B CA 1
ATOM 3666 C C . SER B 1 81 ? 0.561 26.281 14.172 1 86.81 81 SER B C 1
ATOM 3668 O O . SER B 1 81 ? 0.144 27.125 13.367 1 86.81 81 SER B O 1
ATOM 3670 N N . LYS B 1 82 ? 1.329 26.547 15.156 1 90.44 82 LYS B N 1
ATOM 3671 C CA . LYS B 1 82 ? 1.877 27.891 15.312 1 90.44 82 LYS B CA 1
ATOM 3672 C C . LYS B 1 82 ? 2.688 28.297 14.086 1 90.44 82 LYS B C 1
ATOM 3674 O O . LYS B 1 82 ? 2.496 29.391 13.547 1 90.44 82 LYS B O 1
ATOM 3679 N N . LEU B 1 83 ? 3.551 27.453 13.672 1 90.69 83 LEU B N 1
ATOM 3680 C CA . LEU B 1 83 ? 4.395 27.75 12.523 1 90.69 83 LEU B CA 1
ATOM 3681 C C . LEU B 1 83 ? 3.561 27.891 11.258 1 90.69 83 LEU B C 1
ATOM 3683 O O . LEU B 1 83 ? 3.814 28.781 10.438 1 90.69 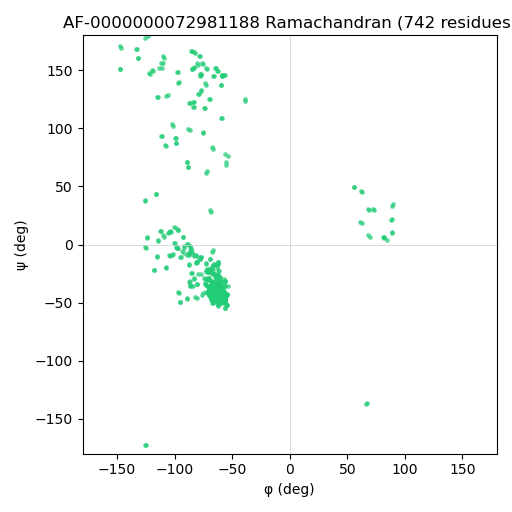83 LEU B O 1
ATOM 3687 N N . SER B 1 84 ? 2.615 27.016 11.039 1 87.88 84 SER B N 1
ATOM 3688 C CA . SER B 1 84 ? 1.709 27.094 9.898 1 87.88 84 SER B CA 1
ATOM 3689 C C . SER B 1 84 ? 1.005 28.438 9.852 1 87.88 84 SER B C 1
ATOM 3691 O O . SER B 1 84 ? 0.89 29.047 8.781 1 87.88 84 SER B O 1
ATOM 3693 N N . HIS B 1 85 ? 0.544 28.859 10.992 1 86.06 85 HIS B N 1
ATOM 3694 C CA . HIS B 1 85 ? -0.096 30.172 11.094 1 86.06 85 HIS B CA 1
ATOM 3695 C C . HIS B 1 85 ? 0.886 31.297 10.766 1 86.06 85 HIS B C 1
ATOM 3697 O O . HIS B 1 85 ? 0.532 32.25 10.086 1 86.06 85 HIS B O 1
ATOM 3703 N N . GLU B 1 86 ? 2.088 31.219 11.281 1 88.5 86 GLU B N 1
ATOM 3704 C CA . GLU B 1 86 ? 3.119 32.219 11.023 1 88.5 86 GLU B CA 1
ATOM 3705 C C . GLU B 1 86 ? 3.412 32.344 9.531 1 88.5 86 GLU B C 1
ATOM 3707 O O . GLU B 1 86 ? 3.617 33.438 9.016 1 88.5 86 GLU B O 1
ATOM 3712 N N . PHE B 1 87 ? 3.438 31.25 8.797 1 86.38 87 PHE B N 1
ATOM 3713 C CA . PHE B 1 87 ? 3.672 31.266 7.359 1 86.38 87 PHE B CA 1
ATOM 3714 C C . PHE B 1 87 ? 2.547 32 6.637 1 86.38 87 PHE B C 1
ATOM 3716 O O . PHE B 1 87 ? 2.75 32.562 5.555 1 86.38 87 PHE B O 1
ATOM 3723 N N . ALA B 1 88 ? 1.348 32 7.289 1 78.94 88 ALA B N 1
ATOM 3724 C CA . ALA B 1 88 ? 0.181 32.656 6.672 1 78.94 88 ALA B CA 1
ATOM 3725 C C . ALA B 1 88 ? 0.169 34.156 6.93 1 78.94 88 ALA B C 1
ATOM 3727 O O . ALA B 1 88 ? -0.344 34.906 6.117 1 78.94 88 ALA B O 1
ATOM 3728 N N . VAL B 1 89 ? 0.761 34.562 8.078 1 85.56 89 VAL B N 1
ATOM 3729 C CA . VAL B 1 89 ? 0.517 35.938 8.508 1 85.56 89 VAL B CA 1
ATOM 3730 C C . VAL B 1 89 ? 1.834 36.719 8.547 1 85.56 89 VAL B C 1
ATOM 3732 O O . VAL B 1 89 ? 1.839 37.969 8.539 1 85.56 89 VAL B O 1
ATOM 3735 N N . ARG B 1 90 ? 2.994 36.062 8.656 1 86.38 90 ARG B N 1
ATOM 3736 C CA . ARG B 1 90 ? 4.301 36.688 8.742 1 86.38 90 ARG B CA 1
ATOM 3737 C C . ARG B 1 90 ? 5.098 36.469 7.457 1 86.38 90 ARG B C 1
ATOM 3739 O O . ARG B 1 90 ? 4.766 35.625 6.648 1 86.38 90 ARG B O 1
ATOM 3746 N N . PRO B 1 91 ? 6.098 37.344 7.312 1 86.25 91 PRO B N 1
ATOM 3747 C CA . PRO B 1 91 ? 6.988 37.094 6.18 1 86.25 91 PRO B CA 1
ATOM 3748 C C . PRO B 1 91 ? 7.656 35.719 6.242 1 86.25 91 PRO B C 1
ATOM 3750 O O . PRO B 1 91 ? 8.031 35.25 7.324 1 86.25 91 PRO B O 1
ATOM 3753 N N . PHE B 1 92 ? 7.832 35.156 5.152 1 87.25 92 PHE B N 1
ATOM 3754 C CA . PHE B 1 92 ? 8.328 33.812 5.016 1 87.25 92 PHE B CA 1
ATOM 3755 C C . PHE B 1 92 ? 9.672 33.656 5.719 1 87.25 92 PHE B C 1
ATOM 3757 O O . PHE B 1 92 ? 9.898 32.656 6.422 1 87.25 92 PHE B O 1
ATOM 3764 N N . ASP B 1 93 ? 10.531 34.656 5.523 1 86.75 93 ASP B N 1
ATOM 3765 C CA . ASP B 1 93 ? 11.883 34.562 6.062 1 86.75 93 ASP B CA 1
ATOM 3766 C C . ASP B 1 93 ? 11.859 34.469 7.586 1 86.75 93 ASP B C 1
ATOM 3768 O O . ASP B 1 93 ? 12.68 33.781 8.18 1 86.75 93 ASP B O 1
ATOM 3772 N N . GLU B 1 94 ? 10.984 35.156 8.164 1 90.44 94 GLU B N 1
ATOM 3773 C CA . GLU B 1 94 ? 10.867 35.125 9.617 1 90.44 94 GLU B CA 1
ATOM 3774 C C . GLU B 1 94 ? 10.383 33.781 10.102 1 90.44 94 GLU B C 1
ATOM 3776 O O . GLU B 1 94 ? 10.93 33.219 11.07 1 90.44 94 GLU B O 1
ATOM 3781 N N . ALA B 1 95 ? 9.375 33.281 9.5 1 90.12 95 ALA B N 1
ATOM 3782 C CA . ALA B 1 95 ? 8.859 31.969 9.844 1 90.12 95 ALA B CA 1
ATOM 3783 C C . ALA B 1 95 ? 9.922 30.891 9.633 1 90.12 95 ALA B C 1
ATOM 3785 O O . ALA B 1 95 ? 10.07 29.984 10.453 1 90.12 95 ALA B O 1
ATOM 3786 N N . MET B 1 96 ? 10.703 31.062 8.578 1 90.88 96 MET B N 1
ATOM 3787 C CA . MET B 1 96 ? 11.75 30.094 8.25 1 90.88 96 MET B CA 1
ATOM 3788 C C . MET B 1 96 ? 12.859 30.109 9.297 1 90.88 96 MET B C 1
ATOM 3790 O O . MET B 1 96 ? 13.43 29.062 9.625 1 90.88 96 MET B O 1
ATOM 3794 N N . GLU B 1 97 ? 13.203 31.266 9.734 1 90.31 97 GLU B N 1
ATOM 3795 C CA . GLU B 1 97 ? 14.203 31.375 10.789 1 90.31 97 GLU B CA 1
ATOM 3796 C C . GLU B 1 97 ? 13.773 30.625 12.039 1 90.31 97 GLU B C 1
ATOM 3798 O O . GLU B 1 97 ? 14.594 29.953 12.68 1 90.31 97 GLU B O 1
ATOM 3803 N N . GLN B 1 98 ? 12.555 30.75 12.367 1 91.81 98 GLN B N 1
ATOM 3804 C CA . GLN B 1 98 ? 12.023 30.016 13.508 1 91.81 98 GLN B CA 1
ATOM 3805 C C . GLN B 1 98 ? 12.109 28.5 13.281 1 91.81 98 GLN B C 1
ATOM 3807 O O . GLN B 1 98 ? 12.469 27.75 14.188 1 91.81 98 GLN B O 1
ATOM 3812 N N . CYS B 1 99 ? 11.727 28.094 12.094 1 92.62 99 CYS B N 1
ATOM 3813 C CA . CYS B 1 99 ? 11.836 26.672 11.75 1 92.62 99 CYS B CA 1
ATOM 3814 C C . CYS B 1 99 ? 13.266 26.172 11.93 1 92.62 99 CYS B C 1
ATOM 3816 O O . CYS B 1 99 ? 13.492 25.141 12.547 1 92.62 99 CYS B O 1
ATOM 3818 N N . ASN B 1 100 ? 14.211 26.938 11.43 1 90.62 100 ASN B N 1
ATOM 3819 C CA . ASN B 1 100 ? 15.617 26.547 11.5 1 90.62 100 ASN B CA 1
ATOM 3820 C C . ASN B 1 100 ? 16.094 26.438 12.945 1 90.62 100 ASN B C 1
ATOM 3822 O O . ASN B 1 100 ? 16.844 25.531 13.289 1 90.62 100 ASN B O 1
ATOM 3826 N N . LYS B 1 101 ? 15.688 27.375 13.719 1 89.44 101 LYS B N 1
ATOM 3827 C CA . LYS B 1 101 ? 16.031 27.344 15.141 1 89.44 101 LYS B CA 1
ATOM 3828 C C . LYS B 1 101 ? 15.484 26.094 15.812 1 89.44 101 LYS B C 1
ATOM 3830 O O . LYS B 1 101 ? 16.188 25.438 16.594 1 89.44 101 LYS B O 1
ATOM 3835 N N . LEU B 1 102 ? 14.281 25.766 15.539 1 90.81 102 LEU B N 1
ATOM 3836 C CA . LEU B 1 102 ? 13.633 24.609 16.156 1 90.81 102 LEU B CA 1
ATOM 3837 C C . LEU B 1 102 ? 14.234 23.312 15.641 1 90.81 102 LEU B C 1
ATOM 3839 O O . LEU B 1 102 ? 14.383 22.344 16.391 1 90.81 102 LEU B O 1
ATOM 3843 N N . ILE B 1 103 ? 14.602 23.234 14.344 1 90.25 103 ILE B N 1
ATOM 3844 C CA . ILE B 1 103 ? 15.25 22.062 13.766 1 90.25 103 ILE B CA 1
ATOM 3845 C C . ILE B 1 103 ? 16.547 21.781 14.508 1 90.25 103 ILE B C 1
ATOM 3847 O O . ILE B 1 103 ? 16.828 20.641 14.867 1 90.25 103 ILE B O 1
ATOM 3851 N N . LYS B 1 104 ? 17.297 22.828 14.734 1 84.69 104 LYS B N 1
ATOM 3852 C CA . LYS B 1 104 ? 18.562 22.688 15.453 1 84.69 104 LYS B CA 1
ATOM 3853 C C . LYS B 1 104 ? 18.328 22.203 16.875 1 84.69 104 LYS B C 1
ATOM 3855 O O . LYS B 1 104 ? 19.047 21.328 17.359 1 84.69 104 LYS B O 1
ATOM 3860 N N . LYS B 1 105 ? 17.359 22.703 17.5 1 83.62 105 LYS B N 1
ATOM 3861 C CA . LYS B 1 105 ? 17.078 22.391 18.891 1 83.62 105 LYS B CA 1
ATOM 3862 C C . LYS B 1 105 ? 16.578 20.953 19.047 1 83.62 105 LYS B C 1
ATOM 3864 O O . LYS B 1 105 ? 16.938 20.266 20 1 83.62 105 LYS B O 1
ATOM 3869 N N . TYR B 1 106 ? 15.797 20.531 18.125 1 86.31 106 TYR B N 1
ATOM 3870 C CA . TYR B 1 106 ? 15.18 19.219 18.234 1 86.31 106 TYR B CA 1
ATOM 3871 C C . TYR B 1 106 ? 15.656 18.297 17.109 1 86.31 106 TYR B C 1
ATOM 3873 O O . TYR B 1 106 ? 14.867 17.531 16.562 1 86.31 106 TYR B O 1
ATOM 3881 N N . TYR B 1 107 ? 16.938 18.312 16.828 1 84.88 107 TYR B N 1
ATOM 3882 C CA . TYR B 1 107 ? 17.547 17.641 15.688 1 84.88 107 TYR B CA 1
ATOM 3883 C C . TYR B 1 107 ? 17.5 16.125 15.867 1 84.88 107 TYR B C 1
ATOM 3885 O O . TYR B 1 107 ? 17.641 15.375 14.898 1 84.88 107 TYR B O 1
ATOM 3893 N N . SER B 1 108 ? 17.188 15.711 17.031 1 79.94 108 SER B N 1
ATOM 3894 C CA . SER B 1 108 ? 17.156 14.281 17.312 1 79.94 108 SER B CA 1
ATOM 3895 C C . SER B 1 108 ? 15.727 13.766 17.375 1 79.94 108 SER B C 1
ATOM 3897 O O . SER B 1 108 ? 15.5 12.555 17.5 1 79.94 108 SER B O 1
ATOM 3899 N N . CYS B 1 109 ? 14.836 14.625 17.375 1 88.69 109 CYS B N 1
ATOM 3900 C CA . CYS B 1 109 ? 13.43 14.242 17.406 1 88.69 109 CYS B CA 1
ATOM 3901 C C . CYS B 1 109 ? 12.898 13.992 15.992 1 88.69 109 CYS B C 1
ATOM 3903 O O . CYS B 1 109 ? 12.398 14.914 15.344 1 88.69 109 CYS B O 1
ATOM 3905 N N . PHE B 1 110 ? 12.852 12.766 15.617 1 90.06 110 PHE B N 1
ATOM 3906 C CA . PHE B 1 110 ? 12.555 12.43 14.234 1 90.06 110 PHE B CA 1
ATOM 3907 C C . PHE B 1 110 ? 11.102 12.742 13.891 1 90.06 110 PHE B C 1
ATOM 3909 O O . PHE B 1 110 ? 10.812 13.297 12.836 1 90.06 110 PHE B O 1
ATOM 3916 N N . PRO B 1 111 ? 10.109 12.461 14.773 1 90.62 111 PRO B N 1
ATOM 3917 C CA . PRO B 1 111 ? 8.742 12.852 14.453 1 90.62 111 PRO B CA 1
ATOM 3918 C C . PRO B 1 111 ? 8.586 14.359 14.234 1 90.62 111 PRO B C 1
ATOM 3920 O O . PRO B 1 111 ? 7.809 14.789 13.391 1 90.62 111 PRO B O 1
ATOM 3923 N N . PHE B 1 112 ? 9.336 15.125 15.008 1 92.81 112 PHE B N 1
ATOM 3924 C CA . PHE B 1 112 ? 9.305 16.578 14.828 1 92.81 112 PHE B CA 1
ATOM 3925 C C . PHE B 1 112 ? 9.914 16.969 13.492 1 92.81 112 PHE B C 1
ATOM 3927 O O . PHE B 1 112 ? 9.352 17.781 12.766 1 92.81 112 PHE B O 1
ATOM 3934 N N . LEU B 1 113 ? 11.062 16.406 13.203 1 93 113 LEU B N 1
ATOM 3935 C CA . LEU B 1 113 ? 11.711 16.703 11.93 1 93 113 LEU B CA 1
ATOM 3936 C C . LEU B 1 113 ? 10.805 16.375 10.758 1 93 113 LEU B C 1
ATOM 3938 O O . LEU B 1 113 ? 10.727 17.141 9.789 1 93 113 LEU B O 1
ATOM 3942 N N . LEU B 1 114 ? 10.125 15.227 10.812 1 93.81 114 LEU B N 1
ATOM 3943 C CA . LEU B 1 114 ? 9.18 14.844 9.773 1 93.81 114 LEU B CA 1
ATOM 3944 C C . LEU B 1 114 ? 8.078 15.891 9.633 1 93.81 114 LEU B C 1
ATOM 3946 O O . LEU B 1 114 ? 7.688 16.234 8.516 1 93.81 114 LEU B O 1
ATOM 3950 N N . SER B 1 115 ? 7.566 16.391 10.75 1 93.31 115 SER B N 1
ATOM 3951 C CA . SER B 1 115 ? 6.508 17.391 10.734 1 93.31 115 SER B CA 1
ATOM 3952 C C . SER B 1 115 ? 6.992 18.688 10.109 1 93.31 115 SER B C 1
ATOM 3954 O O . SER B 1 115 ? 6.246 19.359 9.383 1 93.31 115 SER B O 1
ATOM 3956 N N . ILE B 1 116 ? 8.188 19.047 10.398 1 93.31 116 ILE B N 1
ATOM 3957 C CA . ILE B 1 116 ? 8.734 20.281 9.859 1 93.31 116 ILE B CA 1
ATOM 3958 C C . ILE B 1 116 ? 8.953 20.141 8.359 1 93.31 116 ILE B C 1
ATOM 3960 O O . ILE B 1 116 ? 8.734 21.094 7.602 1 93.31 116 ILE B O 1
ATOM 3964 N N . ILE B 1 117 ? 9.453 18.984 7.93 1 93.81 117 ILE B N 1
ATOM 3965 C CA . ILE B 1 117 ? 9.602 18.734 6.5 1 93.81 117 ILE B CA 1
ATOM 3966 C C . ILE B 1 117 ? 8.258 18.906 5.801 1 93.81 117 ILE B C 1
ATOM 3968 O O . ILE B 1 117 ? 8.164 19.594 4.781 1 93.81 117 ILE B O 1
ATOM 3972 N N . GLN B 1 118 ? 7.258 18.297 6.371 1 91.94 118 GLN B N 1
ATOM 3973 C CA . GLN B 1 118 ? 5.91 18.422 5.82 1 91.94 118 GLN B CA 1
ATOM 3974 C C . GLN B 1 118 ? 5.473 19.891 5.762 1 91.94 118 GLN B C 1
ATOM 3976 O O . GLN B 1 118 ? 4.891 20.328 4.77 1 91.94 118 GLN B O 1
ATOM 3981 N N . LEU B 1 119 ? 5.715 20.578 6.82 1 91.19 119 LEU B N 1
ATOM 3982 C CA . LEU B 1 119 ? 5.363 22 6.906 1 91.19 119 LEU B CA 1
ATOM 3983 C C . LEU B 1 119 ? 6.035 22.797 5.793 1 91.19 119 LEU B C 1
ATOM 3985 O O . LEU B 1 119 ? 5.383 23.594 5.113 1 91.19 119 LEU B O 1
ATOM 3989 N N . LEU B 1 120 ? 7.309 22.578 5.629 1 91.56 120 LEU B N 1
ATOM 3990 C CA . LEU B 1 120 ? 8.086 23.312 4.641 1 91.56 120 LEU B CA 1
ATOM 3991 C C . LEU B 1 120 ? 7.621 22.984 3.227 1 91.56 120 LEU B C 1
ATOM 3993 O O . LEU B 1 120 ? 7.492 23.875 2.385 1 91.56 120 LEU B O 1
ATOM 3997 N N . LEU B 1 121 ? 7.344 21.734 2.982 1 90.69 121 LEU B N 1
ATOM 3998 C CA . LEU B 1 121 ? 6.887 21.297 1.667 1 90.69 121 LEU B CA 1
ATOM 3999 C C . LEU B 1 121 ? 5.512 21.891 1.352 1 90.69 121 LEU B C 1
ATOM 4001 O O . LEU B 1 121 ? 5.258 22.297 0.219 1 90.69 121 LEU B O 1
ATOM 4005 N N . ASN B 1 122 ? 4.664 21.953 2.318 1 85 122 ASN B N 1
ATOM 4006 C CA . ASN B 1 122 ? 3.301 22.438 2.133 1 85 122 ASN B CA 1
ATOM 4007 C C . ASN B 1 122 ? 3.27 23.953 1.89 1 85 122 ASN B C 1
ATOM 4009 O O . ASN B 1 122 ? 2.318 24.469 1.304 1 85 122 ASN B O 1
ATOM 4013 N N . HIS B 1 123 ? 4.277 24.625 2.334 1 83 123 HIS B N 1
ATOM 4014 C CA . HIS B 1 123 ? 4.27 26.094 2.246 1 83 123 HIS B CA 1
ATOM 4015 C C . HIS B 1 123 ? 5.32 26.594 1.262 1 83 123 HIS B C 1
ATOM 4017 O O . HIS B 1 123 ? 5.605 27.781 1.209 1 83 123 HIS B O 1
ATOM 4023 N N . SER B 1 124 ? 5.875 25.703 0.493 1 82.81 124 SER B N 1
ATOM 4024 C CA . SER B 1 124 ? 6.934 26.047 -0.448 1 82.81 124 SER B CA 1
ATOM 4025 C C . SER B 1 124 ? 6.426 26.984 -1.535 1 82.81 124 SER B C 1
ATOM 4027 O O . SER B 1 124 ? 7.199 27.766 -2.1 1 82.81 124 SER B O 1
ATOM 4029 N N . ASN B 1 125 ? 5.176 26.875 -1.808 1 77.75 125 ASN B N 1
ATOM 4030 C CA . ASN B 1 125 ? 4.594 27.703 -2.861 1 77.75 125 ASN B CA 1
ATOM 4031 C C . ASN B 1 125 ? 4.59 29.172 -2.48 1 77.75 125 ASN B C 1
ATOM 4033 O O . ASN B 1 125 ? 4.438 30.047 -3.342 1 77.75 125 ASN B O 1
ATOM 4037 N N . LEU B 1 126 ? 4.73 29.422 -1.21 1 76.81 126 LEU B N 1
ATOM 4038 C CA . LEU B 1 126 ? 4.734 30.797 -0.714 1 76.81 126 LEU B CA 1
ATOM 4039 C C . LEU B 1 126 ? 6.078 31.469 -0.986 1 76.81 126 LEU B C 1
ATOM 4041 O O . LEU B 1 126 ? 6.195 32.688 -0.892 1 76.81 126 LEU B O 1
ATOM 4045 N N . ILE B 1 127 ? 7.016 30.688 -1.39 1 80.19 127 ILE B N 1
ATOM 4046 C CA . ILE B 1 127 ? 8.359 31.203 -1.606 1 80.19 127 ILE B CA 1
ATOM 4047 C C . ILE B 1 127 ? 8.484 31.75 -3.027 1 80.19 127 ILE B C 1
ATOM 4049 O O . ILE B 1 127 ? 8.258 31.031 -3.998 1 80.19 127 ILE B O 1
ATOM 4053 N N . LYS B 1 128 ? 8.812 32.969 -3.105 1 80.62 128 LYS B N 1
ATOM 4054 C CA . LYS B 1 128 ? 8.906 33.625 -4.402 1 80.62 128 LYS B CA 1
ATOM 4055 C C . LYS B 1 128 ? 10.281 33.438 -5.02 1 80.62 128 LYS B C 1
ATOM 4057 O O . LYS B 1 128 ? 10.414 33.312 -6.242 1 80.62 128 LYS B O 1
ATOM 4062 N N . ASN B 1 129 ? 11.32 33.344 -4.191 1 88.06 129 ASN B N 1
ATOM 4063 C CA . ASN B 1 129 ? 12.695 33.188 -4.66 1 88.06 129 ASN B CA 1
ATOM 4064 C C . ASN B 1 129 ? 13.039 31.734 -4.949 1 88.06 129 ASN B C 1
ATOM 4066 O O . ASN B 1 129 ? 13.094 30.922 -4.035 1 88.06 129 ASN B O 1
ATOM 4070 N N . ASP B 1 130 ? 13.438 31.484 -6.148 1 89.25 130 ASP B N 1
ATOM 4071 C CA . ASP B 1 130 ? 13.672 30.109 -6.598 1 89.25 130 ASP B CA 1
ATOM 4072 C C . ASP B 1 130 ? 14.906 29.516 -5.926 1 89.25 130 ASP B C 1
ATOM 4074 O O . ASP B 1 130 ? 14.953 28.328 -5.645 1 89.25 130 ASP B O 1
ATOM 4078 N N . ALA B 1 131 ? 15.852 30.391 -5.766 1 90.12 131 ALA B N 1
ATOM 4079 C CA . ALA B 1 131 ? 17.078 29.906 -5.121 1 90.12 131 ALA B CA 1
ATOM 4080 C C . ALA B 1 131 ? 16.797 29.453 -3.691 1 90.12 131 ALA B C 1
ATOM 4082 O O . ALA B 1 131 ? 17.297 28.422 -3.254 1 90.12 131 ALA B O 1
ATOM 4083 N N . ILE B 1 132 ? 16.031 30.234 -3.01 1 89.31 132 ILE B N 1
ATOM 4084 C CA . ILE B 1 132 ? 15.672 29.922 -1.635 1 89.31 132 ILE B CA 1
ATOM 4085 C C . ILE B 1 132 ? 14.805 28.656 -1.608 1 89.31 132 ILE B C 1
ATOM 4087 O O . ILE B 1 132 ? 14.977 27.797 -0.744 1 89.31 132 ILE B O 1
ATOM 4091 N N . LYS B 1 133 ? 13.922 28.578 -2.504 1 91.31 133 LYS B N 1
ATOM 4092 C CA . LYS B 1 133 ? 13.07 27.391 -2.631 1 91.31 133 LYS B CA 1
ATOM 4093 C C . LYS B 1 133 ? 13.914 26.141 -2.801 1 91.31 133 LYS B C 1
ATOM 4095 O O . LYS B 1 133 ? 13.664 25.125 -2.139 1 91.31 133 LYS B O 1
ATOM 4100 N N . LYS B 1 134 ? 14.867 26.203 -3.633 1 92.94 134 LYS B N 1
ATOM 4101 C CA . LYS B 1 134 ? 15.742 25.062 -3.885 1 92.94 134 LYS B CA 1
ATOM 4102 C C . LYS B 1 134 ? 16.516 24.672 -2.623 1 92.94 134 LYS B C 1
ATOM 4104 O O . LYS B 1 134 ? 16.688 23.484 -2.338 1 92.94 134 LYS B O 1
ATOM 4109 N N . GLU B 1 135 ? 16.922 25.656 -1.957 1 90.19 135 GLU B N 1
ATOM 4110 C CA . GLU B 1 135 ? 17.656 25.406 -0.719 1 90.19 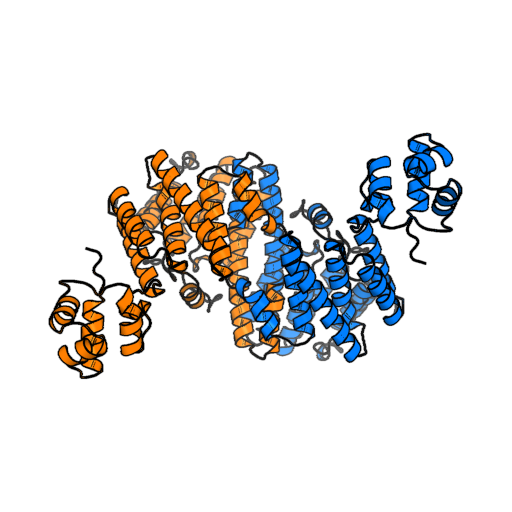135 GLU B CA 1
ATOM 4111 C C . GLU B 1 135 ? 16.781 24.688 0.308 1 90.19 135 GLU B C 1
ATOM 4113 O O . GLU B 1 135 ? 17.25 23.797 1.017 1 90.19 135 GLU B O 1
ATOM 4118 N N . ILE B 1 136 ? 15.609 25.109 0.394 1 92.06 136 ILE B N 1
ATOM 4119 C CA . ILE B 1 136 ? 14.672 24.531 1.345 1 92.06 136 ILE B CA 1
ATOM 4120 C C . ILE B 1 136 ? 14.391 23.078 0.973 1 92.06 136 ILE B C 1
ATOM 4122 O O . ILE B 1 136 ? 14.383 22.203 1.839 1 92.06 136 ILE B O 1
ATOM 4126 N N . PHE B 1 137 ? 14.219 22.812 -0.27 1 94.69 137 PHE B N 1
ATOM 4127 C CA . PHE B 1 137 ? 13.977 21.453 -0.714 1 94.69 137 PHE B CA 1
ATOM 4128 C C . PHE B 1 137 ? 15.188 20.562 -0.447 1 94.69 137 PHE B C 1
ATOM 4130 O O . PHE B 1 137 ? 15.047 19.406 -0.059 1 94.69 137 PHE B O 1
ATOM 4137 N N . GLN B 1 138 ? 16.344 21.125 -0.664 1 93.25 138 GLN B N 1
ATOM 4138 C CA . GLN B 1 138 ? 17.578 20.391 -0.359 1 93.25 138 GLN B CA 1
ATOM 4139 C C . GLN B 1 138 ? 17.656 20.062 1.129 1 93.25 138 GLN B C 1
ATOM 4141 O O . GLN B 1 138 ? 18.094 18.969 1.506 1 93.25 138 GLN B O 1
ATOM 4146 N N . GLN B 1 139 ? 17.266 21.016 1.896 1 92.69 139 GLN B N 1
ATOM 4147 C CA . GLN B 1 139 ? 17.234 20.781 3.336 1 92.69 139 GLN B CA 1
ATOM 4148 C C . GLN B 1 139 ? 16.266 19.672 3.686 1 92.69 139 GLN B C 1
ATOM 4150 O O . GLN B 1 139 ? 16.562 18.828 4.543 1 92.69 139 GLN B O 1
ATOM 4155 N N . CYS B 1 140 ? 15.133 19.656 3.088 1 95.25 140 CYS B N 1
ATOM 4156 C CA . CYS B 1 140 ? 14.148 18.609 3.309 1 95.25 140 CYS B CA 1
ATOM 4157 C C . CYS B 1 140 ? 14.711 17.234 2.934 1 95.25 140 CYS B C 1
ATOM 4159 O O . CYS B 1 140 ? 14.508 16.25 3.652 1 95.25 140 CYS B O 1
ATOM 4161 N N . VAL B 1 141 ? 15.477 17.172 1.811 1 95 141 VAL B N 1
ATOM 4162 C CA . VAL B 1 141 ? 16.109 15.938 1.383 1 95 141 VAL B CA 1
ATOM 4163 C C . VAL B 1 141 ? 17.125 15.484 2.438 1 95 141 VAL B C 1
ATOM 4165 O O . VAL B 1 141 ? 17.125 14.312 2.842 1 95 141 VAL B O 1
ATOM 4168 N N . PHE B 1 142 ? 17.875 16.406 2.889 1 92.75 142 PHE B N 1
ATOM 4169 C CA . PHE B 1 142 ? 18.922 16.109 3.863 1 92.75 142 PHE B CA 1
ATOM 4170 C C . PHE B 1 142 ? 18.312 15.57 5.156 1 92.75 142 PHE B C 1
ATOM 4172 O O . PHE B 1 142 ? 18.781 14.555 5.688 1 92.75 142 PHE B O 1
ATOM 4179 N N . LEU B 1 143 ? 17.328 16.281 5.668 1 93.12 143 LEU B N 1
ATOM 4180 C CA . LEU B 1 143 ? 16.672 15.867 6.902 1 93.12 143 LEU B CA 1
ATOM 4181 C C . LEU B 1 143 ? 16.016 14.5 6.73 1 93.12 143 LEU B C 1
ATOM 4183 O O . LEU B 1 143 ? 16.062 13.664 7.637 1 93.12 143 LEU B O 1
ATOM 4187 N N . SER B 1 144 ? 15.391 14.219 5.59 1 95.5 144 SER B N 1
ATOM 4188 C CA . SER B 1 144 ? 14.758 12.938 5.32 1 95.5 144 SER B CA 1
ATOM 4189 C C . SER B 1 144 ? 15.781 11.805 5.305 1 95.5 144 SER B C 1
ATOM 4191 O O . SER B 1 144 ? 15.562 10.75 5.895 1 95.5 144 SER B O 1
ATOM 4193 N N . ARG B 1 145 ? 16.891 12.008 4.637 1 92.38 145 ARG B N 1
ATOM 4194 C CA . ARG B 1 145 ? 17.938 11 4.555 1 92.38 145 ARG B CA 1
ATOM 4195 C C . ARG B 1 145 ? 18.516 10.695 5.938 1 92.38 145 ARG B C 1
ATOM 4197 O O . ARG B 1 145 ? 18.812 9.539 6.246 1 92.38 145 ARG B O 1
ATOM 4204 N N . ARG B 1 146 ? 18.625 11.727 6.707 1 88.12 146 ARG B N 1
ATOM 4205 C CA . ARG B 1 146 ? 19.078 11.516 8.078 1 88.12 146 ARG B CA 1
ATOM 4206 C C . ARG B 1 146 ? 18.156 10.578 8.836 1 88.12 146 ARG B C 1
ATOM 4208 O O . ARG B 1 146 ? 18.609 9.648 9.5 1 88.12 146 ARG B O 1
ATOM 4215 N N . ILE B 1 147 ? 16.906 10.859 8.781 1 90.25 147 ILE B N 1
ATOM 4216 C CA . ILE B 1 147 ? 15.922 10.047 9.477 1 90.25 147 ILE B CA 1
ATOM 4217 C C . ILE B 1 147 ? 16 8.602 8.977 1 90.25 147 ILE B C 1
ATOM 4219 O O . ILE B 1 147 ? 16 7.66 9.766 1 90.25 147 ILE B O 1
ATOM 4223 N N . LYS B 1 148 ? 16.094 8.352 7.645 1 91.38 148 LYS B N 1
ATOM 4224 C CA . LYS B 1 148 ? 16.172 7.02 7.055 1 91.38 148 LYS B CA 1
ATOM 4225 C C . LYS B 1 148 ? 17.406 6.273 7.551 1 91.38 148 LYS B C 1
ATOM 4227 O O . LYS B 1 148 ? 17.359 5.062 7.777 1 91.38 148 LYS B O 1
ATOM 4232 N N . GLU B 1 149 ? 18.453 6.965 7.789 1 84.31 149 GLU B N 1
ATOM 4233 C CA . GLU B 1 149 ? 19.734 6.355 8.148 1 84.31 149 GLU B CA 1
ATOM 4234 C C . GLU B 1 149 ? 19.797 6.066 9.648 1 84.31 149 GLU B C 1
ATOM 4236 O O . GLU B 1 149 ? 20.375 5.055 10.062 1 84.31 149 GLU B O 1
ATOM 4241 N N . GLU B 1 150 ? 19.188 6.973 10.406 1 83.12 150 GLU B N 1
ATOM 4242 C CA . GLU B 1 150 ? 19.469 6.914 11.836 1 83.12 150 GLU B CA 1
ATOM 4243 C C . GLU B 1 150 ? 18.266 6.371 12.609 1 83.12 150 GLU B C 1
ATOM 4245 O O . GLU B 1 150 ? 18.406 5.945 13.758 1 83.12 150 GLU B O 1
ATOM 4250 N N . SER B 1 151 ? 17.078 6.418 12.031 1 84.19 151 SER B N 1
ATOM 4251 C CA . SER B 1 151 ? 15.898 5.938 12.75 1 84.19 151 SER B CA 1
ATOM 4252 C C . SER B 1 151 ? 15.836 4.414 12.742 1 84.19 151 SER B C 1
ATOM 4254 O O . SER B 1 151 ? 16.219 3.775 11.758 1 84.19 151 SER B O 1
ATOM 4256 N N . GLU B 1 152 ? 15.367 3.814 13.75 1 79.06 152 GLU B N 1
ATOM 4257 C CA . GLU B 1 152 ? 15.102 2.379 13.812 1 79.06 152 GLU B CA 1
ATOM 4258 C C . GLU B 1 152 ? 13.609 2.086 13.641 1 79.06 152 GLU B C 1
ATOM 4260 O O . GLU B 1 152 ? 13.211 0.923 13.562 1 79.06 152 GLU B O 1
ATOM 4265 N N . ASN B 1 153 ? 12.844 3.115 13.656 1 84.38 153 ASN B N 1
ATOM 4266 C CA . ASN B 1 153 ? 11.406 2.98 13.477 1 84.38 153 ASN B CA 1
ATOM 4267 C C . ASN B 1 153 ? 11.031 2.908 12 1 84.38 153 ASN B C 1
ATOM 4269 O O . ASN B 1 153 ? 11.203 3.881 11.258 1 84.38 153 ASN B O 1
ATOM 4273 N N . ILE B 1 154 ? 10.43 1.796 11.57 1 85.62 154 ILE B N 1
ATOM 4274 C CA . ILE B 1 154 ? 10.141 1.528 10.164 1 85.62 154 ILE B CA 1
ATOM 4275 C C . ILE B 1 154 ? 9.148 2.561 9.641 1 85.62 154 ILE B C 1
ATOM 4277 O O . ILE B 1 154 ? 9.258 3.008 8.492 1 85.62 154 ILE B O 1
ATOM 4281 N N . SER B 1 155 ? 8.211 2.994 10.414 1 87.75 155 SER B N 1
ATOM 4282 C CA . SER B 1 155 ? 7.223 3.984 10 1 87.75 155 SER B CA 1
ATOM 4283 C C . SER B 1 155 ? 7.879 5.328 9.703 1 87.75 155 SER B C 1
ATOM 4285 O O . SER B 1 155 ? 7.535 5.984 8.719 1 87.75 155 SER B O 1
ATOM 4287 N N . TYR B 1 156 ? 8.805 5.711 10.578 1 89.81 156 TYR B N 1
ATOM 4288 C CA . TYR B 1 156 ? 9.531 6.957 10.352 1 89.81 156 TYR B CA 1
ATOM 4289 C C . TYR B 1 156 ? 10.375 6.883 9.086 1 89.81 156 TYR B C 1
ATOM 4291 O O . TYR B 1 156 ? 10.422 7.84 8.312 1 89.81 156 TYR B O 1
ATOM 4299 N N . ILE B 1 157 ? 10.984 5.75 8.891 1 90.12 157 ILE B N 1
ATOM 4300 C CA . ILE B 1 157 ? 11.836 5.547 7.73 1 90.12 157 ILE B CA 1
ATOM 4301 C C . ILE B 1 157 ? 11 5.637 6.453 1 90.12 157 ILE B C 1
ATOM 4303 O O . ILE B 1 157 ? 11.375 6.332 5.508 1 90.12 157 ILE B O 1
ATOM 4307 N N . LYS B 1 158 ? 9.875 5.047 6.426 1 90.69 158 LYS B N 1
ATOM 4308 C CA . LYS B 1 158 ? 8.992 5.062 5.266 1 90.69 158 LYS B CA 1
ATOM 4309 C C . LYS B 1 158 ? 8.469 6.469 4.992 1 90.69 158 LYS B C 1
ATOM 4311 O O . LYS B 1 158 ? 8.422 6.906 3.84 1 90.69 158 LYS B O 1
ATOM 4316 N N . ASN B 1 159 ? 8.008 7.137 6.023 1 92.31 159 ASN B N 1
ATOM 4317 C CA . ASN B 1 159 ? 7.555 8.516 5.879 1 92.31 159 ASN B CA 1
ATOM 4318 C C . ASN B 1 159 ? 8.648 9.414 5.32 1 92.31 159 ASN B C 1
ATOM 4320 O O . ASN B 1 159 ? 8.406 10.195 4.398 1 92.31 159 ASN B O 1
ATOM 4324 N N . ALA B 1 160 ? 9.844 9.234 5.918 1 93.5 160 ALA B N 1
ATOM 4325 C CA . ALA B 1 160 ? 10.992 10.023 5.457 1 93.5 160 ALA B CA 1
ATOM 4326 C C . ALA B 1 160 ? 11.297 9.734 3.99 1 93.5 160 ALA B C 1
ATOM 4328 O O . ALA B 1 160 ? 11.672 10.641 3.242 1 93.5 160 ALA B O 1
ATOM 4329 N N . ASN B 1 161 ? 11.18 8.477 3.596 1 94.12 161 ASN B N 1
ATOM 4330 C CA . ASN B 1 161 ? 11.391 8.109 2.199 1 94.12 161 ASN B CA 1
ATOM 4331 C C . ASN B 1 161 ? 10.414 8.836 1.276 1 94.12 161 ASN B C 1
ATOM 4333 O O . ASN B 1 161 ? 10.805 9.328 0.217 1 94.12 161 ASN B O 1
ATOM 4337 N N . THR B 1 162 ? 9.203 8.945 1.65 1 93.88 162 THR B N 1
ATOM 4338 C CA . THR B 1 162 ? 8.188 9.656 0.889 1 93.88 162 THR B CA 1
ATOM 4339 C C . THR B 1 162 ? 8.492 11.148 0.827 1 93.88 162 THR B C 1
ATOM 4341 O O . THR B 1 162 ? 8.391 11.766 -0.236 1 93.88 162 THR B O 1
ATOM 4344 N N . MET B 1 163 ? 8.812 11.719 1.958 1 94.44 163 MET B N 1
ATOM 4345 C CA . MET B 1 163 ? 9.148 13.133 2.016 1 94.44 163 MET B CA 1
ATOM 4346 C C . MET B 1 163 ? 10.3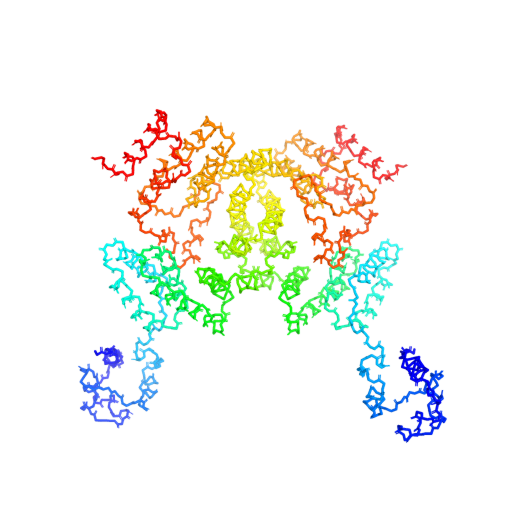67 13.438 1.143 1 94.44 163 MET B C 1
ATOM 4348 O O . MET B 1 163 ? 10.406 14.469 0.47 1 94.44 163 MET B O 1
ATOM 4352 N N . GLU B 1 164 ? 11.352 12.531 1.203 1 95.12 164 GLU B N 1
ATOM 4353 C CA . GLU B 1 164 ? 12.508 12.68 0.324 1 95.12 164 GLU B CA 1
ATOM 4354 C C . GLU B 1 164 ? 12.094 12.688 -1.143 1 95.12 164 GLU B C 1
ATOM 4356 O O . GLU B 1 164 ? 12.547 13.531 -1.92 1 95.12 164 GLU B O 1
ATOM 4361 N N . ALA B 1 165 ? 11.25 11.789 -1.5 1 94.94 165 ALA B N 1
ATOM 4362 C CA . ALA B 1 165 ? 10.766 11.703 -2.875 1 94.94 165 ALA B CA 1
ATOM 4363 C C . ALA B 1 165 ? 10.062 12.992 -3.287 1 94.94 165 ALA B C 1
ATOM 4365 O O . ALA B 1 165 ? 10.273 13.5 -4.391 1 94.94 165 ALA B O 1
ATOM 4366 N N . LEU B 1 166 ? 9.203 13.508 -2.414 1 93.5 166 LEU B N 1
ATOM 4367 C CA . LEU B 1 166 ? 8.477 14.742 -2.691 1 93.5 166 LEU B CA 1
ATOM 4368 C C . LEU B 1 166 ? 9.438 15.914 -2.881 1 93.5 166 LEU B C 1
ATOM 4370 O O . LEU B 1 166 ? 9.266 16.719 -3.797 1 93.5 166 LEU B O 1
ATOM 4374 N N . ALA B 1 167 ? 10.406 16 -1.995 1 94.56 167 ALA B N 1
ATOM 4375 C CA . ALA B 1 167 ? 11.398 17.062 -2.096 1 94.56 167 ALA B CA 1
ATOM 4376 C C . ALA B 1 167 ? 12.219 16.922 -3.373 1 94.56 167 ALA B C 1
ATOM 4378 O O . ALA B 1 167 ? 12.477 17.922 -4.062 1 94.56 167 ALA B O 1
ATOM 4379 N N . GLU B 1 168 ? 12.625 15.711 -3.709 1 94.5 168 GLU B N 1
ATOM 4380 C CA . GLU B 1 168 ? 13.367 15.461 -4.941 1 94.5 168 GLU B CA 1
ATOM 4381 C C . GLU B 1 168 ? 12.531 15.805 -6.168 1 94.5 168 GLU B C 1
ATOM 4383 O O . GLU B 1 168 ? 13.055 16.328 -7.156 1 94.5 168 GLU B O 1
ATOM 4388 N N . MET B 1 169 ? 11.305 15.523 -6.09 1 92.94 169 MET B N 1
ATOM 4389 C CA . MET B 1 169 ? 10.391 15.883 -7.172 1 92.94 169 MET B CA 1
ATOM 4390 C C . MET B 1 169 ? 10.367 17.391 -7.379 1 92.94 169 MET B C 1
ATOM 4392 O O . MET B 1 169 ? 10.445 17.875 -8.516 1 92.94 169 MET B O 1
ATOM 4396 N N . ALA B 1 170 ? 10.219 18.109 -6.281 1 91.12 170 ALA B N 1
ATOM 4397 C CA . ALA B 1 170 ? 10.195 19.562 -6.328 1 91.12 170 ALA B CA 1
ATOM 4398 C C . ALA B 1 170 ? 11.5 20.125 -6.891 1 91.12 170 ALA B C 1
ATOM 4400 O O . ALA B 1 170 ? 11.5 21.172 -7.539 1 91.12 170 ALA B O 1
ATOM 4401 N N . LEU B 1 171 ? 12.602 19.391 -6.711 1 93.31 171 LEU B N 1
ATOM 4402 C CA . LEU B 1 171 ? 13.914 19.781 -7.203 1 93.31 171 LEU B CA 1
ATOM 4403 C C . LEU B 1 171 ? 14.086 19.391 -8.664 1 93.31 171 LEU B C 1
ATOM 4405 O O . LEU B 1 171 ? 15.086 19.734 -9.297 1 93.31 171 LEU B O 1
ATOM 4409 N N . GLY B 1 172 ? 13.102 18.594 -9.156 1 92 172 GLY B N 1
ATOM 4410 C CA . GLY B 1 172 ? 13.156 18.172 -10.547 1 92 172 GLY B CA 1
ATOM 4411 C C . GLY B 1 172 ? 13.93 16.875 -10.734 1 92 172 GLY B C 1
ATOM 4412 O O . GLY B 1 172 ? 14.273 16.516 -11.867 1 92 172 GLY B O 1
ATOM 4413 N N . ASN B 1 173 ? 14.258 16.219 -9.695 1 93.94 173 ASN B N 1
ATOM 4414 C CA . ASN B 1 173 ? 15.031 14.977 -9.758 1 93.94 173 ASN B CA 1
ATOM 4415 C C . ASN B 1 173 ? 14.125 13.758 -9.898 1 93.94 173 ASN B C 1
ATOM 4417 O O . ASN B 1 173 ? 14.102 12.898 -9.016 1 93.94 173 ASN B O 1
ATOM 4421 N N . SER B 1 174 ? 13.547 13.633 -11.039 1 93.5 174 SER B N 1
ATOM 4422 C CA . SER B 1 174 ? 12.547 12.594 -11.273 1 93.5 174 SER B CA 1
ATOM 4423 C C . SER B 1 174 ? 13.172 11.203 -11.234 1 93.5 174 SER B C 1
ATOM 4425 O O . SER B 1 174 ? 12.539 10.25 -10.781 1 93.5 174 SER B O 1
ATOM 4427 N N . GLU B 1 175 ? 14.32 11 -11.695 1 92.5 175 GLU B N 1
ATOM 4428 C CA . GLU B 1 175 ? 14.992 9.703 -11.672 1 92.5 175 GLU B CA 1
ATOM 4429 C C . GLU B 1 175 ? 15.164 9.195 -10.242 1 92.5 175 GLU B C 1
ATOM 4431 O O . GLU B 1 175 ? 14.945 8.016 -9.969 1 92.5 175 GLU B O 1
ATOM 4436 N N . GLU B 1 176 ? 15.586 10.148 -9.445 1 92.56 176 GLU B N 1
ATOM 4437 C CA . GLU B 1 176 ? 15.75 9.781 -8.039 1 92.56 176 GLU B CA 1
ATOM 4438 C C . GLU B 1 176 ? 14.414 9.398 -7.41 1 92.56 176 GLU B C 1
ATOM 4440 O O . GLU B 1 176 ? 14.352 8.461 -6.609 1 92.56 176 GLU B O 1
ATOM 4445 N N . VAL B 1 177 ? 13.406 10.117 -7.77 1 94.56 177 VAL B N 1
ATOM 4446 C CA . VAL B 1 177 ? 12.07 9.812 -7.262 1 94.56 177 VAL B CA 1
ATOM 4447 C C . VAL B 1 177 ? 11.672 8.398 -7.668 1 94.56 177 VAL B C 1
ATOM 4449 O O . VAL B 1 177 ? 11.188 7.625 -6.84 1 94.56 177 VAL B O 1
ATOM 4452 N N . ILE B 1 178 ? 11.875 8 -8.883 1 92.88 178 ILE B N 1
ATOM 4453 C CA . ILE B 1 178 ? 11.523 6.68 -9.391 1 92.88 178 ILE B CA 1
ATOM 4454 C C . ILE B 1 178 ? 12.328 5.613 -8.656 1 92.88 178 ILE B C 1
ATOM 4456 O O . ILE B 1 178 ? 11.781 4.582 -8.258 1 92.88 178 ILE B O 1
ATOM 4460 N N . ARG B 1 179 ? 13.555 5.891 -8.438 1 91 179 ARG B N 1
ATOM 4461 C CA . ARG B 1 179 ? 14.398 4.949 -7.703 1 91 179 ARG B CA 1
ATOM 4462 C C . ARG B 1 179 ? 13.875 4.723 -6.293 1 91 179 ARG B C 1
ATOM 4464 O O . ARG B 1 179 ? 13.875 3.594 -5.797 1 91 179 ARG B O 1
ATOM 4471 N N . LEU B 1 180 ? 13.438 5.793 -5.664 1 90.38 180 LEU B N 1
ATOM 4472 C CA . LEU B 1 180 ? 12.977 5.738 -4.281 1 90.38 180 LEU B CA 1
ATOM 4473 C C . LEU B 1 180 ? 11.656 4.988 -4.184 1 90.38 180 LEU B C 1
ATOM 4475 O O . LEU B 1 180 ? 11.367 4.367 -3.158 1 90.38 180 LEU B O 1
ATOM 4479 N N . LEU B 1 181 ? 10.828 5.027 -5.281 1 92.19 181 LEU B N 1
ATOM 4480 C CA . LEU B 1 181 ? 9.438 4.637 -5.082 1 92.19 181 LEU B CA 1
ATOM 4481 C C . LEU B 1 181 ? 9.047 3.512 -6.035 1 92.19 181 LEU B C 1
ATOM 4483 O O . LEU B 1 181 ? 7.906 3.045 -6.016 1 92.19 181 LEU B O 1
ATOM 4487 N N . ASP B 1 182 ? 9.898 2.904 -6.84 1 87.31 182 ASP B N 1
ATOM 4488 C CA . ASP B 1 182 ? 9.555 1.946 -7.887 1 87.31 182 ASP B CA 1
ATOM 4489 C C . ASP B 1 182 ? 9.062 0.631 -7.289 1 87.31 182 ASP B C 1
ATOM 4491 O O . ASP B 1 182 ? 8.383 -0.145 -7.961 1 87.31 182 ASP B O 1
ATOM 4495 N N . ASN B 1 183 ? 9.391 0.358 -6.066 1 88.19 183 ASN B N 1
ATOM 4496 C CA . ASN B 1 183 ? 8.93 -0.865 -5.418 1 88.19 183 ASN B CA 1
ATOM 4497 C C . ASN B 1 183 ? 7.414 -0.867 -5.238 1 88.19 183 ASN B C 1
ATOM 4499 O O . ASN B 1 183 ? 6.82 -1.906 -4.945 1 88.19 183 ASN B O 1
ATOM 4503 N N . LYS B 1 184 ? 6.789 0.264 -5.348 1 89.19 184 LYS B N 1
ATOM 4504 C CA . LYS B 1 184 ? 5.332 0.355 -5.273 1 89.19 184 LYS B CA 1
ATOM 4505 C C . LYS B 1 184 ? 4.672 -0.434 -6.398 1 89.19 184 LYS B C 1
ATOM 4507 O O . LYS B 1 184 ? 3.488 -0.763 -6.32 1 89.19 184 LYS B O 1
ATOM 4512 N N . LEU B 1 185 ? 5.387 -0.789 -7.422 1 91.62 185 LEU B N 1
ATOM 4513 C CA . LEU B 1 185 ? 4.832 -1.456 -8.594 1 91.62 185 LEU B CA 1
ATOM 4514 C C . LEU B 1 185 ? 4.789 -2.967 -8.391 1 91.62 185 LEU B C 1
ATOM 4516 O O . LEU B 1 185 ? 4.309 -3.701 -9.258 1 91.62 185 LEU B O 1
ATOM 4520 N N . ASP B 1 186 ? 5.242 -3.457 -7.277 1 90.75 186 ASP B N 1
ATOM 4521 C CA . ASP B 1 186 ? 5.16 -4.883 -6.98 1 90.75 186 ASP B CA 1
ATOM 4522 C C . ASP B 1 186 ? 3.707 -5.344 -6.898 1 90.75 186 ASP B C 1
ATOM 4524 O O . ASP B 1 186 ? 2.842 -4.609 -6.422 1 90.75 186 ASP B O 1
ATOM 4528 N N . PRO B 1 187 ? 3.473 -6.555 -7.238 1 88.62 187 PRO B N 1
ATOM 4529 C CA . PRO B 1 187 ? 2.109 -7.082 -7.145 1 88.62 187 PRO B CA 1
ATOM 4530 C C . PRO B 1 187 ? 1.611 -7.176 -5.703 1 88.62 187 PRO B C 1
ATOM 4532 O O . PRO B 1 187 ? 2.402 -7.41 -4.789 1 88.62 187 PRO B O 1
ATOM 4535 N N . TYR B 1 188 ? 0.327 -6.922 -5.594 1 90.94 188 TYR B N 1
ATOM 4536 C CA . TYR B 1 188 ? -0.331 -7.059 -4.301 1 90.94 188 TYR B CA 1
ATOM 4537 C C . TYR B 1 188 ? -0.211 -8.484 -3.773 1 90.94 188 TYR B C 1
ATOM 4539 O O . TYR B 1 188 ? -0.429 -9.445 -4.516 1 90.94 188 TYR B O 1
ATOM 4547 N N . ARG B 1 189 ? 0.092 -8.711 -2.439 1 88.19 189 ARG B N 1
ATOM 4548 C CA . ARG B 1 189 ? 0.383 -10.039 -1.912 1 88.19 189 ARG B CA 1
ATOM 4549 C C . ARG B 1 189 ? -0.532 -10.375 -0.739 1 88.19 189 ARG B C 1
ATOM 4551 O O . ARG B 1 189 ? -0.379 -11.422 -0.106 1 88.19 189 ARG B O 1
ATOM 4558 N N . GLY B 1 190 ? -1.408 -9.469 -0.302 1 91.69 190 GLY B N 1
ATOM 4559 C CA . GLY B 1 190 ? -2.404 -9.781 0.711 1 91.69 190 GLY B CA 1
ATOM 4560 C C . GLY B 1 190 ? -1.91 -9.547 2.127 1 91.69 190 GLY B C 1
ATOM 4561 O O . GLY B 1 190 ? -2.457 -10.102 3.08 1 91.69 190 GLY B O 1
ATOM 4562 N N . ASP B 1 191 ? -0.884 -8.719 2.334 1 92.06 191 ASP B N 1
ATOM 4563 C CA . ASP B 1 191 ? -0.288 -8.461 3.643 1 92.06 191 ASP B CA 1
ATOM 4564 C C . ASP B 1 191 ? -1.328 -7.918 4.621 1 92.06 191 ASP B C 1
ATOM 4566 O O . ASP B 1 191 ? -1.312 -8.266 5.805 1 92.06 191 ASP B O 1
ATOM 4570 N N . ASP B 1 192 ? -2.143 -7.113 4.152 1 93.81 192 ASP B N 1
ATOM 4571 C CA . ASP B 1 192 ? -3.15 -6.492 5 1 93.81 192 ASP B CA 1
ATOM 4572 C C . ASP B 1 192 ? -4.129 -7.531 5.543 1 93.81 192 ASP B C 1
ATOM 4574 O O . ASP B 1 192 ? -4.418 -7.551 6.742 1 93.81 192 ASP B O 1
ATOM 4578 N N . VAL B 1 193 ? -4.586 -8.414 4.707 1 93.38 193 VAL B N 1
ATOM 4579 C CA . VAL B 1 193 ? -5.523 -9.453 5.117 1 93.38 193 VAL B CA 1
ATOM 4580 C C . VAL B 1 193 ? -4.855 -10.383 6.129 1 93.38 193 VAL B C 1
ATOM 4582 O O . VAL B 1 193 ? -5.48 -10.805 7.105 1 93.38 193 VAL B O 1
ATOM 4585 N N . ILE B 1 194 ? -3.547 -10.711 5.875 1 92.56 194 ILE B N 1
ATOM 4586 C CA . ILE B 1 194 ? -2.787 -11.547 6.797 1 92.56 194 ILE B CA 1
ATOM 4587 C C . ILE B 1 194 ? -2.748 -10.883 8.172 1 92.56 194 ILE B C 1
ATOM 4589 O O . ILE B 1 194 ? -2.951 -11.555 9.195 1 92.56 194 ILE B O 1
ATOM 4593 N N . LEU B 1 195 ? -2.553 -9.617 8.227 1 94.44 195 LEU B N 1
ATOM 4594 C CA . LEU B 1 195 ? -2.518 -8.859 9.477 1 94.44 195 LEU B CA 1
ATOM 4595 C C . LEU B 1 195 ? -3.855 -8.945 10.195 1 94.44 195 LEU B C 1
ATOM 4597 O O . LEU B 1 195 ? -3.898 -9.211 11.398 1 94.44 195 LEU B O 1
ATOM 4601 N N . ILE B 1 196 ? -4.938 -8.758 9.484 1 95.31 196 ILE B N 1
ATOM 4602 C CA . ILE B 1 196 ? -6.277 -8.828 10.055 1 95.31 196 ILE B CA 1
ATOM 4603 C C . ILE B 1 196 ? -6.512 -10.211 10.656 1 95.31 196 ILE B C 1
ATOM 4605 O O . ILE B 1 196 ? -6.973 -10.328 11.797 1 95.31 196 ILE B O 1
ATOM 4609 N N . ASN B 1 197 ? -6.156 -11.18 9.875 1 93.62 197 ASN B N 1
ATOM 4610 C CA . ASN B 1 197 ? -6.375 -12.555 10.305 1 93.62 197 ASN B CA 1
ATOM 4611 C C . ASN B 1 197 ? -5.543 -12.891 11.539 1 93.62 197 ASN B C 1
ATOM 4613 O O . ASN B 1 197 ? -5.953 -13.711 12.367 1 93.62 197 ASN B O 1
ATOM 4617 N N . ALA B 1 198 ? -4.402 -12.281 11.664 1 93.5 198 ALA B N 1
ATOM 4618 C CA . ALA B 1 198 ? -3.572 -12.5 12.852 1 93.5 198 ALA B CA 1
ATOM 4619 C C . ALA B 1 198 ? -4.297 -12.062 14.117 1 93.5 198 ALA B C 1
ATOM 4621 O O . ALA B 1 198 ? -4.234 -12.742 15.141 1 93.5 198 ALA B O 1
ATOM 4622 N N . TYR B 1 199 ? -4.988 -10.961 14.086 1 93.69 199 TYR B N 1
ATOM 4623 C CA . TYR B 1 199 ? -5.77 -10.5 15.227 1 93.69 199 TYR B CA 1
ATOM 4624 C C . TYR B 1 199 ? -6.934 -11.438 15.5 1 93.69 199 TYR B C 1
ATOM 4626 O O . TYR B 1 199 ? -7.25 -11.727 16.656 1 93.69 199 TYR B O 1
ATOM 4634 N N . GLN B 1 200 ? -7.578 -11.922 14.422 1 92.94 200 GLN B N 1
ATOM 4635 C CA . GLN B 1 200 ? -8.672 -12.867 14.578 1 92.94 200 GLN B CA 1
ATOM 4636 C C . GLN B 1 200 ? -8.203 -14.148 15.25 1 92.94 200 GLN B C 1
ATOM 4638 O O . GLN B 1 200 ? -8.898 -14.711 16.094 1 92.94 200 GLN B O 1
ATOM 4643 N N . MET B 1 201 ? -7.086 -14.562 14.883 1 91.19 201 MET B N 1
ATOM 4644 C CA . MET B 1 201 ? -6.504 -15.773 15.438 1 91.19 201 MET B CA 1
ATOM 4645 C C . MET B 1 201 ? -6.277 -15.625 16.938 1 91.19 201 MET B C 1
ATOM 4647 O O . MET B 1 201 ? -6.332 -16.609 17.688 1 91.19 201 MET B O 1
ATOM 4651 N N . GLN B 1 202 ? -6.105 -14.453 17.438 1 93.31 202 GLN B N 1
ATOM 4652 C CA . GLN B 1 202 ? -5.922 -14.172 18.859 1 93.31 202 GLN B CA 1
ATOM 4653 C C . GLN B 1 202 ? -7.262 -14.023 19.562 1 93.31 202 GLN B C 1
ATOM 4655 O O . GLN B 1 202 ? -7.309 -13.766 20.766 1 93.31 202 GLN B O 1
ATOM 4660 N N . GLY B 1 203 ? -8.336 -14.094 18.797 1 92.44 203 GLY B N 1
ATOM 4661 C CA . GLY B 1 203 ? -9.656 -13.883 19.359 1 92.44 203 GLY B CA 1
ATOM 4662 C C . GLY B 1 203 ? -10.008 -12.414 19.516 1 92.44 203 GLY B C 1
ATOM 4663 O O . GLY B 1 203 ? -11.031 -12.07 20.109 1 92.44 203 GLY B O 1
ATOM 4664 N N . LYS B 1 204 ? -9.188 -11.562 19.031 1 94.44 204 LYS B N 1
ATOM 4665 C CA . LYS B 1 204 ? -9.422 -10.125 19.109 1 94.44 204 LYS B CA 1
ATOM 4666 C C . LYS B 1 204 ? -10.234 -9.641 17.906 1 94.44 204 LYS B C 1
ATOM 4668 O O . LYS B 1 204 ? -9.766 -8.805 17.125 1 94.44 204 LYS B O 1
ATOM 4673 N N . THR B 1 205 ? -11.414 -10.031 17.797 1 93.94 205 THR B N 1
ATOM 4674 C CA . THR B 1 205 ? -12.281 -9.781 16.641 1 93.94 205 THR B CA 1
ATOM 4675 C C . THR B 1 205 ? -12.578 -8.289 16.5 1 93.94 205 THR B C 1
ATOM 4677 O O . THR B 1 205 ? -12.617 -7.766 15.391 1 93.94 205 THR B O 1
ATOM 4680 N N . ALA B 1 206 ? -12.789 -7.637 17.625 1 94.31 206 ALA B N 1
ATOM 4681 C CA . ALA B 1 206 ? -13.047 -6.199 17.578 1 94.31 206 ALA B CA 1
ATOM 4682 C C . ALA B 1 206 ? -11.844 -5.441 17.016 1 94.31 206 ALA B C 1
ATOM 4684 O O . ALA B 1 206 ? -12.008 -4.523 16.203 1 94.31 206 ALA B O 1
ATOM 4685 N N . GLU B 1 207 ? -10.727 -5.898 17.5 1 94.62 207 GLU B N 1
ATOM 4686 C CA . GLU B 1 207 ? -9.508 -5.27 17 1 94.62 207 GLU B CA 1
ATOM 4687 C C . GLU B 1 207 ? -9.305 -5.57 15.516 1 94.62 207 GLU B C 1
ATOM 4689 O O . GLU B 1 207 ? -8.883 -4.699 14.75 1 94.62 207 GLU B O 1
ATOM 4694 N N . ALA B 1 208 ? -9.562 -6.816 15.102 1 95.31 208 ALA B N 1
ATOM 4695 C CA . ALA B 1 208 ? -9.484 -7.188 13.688 1 95.31 208 ALA B CA 1
ATOM 4696 C C . ALA B 1 208 ? -10.398 -6.316 12.836 1 95.31 208 ALA B C 1
ATOM 4698 O O . ALA B 1 208 ? -10.008 -5.867 11.758 1 95.31 208 ALA B O 1
ATOM 4699 N N . ASN B 1 209 ? -11.555 -6.066 13.336 1 96.38 209 ASN B N 1
ATOM 4700 C CA . ASN B 1 209 ? -12.516 -5.223 12.633 1 96.38 209 ASN B CA 1
ATOM 4701 C C . ASN B 1 209 ? -12.016 -3.787 12.508 1 96.38 209 ASN B C 1
ATOM 4703 O O . ASN B 1 209 ? -12.148 -3.172 11.445 1 96.38 209 ASN B O 1
ATOM 4707 N N . LYS B 1 210 ? -11.508 -3.289 13.594 1 95.69 210 LYS B N 1
ATOM 4708 C CA . LYS B 1 210 ? -10.93 -1.947 13.586 1 95.69 210 LYS B CA 1
ATOM 4709 C C . LYS B 1 210 ? -9.781 -1.847 12.586 1 95.69 210 LYS B C 1
ATOM 4711 O O . LYS B 1 210 ? -9.727 -0.9 11.797 1 95.69 210 LYS B O 1
ATOM 4716 N N . VAL B 1 211 ? -8.914 -2.82 12.602 1 96 211 VAL B N 1
ATOM 4717 C CA . VAL B 1 211 ? -7.762 -2.863 11.711 1 96 211 VAL B CA 1
ATOM 4718 C C . VAL B 1 211 ? -8.234 -2.939 10.258 1 96 211 VAL B C 1
ATOM 4720 O O . VAL B 1 211 ? -7.707 -2.238 9.391 1 96 211 VAL B O 1
ATOM 4723 N N . ASN B 1 212 ? -9.188 -3.748 10 1 97.38 212 ASN B N 1
ATOM 4724 C CA . ASN B 1 212 ? -9.734 -3.852 8.648 1 97.38 212 ASN B CA 1
ATOM 4725 C C . ASN B 1 212 ? -10.281 -2.514 8.164 1 97.38 212 ASN B C 1
ATOM 4727 O O . ASN B 1 212 ? -10.07 -2.135 7.008 1 97.38 212 ASN B O 1
ATOM 4731 N N . GLN B 1 213 ? -10.969 -1.824 9.023 1 96 213 GLN B N 1
ATOM 4732 C CA . GLN B 1 213 ? -11.531 -0.528 8.656 1 96 213 GLN B CA 1
ATOM 4733 C C . GLN B 1 213 ? -10.438 0.47 8.305 1 96 213 GLN B C 1
ATOM 4735 O O . GLN B 1 213 ? -10.562 1.218 7.332 1 96 213 GLN B O 1
ATOM 4740 N N . ILE B 1 214 ? -9.406 0.46 9.086 1 95.44 214 ILE B N 1
ATOM 4741 C CA . ILE B 1 214 ? -8.289 1.374 8.859 1 95.44 214 ILE B CA 1
ATOM 4742 C C . ILE B 1 214 ? -7.645 1.077 7.508 1 95.44 214 ILE B C 1
ATOM 4744 O O . ILE B 1 214 ? -7.402 1.99 6.715 1 95.44 214 ILE B O 1
ATOM 4748 N N . LEU B 1 215 ? -7.383 -0.185 7.27 1 96.44 215 LEU B N 1
ATOM 4749 C CA . LEU B 1 215 ? -6.746 -0.601 6.023 1 96.44 215 LEU B CA 1
ATOM 4750 C C . LEU B 1 215 ? -7.641 -0.287 4.828 1 96.44 215 LEU B C 1
ATOM 4752 O O . LEU B 1 215 ? -7.16 0.188 3.797 1 96.44 215 LEU B O 1
ATOM 4756 N N . LEU B 1 216 ? -8.898 -0.531 4.969 1 97.19 216 LEU B N 1
ATOM 4757 C CA . LEU B 1 216 ? -9.867 -0.221 3.918 1 97.19 216 LEU B CA 1
ATOM 4758 C C . LEU B 1 216 ? -9.906 1.278 3.645 1 97.19 216 LEU B C 1
ATOM 4760 O O . LEU B 1 216 ? -9.945 1.703 2.486 1 97.19 216 LEU B O 1
ATOM 4764 N N . TYR B 1 217 ? -9.93 2.078 4.711 1 96.06 217 TYR B N 1
ATOM 4765 C CA . TYR B 1 217 ? -9.906 3.531 4.57 1 96.06 217 TYR B CA 1
ATOM 4766 C C . TYR B 1 217 ? -8.719 3.98 3.738 1 96.06 217 TYR B C 1
ATOM 4768 O O . TYR B 1 217 ? -8.867 4.734 2.773 1 96.06 217 TYR B O 1
ATOM 4776 N N . ASN B 1 218 ? -7.539 3.533 4.113 1 95.5 218 ASN B N 1
ATOM 4777 C CA . ASN B 1 218 ? -6.316 3.877 3.389 1 95.5 218 ASN B CA 1
ATOM 4778 C C . ASN B 1 218 ? -6.422 3.512 1.911 1 95.5 21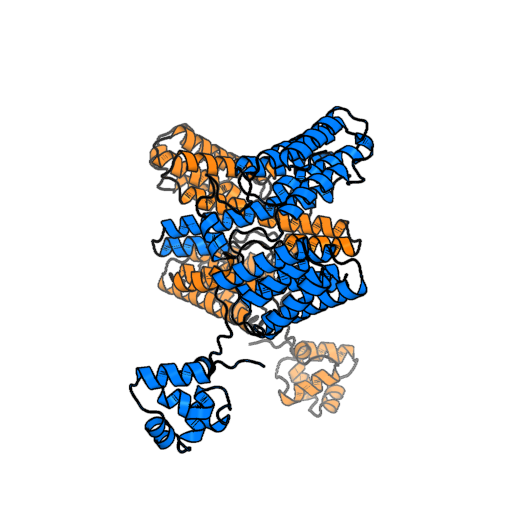8 ASN B C 1
ATOM 4780 O O . ASN B 1 218 ? -6.02 4.293 1.046 1 95.5 218 ASN B O 1
ATOM 4784 N N . ASN B 1 219 ? -6.938 2.383 1.652 1 96 219 ASN B N 1
ATOM 4785 C CA . ASN B 1 219 ? -7.031 1.896 0.281 1 96 219 ASN B CA 1
ATOM 4786 C C . ASN B 1 219 ? -8.047 2.693 -0.529 1 96 219 ASN B C 1
ATOM 4788 O O . ASN B 1 219 ? -7.84 2.949 -1.716 1 96 219 ASN B O 1
ATOM 4792 N N . VAL B 1 220 ? -9.148 3.002 0.077 1 96.38 220 VAL B N 1
ATOM 4793 C CA . VAL B 1 220 ? -10.203 3.754 -0.594 1 96.38 220 VAL B CA 1
ATOM 4794 C C . VAL B 1 220 ? -9.695 5.148 -0.949 1 96.38 220 VAL B C 1
ATOM 4796 O O . VAL B 1 220 ? -9.883 5.617 -2.074 1 96.38 220 VAL B O 1
ATOM 4799 N N . ILE B 1 221 ? -9.062 5.82 0.003 1 95.25 221 ILE B N 1
ATOM 4800 C CA . ILE B 1 221 ? -8.508 7.148 -0.243 1 95.25 221 ILE B CA 1
ATOM 4801 C C . ILE B 1 221 ? -7.461 7.07 -1.353 1 95.25 221 ILE B C 1
ATOM 4803 O O . ILE B 1 221 ? -7.418 7.93 -2.234 1 95.25 221 ILE B O 1
ATOM 4807 N N . ASN B 1 222 ? -6.664 6.055 -1.282 1 96.44 222 ASN B N 1
ATOM 4808 C CA . ASN B 1 222 ? -5.652 5.836 -2.312 1 96.44 222 ASN B CA 1
ATOM 4809 C C . ASN B 1 222 ? -6.289 5.602 -3.68 1 96.44 222 ASN B C 1
ATOM 4811 O O . ASN B 1 222 ? -5.832 6.148 -4.684 1 96.44 222 ASN B O 1
ATOM 4815 N N . THR B 1 223 ? -7.316 4.793 -3.748 1 97.12 223 THR B N 1
ATOM 4816 C CA . THR B 1 223 ? -8.023 4.527 -4.996 1 97.12 223 THR B CA 1
ATOM 4817 C C . THR B 1 223 ? -8.555 5.82 -5.605 1 97.12 223 THR B C 1
ATOM 4819 O O . THR B 1 223 ? -8.398 6.055 -6.809 1 97.12 223 THR B O 1
ATOM 4822 N N . LEU B 1 224 ? -9.133 6.621 -4.781 1 96.69 224 LEU B N 1
ATOM 4823 C CA . LEU B 1 224 ? -9.672 7.887 -5.266 1 96.69 224 LEU B CA 1
ATOM 4824 C C . LEU B 1 224 ? -8.562 8.781 -5.809 1 96.69 224 LEU B C 1
ATOM 4826 O O . LEU B 1 224 ? -8.727 9.414 -6.852 1 96.69 224 LEU B O 1
ATOM 4830 N N . ALA B 1 225 ? -7.449 8.859 -5.105 1 96.75 225 ALA B N 1
ATOM 4831 C CA . ALA B 1 225 ? -6.305 9.648 -5.562 1 96.75 225 ALA B CA 1
ATOM 4832 C C . ALA B 1 225 ? -5.805 9.148 -6.918 1 96.75 225 ALA B C 1
ATOM 4834 O O . ALA B 1 225 ? -5.5 9.953 -7.805 1 96.75 225 ALA B O 1
ATOM 4835 N N . LEU B 1 226 ? -5.746 7.863 -7.039 1 97.5 226 LEU B N 1
ATOM 4836 C CA . LEU B 1 226 ? -5.281 7.266 -8.289 1 97.5 226 LEU B CA 1
ATOM 4837 C C . LEU B 1 226 ? -6.27 7.527 -9.422 1 97.5 226 LEU B C 1
ATOM 4839 O O . LEU B 1 226 ? -5.863 7.766 -10.562 1 97.5 226 LEU B O 1
ATOM 4843 N N . LEU B 1 227 ? -7.551 7.43 -9.117 1 97.81 227 LEU B N 1
ATOM 4844 C CA . LEU B 1 227 ? -8.57 7.719 -10.117 1 97.81 227 LEU B CA 1
ATOM 4845 C C . LEU B 1 227 ? -8.492 9.172 -10.57 1 97.81 227 LEU B C 1
ATOM 4847 O O . LEU B 1 227 ? -8.656 9.469 -11.758 1 97.81 227 LEU B O 1
ATOM 4851 N N . ASN B 1 228 ? -8.258 10.055 -9.625 1 97.44 228 ASN B N 1
ATOM 4852 C CA . ASN B 1 228 ? -8.086 11.461 -9.961 1 97.44 228 ASN B CA 1
ATOM 4853 C C . ASN B 1 228 ? -6.926 11.672 -10.922 1 97.44 228 ASN B C 1
ATOM 4855 O O . ASN B 1 228 ? -7.059 12.375 -11.93 1 97.44 228 ASN B O 1
ATOM 4859 N N . ASN B 1 229 ? -5.836 11.102 -10.641 1 96.38 229 ASN B N 1
ATOM 4860 C CA . ASN B 1 229 ? -4.672 11.203 -11.508 1 96.38 229 ASN B CA 1
ATOM 4861 C C . ASN B 1 229 ? -4.922 10.539 -12.859 1 96.38 229 ASN B C 1
ATOM 4863 O O . ASN B 1 229 ? -4.516 11.07 -13.898 1 96.38 229 ASN B O 1
ATOM 4867 N N . TYR B 1 230 ? -5.566 9.375 -12.781 1 97.38 230 TYR B N 1
ATOM 4868 C CA . TYR B 1 230 ? -5.895 8.641 -13.992 1 97.38 230 TYR B CA 1
ATOM 4869 C C . TYR B 1 230 ? -6.805 9.461 -14.898 1 97.38 230 TYR B C 1
ATOM 4871 O O . TYR B 1 230 ? -6.656 9.438 -16.125 1 97.38 230 TYR B O 1
ATOM 4879 N N . LEU B 1 231 ? -7.734 10.148 -14.289 1 97.31 231 LEU B N 1
ATOM 4880 C CA . LEU B 1 231 ? -8.633 11.055 -15 1 97.31 231 LEU B CA 1
ATOM 4881 C C . LEU B 1 231 ? -7.852 12.148 -15.719 1 97.31 231 LEU B C 1
ATOM 4883 O O . LEU B 1 231 ? -8.094 12.422 -16.891 1 97.31 231 LEU B O 1
ATOM 4887 N N . SER B 1 232 ? -6.922 12.742 -15.039 1 96.56 232 SER B N 1
ATOM 4888 C CA . SER B 1 232 ? -6.098 13.812 -15.594 1 96.56 232 SER B CA 1
ATOM 4889 C C . SER B 1 232 ? -5.246 13.312 -16.75 1 96.56 232 SER B C 1
ATOM 4891 O O . SER B 1 232 ? -5.023 14.031 -17.719 1 96.56 232 SER B O 1
ATOM 4893 N N . LEU B 1 233 ? -4.816 12.078 -16.719 1 95.56 233 LEU B N 1
ATOM 4894 C CA . LEU B 1 233 ? -3.914 11.5 -17.719 1 95.56 233 LEU B CA 1
ATOM 4895 C C . LEU B 1 233 ? -4.676 11.078 -18.969 1 95.56 233 LEU B C 1
ATOM 4897 O O . LEU B 1 233 ? -4.078 10.859 -20.016 1 95.56 233 LEU B O 1
ATOM 4901 N N . ASN B 1 234 ? -6.043 11 -18.859 1 96.12 234 ASN B N 1
ATOM 4902 C CA . ASN B 1 234 ? -6.801 10.422 -19.969 1 96.12 234 ASN B CA 1
ATOM 4903 C C . ASN B 1 234 ? -7.898 11.367 -20.453 1 96.12 234 ASN B C 1
ATOM 4905 O O . ASN B 1 234 ? -8.992 10.93 -20.812 1 96.12 234 ASN B O 1
ATOM 4909 N N . MET B 1 235 ? -7.594 12.594 -20.453 1 94.19 235 MET B N 1
ATOM 4910 C CA . MET B 1 235 ? -8.562 13.609 -20.859 1 94.19 235 MET B CA 1
ATOM 4911 C C . MET B 1 235 ? -8.891 13.492 -22.344 1 94.19 235 MET B C 1
ATOM 4913 O O . MET B 1 235 ? -9.961 13.906 -22.797 1 94.19 235 MET B O 1
ATOM 4917 N N . MET B 1 236 ? -8 12.867 -23.141 1 93.25 236 MET B N 1
ATOM 4918 C CA . MET B 1 236 ? -8.164 12.805 -24.594 1 93.25 236 MET B CA 1
ATOM 4919 C C . MET B 1 236 ? -8.914 11.547 -25.016 1 93.25 236 MET B C 1
ATOM 4921 O O . MET B 1 236 ? -9.148 11.32 -26.203 1 93.25 236 MET B O 1
ATOM 4925 N N . ASP B 1 237 ? -9.273 10.711 -24.141 1 94.88 237 ASP B N 1
ATOM 4926 C CA . ASP B 1 237 ? -10.109 9.531 -24.359 1 94.88 237 ASP B CA 1
ATOM 4927 C C . ASP B 1 237 ? -11.469 9.695 -23.672 1 94.88 237 ASP B C 1
ATOM 4929 O O . ASP B 1 237 ? -11.656 9.242 -22.547 1 94.88 237 ASP B O 1
ATOM 4933 N N . PRO B 1 238 ? -12.461 10.18 -24.375 1 94.75 238 PRO B N 1
ATOM 4934 C CA . PRO B 1 238 ? -13.734 10.562 -23.75 1 94.75 238 PRO B CA 1
ATOM 4935 C C . PRO B 1 238 ? -14.445 9.391 -23.078 1 94.75 238 PRO B C 1
ATOM 4937 O O . PRO B 1 238 ? -15.07 9.562 -22.031 1 94.75 238 PRO B O 1
ATOM 4940 N N . VAL B 1 239 ? -14.375 8.227 -23.688 1 95.38 239 VAL B N 1
ATOM 4941 C CA . VAL B 1 239 ? -15.062 7.062 -23.141 1 95.38 239 VAL B CA 1
ATOM 4942 C C . VAL B 1 239 ? -14.422 6.656 -21.812 1 95.38 239 VAL B C 1
ATOM 4944 O O . VAL B 1 239 ? -15.109 6.488 -20.812 1 95.38 239 VAL B O 1
ATOM 4947 N N . LEU B 1 240 ? -13.164 6.547 -21.875 1 95.88 240 LEU B N 1
ATOM 4948 C CA . LEU B 1 240 ? -12.438 6.184 -20.672 1 95.88 240 LEU B CA 1
ATOM 4949 C C . LEU B 1 240 ? -12.547 7.281 -19.609 1 95.88 240 LEU B C 1
ATOM 4951 O O . LEU B 1 240 ? -12.703 6.996 -18.422 1 95.88 240 LEU B O 1
ATOM 4955 N N . PHE B 1 241 ? -12.477 8.5 -20.062 1 97.25 241 PHE B N 1
ATOM 4956 C CA . PHE B 1 241 ? -12.57 9.656 -19.188 1 97.25 241 PHE B CA 1
ATOM 4957 C C . PHE B 1 241 ? -13.875 9.633 -18.406 1 97.25 241 PHE B C 1
ATOM 4959 O O . PHE B 1 241 ? -13.859 9.781 -17.172 1 97.25 241 PHE B O 1
ATOM 4966 N N . GLU B 1 242 ? -14.938 9.352 -19.016 1 96.75 242 GLU B N 1
ATOM 4967 C CA . GLU B 1 242 ? -16.25 9.297 -18.375 1 96.75 242 GLU B CA 1
ATOM 4968 C C . GLU B 1 242 ? -16.344 8.133 -17.391 1 96.75 242 GLU B C 1
ATOM 4970 O O . GLU B 1 242 ? -16.922 8.273 -16.312 1 96.75 242 GLU B O 1
ATOM 4975 N N . LYS B 1 243 ? -15.805 7.109 -17.797 1 97.19 243 LYS B N 1
ATOM 4976 C CA . LYS B 1 243 ? -15.812 5.934 -16.938 1 97.19 243 LYS B CA 1
ATOM 4977 C C . LYS B 1 243 ? -15.047 6.195 -15.648 1 97.19 243 LYS B C 1
ATOM 4979 O O . LYS B 1 243 ? -15.531 5.883 -14.555 1 97.19 243 LYS B O 1
ATOM 4984 N N . ILE B 1 244 ? -13.852 6.762 -15.797 1 97.88 244 ILE B N 1
ATOM 4985 C CA . ILE B 1 244 ? -13.008 7.039 -14.641 1 97.88 244 ILE B CA 1
ATOM 4986 C C . ILE B 1 244 ? -13.727 8.008 -13.695 1 97.88 244 ILE B C 1
ATOM 4988 O O . ILE B 1 244 ? -13.75 7.793 -12.484 1 97.88 244 ILE B O 1
ATOM 4992 N N . TYR B 1 245 ? -14.266 9.039 -14.258 1 98.12 245 TYR B N 1
ATOM 4993 C CA . TYR B 1 245 ? -14.961 10.023 -13.43 1 98.12 245 TYR B CA 1
ATOM 4994 C C . TYR B 1 245 ? -16.141 9.391 -12.695 1 98.12 245 TYR B C 1
ATOM 4996 O O . TYR B 1 245 ? -16.344 9.641 -11.508 1 98.12 245 TYR B O 1
ATOM 5004 N N . SER B 1 246 ? -16.875 8.578 -13.398 1 97.5 246 SER B N 1
ATOM 5005 C CA . SER B 1 246 ? -18 7.875 -12.789 1 97.5 246 SER B CA 1
ATOM 5006 C C . SER B 1 246 ? -17.547 6.965 -11.656 1 97.5 246 SER B C 1
ATOM 5008 O O . SER B 1 246 ? -18.219 6.867 -10.625 1 97.5 246 SER B O 1
ATOM 5010 N N . GLN B 1 247 ? -16.484 6.336 -11.883 1 97.44 247 GLN B N 1
ATOM 5011 C CA . GLN B 1 247 ? -15.906 5.484 -10.844 1 97.44 247 GLN B CA 1
ATOM 5012 C C . GLN B 1 247 ? -15.531 6.297 -9.609 1 97.44 247 GLN B C 1
ATOM 5014 O O . GLN B 1 247 ? -15.75 5.859 -8.477 1 97.44 247 GLN B O 1
ATOM 5019 N N . GLY B 1 248 ? -14.914 7.465 -9.859 1 97.56 248 GLY B N 1
ATOM 5020 C CA . GLY B 1 248 ? -14.586 8.352 -8.75 1 97.56 248 GLY B CA 1
ATOM 5021 C C . GLY B 1 248 ? -15.805 8.766 -7.938 1 97.56 248 GLY B C 1
ATOM 5022 O O . GLY B 1 248 ? -15.781 8.695 -6.707 1 97.56 248 GLY B O 1
ATOM 5023 N N . ILE B 1 249 ? -16.844 9.086 -8.617 1 96.81 249 ILE B N 1
ATOM 5024 C CA . ILE B 1 249 ? -18.078 9.5 -7.957 1 96.81 249 ILE B CA 1
ATOM 5025 C C . ILE B 1 249 ? -18.656 8.328 -7.164 1 96.81 249 ILE B C 1
ATOM 5027 O O . ILE B 1 249 ? -19.125 8.508 -6.039 1 96.81 249 ILE B O 1
ATOM 5031 N N . GLN B 1 250 ? -18.594 7.172 -7.758 1 96.31 250 GLN B N 1
ATOM 5032 C CA . GLN B 1 250 ? -19.094 5.98 -7.086 1 96.31 250 GLN B CA 1
ATOM 5033 C C . GLN B 1 250 ? -18.344 5.727 -5.777 1 96.31 250 GLN B C 1
ATOM 5035 O O . GLN B 1 250 ? -18.953 5.391 -4.762 1 96.31 250 GLN B O 1
ATOM 5040 N N . ILE B 1 251 ? -17.078 5.871 -5.816 1 96.5 251 ILE B N 1
ATOM 5041 C CA . ILE B 1 251 ? -16.25 5.668 -4.629 1 96.5 251 ILE B CA 1
ATOM 5042 C C . ILE B 1 251 ? -16.609 6.711 -3.572 1 96.5 251 ILE B C 1
ATOM 5044 O O . ILE B 1 251 ? -16.797 6.379 -2.398 1 96.5 251 ILE B O 1
ATOM 5048 N N . ILE B 1 252 ? -16.719 7.934 -3.951 1 96.25 252 ILE B N 1
ATOM 5049 C CA . ILE B 1 252 ? -17.031 9.031 -3.041 1 96.25 252 ILE B CA 1
ATOM 5050 C C . ILE B 1 252 ? -18.375 8.773 -2.365 1 96.25 252 ILE B C 1
ATOM 5052 O O . ILE B 1 252 ? -18.484 8.883 -1.142 1 96.25 252 ILE B O 1
ATOM 5056 N N . ASP B 1 253 ? -19.344 8.352 -3.127 1 94.75 253 ASP B N 1
ATOM 5057 C CA . ASP B 1 253 ? -20.703 8.172 -2.611 1 94.75 253 ASP B CA 1
ATOM 5058 C C . ASP B 1 253 ? -20.797 6.895 -1.773 1 94.75 253 ASP B C 1
ATOM 5060 O O . ASP B 1 253 ? -21.406 6.902 -0.696 1 94.75 253 ASP B O 1
ATOM 5064 N N . SER B 1 254 ? -20.203 5.871 -2.27 1 95.31 254 SER B N 1
ATOM 5065 C CA . SER B 1 254 ? -20.312 4.57 -1.617 1 95.31 254 SER B CA 1
ATOM 5066 C C . SER B 1 254 ? -19.719 4.598 -0.215 1 95.31 254 SER B C 1
ATOM 5068 O O . SER B 1 254 ? -20.234 3.953 0.7 1 95.31 254 SER B O 1
ATOM 5070 N N . PHE B 1 255 ? -18.672 5.355 -0.062 1 95.25 255 PHE B N 1
ATOM 5071 C CA . PHE B 1 255 ? -17.969 5.363 1.221 1 95.25 255 PHE B CA 1
ATOM 5072 C C . PHE B 1 255 ? -18.203 6.684 1.949 1 95.25 255 PHE B C 1
ATOM 5074 O O . PHE B 1 255 ? -17.516 6.98 2.932 1 95.25 255 PHE B O 1
ATOM 5081 N N . GLN B 1 256 ? -19.078 7.535 1.42 1 93 256 GLN B N 1
ATOM 5082 C CA . GLN B 1 256 ? -19.469 8.797 2.031 1 93 256 GLN B CA 1
ATOM 5083 C C . GLN B 1 256 ? -18.266 9.68 2.305 1 93 256 GLN B C 1
ATOM 5085 O O . GLN B 1 256 ? -18.109 10.203 3.41 1 93 256 GLN B O 1
ATOM 5090 N N . LEU B 1 257 ? -17.453 9.844 1.342 1 93.25 257 LEU B N 1
ATOM 5091 C CA . LEU B 1 257 ? -16.156 10.5 1.529 1 93.25 257 LEU B CA 1
ATOM 5092 C C . LEU B 1 257 ? -16.328 12.016 1.613 1 93.25 257 LEU B C 1
ATOM 5094 O O . LEU B 1 257 ? -15.406 12.727 2.018 1 93.25 257 LEU B O 1
ATOM 5098 N N . LYS B 1 258 ? -17.453 12.555 1.285 1 90.44 258 LYS B N 1
ATOM 5099 C CA . LYS B 1 258 ? -17.688 13.992 1.408 1 90.44 258 LYS B CA 1
ATOM 5100 C C . LYS B 1 258 ? -17.578 14.445 2.861 1 90.44 258 LYS B C 1
ATOM 5102 O O . LYS B 1 258 ? -17.297 15.609 3.135 1 90.44 258 LYS B O 1
ATOM 5107 N N . GLU B 1 259 ? -17.766 13.469 3.67 1 87.56 259 GLU B N 1
ATOM 5108 C CA . GLU B 1 259 ? -17.703 13.773 5.094 1 87.56 259 GLU B CA 1
ATOM 5109 C C . GLU B 1 259 ? -16.281 13.672 5.617 1 87.56 259 GLU B C 1
ATOM 5111 O O . GLU B 1 259 ? -15.969 14.148 6.715 1 87.56 259 GLU B O 1
ATOM 5116 N N . ILE B 1 260 ? -15.5 12.984 4.785 1 84.25 260 ILE B N 1
ATOM 5117 C CA . ILE B 1 260 ? -14.094 12.812 5.129 1 84.25 260 ILE B CA 1
ATOM 5118 C C . ILE B 1 260 ? -13.242 13.797 4.32 1 84.25 260 ILE B C 1
ATOM 5120 O O . ILE B 1 260 ? -13.406 13.906 3.102 1 84.25 260 ILE B O 1
ATOM 5124 N N . LEU B 1 261 ? -12.805 14.812 4.777 1 76.88 261 LEU B N 1
ATOM 5125 C CA . LEU B 1 261 ? -12.133 15.906 4.098 1 76.88 261 LEU B CA 1
ATOM 5126 C C . LEU B 1 261 ? -10.781 15.461 3.551 1 76.88 261 LEU B C 1
ATOM 5128 O O . LEU B 1 261 ? -9.758 15.57 4.234 1 76.88 261 LEU B O 1
ATOM 5132 N N . THR B 1 262 ? -10.82 14.781 2.295 1 84.5 262 THR B N 1
ATOM 5133 C CA . THR B 1 262 ? -9.594 14.531 1.552 1 84.5 262 THR B CA 1
ATOM 5134 C C . THR B 1 262 ? -9.547 15.375 0.282 1 84.5 262 THR B C 1
ATOM 5136 O O . THR B 1 262 ? -10.586 15.719 -0.281 1 84.5 262 THR B O 1
ATOM 5139 N N . ASN B 1 263 ? -8.406 15.68 -0.129 1 88.88 263 ASN B N 1
ATOM 5140 C CA . ASN B 1 263 ? -8.219 16.594 -1.257 1 88.88 263 ASN B CA 1
ATOM 5141 C C . ASN B 1 263 ? -8.875 16.047 -2.523 1 88.88 263 ASN B C 1
ATOM 5143 O O . ASN B 1 263 ? -9.438 16.828 -3.307 1 88.88 263 ASN B O 1
ATOM 5147 N N . ASP B 1 264 ? -8.922 14.781 -2.678 1 94.38 264 ASP B N 1
ATOM 5148 C CA . ASP B 1 264 ? -9.312 14.203 -3.957 1 94.38 264 ASP B CA 1
ATOM 5149 C C . ASP B 1 264 ? -10.828 14.172 -4.105 1 94.38 264 ASP B C 1
ATOM 5151 O O . ASP B 1 264 ? -11.352 13.992 -5.211 1 94.38 264 ASP B O 1
ATOM 5155 N N . VAL B 1 265 ? -11.562 14.359 -3.01 1 94.5 265 VAL B N 1
ATOM 5156 C CA . VAL B 1 265 ? -13.016 14.445 -3.09 1 94.5 265 VAL B CA 1
ATOM 5157 C C . VAL B 1 265 ? -13.414 15.727 -3.818 1 94.5 265 VAL B C 1
ATOM 5159 O O . VAL B 1 265 ? -14.445 15.773 -4.484 1 94.5 265 VAL B O 1
ATOM 5162 N N . PHE B 1 266 ? -12.5 16.719 -3.77 1 94.81 266 PHE B N 1
ATOM 5163 C CA . PHE B 1 266 ? -12.703 18 -4.445 1 94.81 266 PHE B CA 1
ATOM 5164 C C . PHE B 1 266 ? -12.031 18 -5.812 1 94.81 266 PHE B C 1
ATOM 5166 O O . PHE B 1 266 ? -12.656 18.328 -6.82 1 94.81 266 PHE B O 1
ATOM 5173 N N . ALA B 1 267 ? -10.844 17.609 -5.773 1 96.12 267 ALA B N 1
ATOM 5174 C CA . ALA B 1 267 ? -9.953 17.766 -6.918 1 96.12 267 ALA B CA 1
ATOM 5175 C C . ALA B 1 267 ? -10.484 17.016 -8.141 1 96.12 267 ALA B C 1
ATOM 5177 O O . ALA B 1 267 ? -10.305 17.469 -9.273 1 96.12 267 ALA B O 1
ATOM 5178 N N . ILE B 1 268 ? -11.195 15.922 -7.922 1 97.62 268 ILE B N 1
ATOM 5179 C CA . ILE B 1 268 ? -11.609 15.094 -9.047 1 97.62 268 ILE B CA 1
ATOM 5180 C C . ILE B 1 268 ? -12.648 15.844 -9.883 1 97.62 268 ILE B C 1
ATOM 5182 O O . ILE B 1 268 ? -12.703 15.688 -11.102 1 97.62 268 ILE B O 1
ATOM 5186 N N . HIS B 1 269 ? -13.445 16.688 -9.258 1 98 269 HIS B N 1
ATOM 5187 C CA . HIS B 1 269 ? -14.453 17.453 -9.977 1 98 269 HIS B CA 1
ATOM 5188 C C . HIS B 1 269 ? -13.812 18.578 -10.789 1 98 269 HIS B C 1
ATOM 5190 O O . HIS B 1 269 ? -14.289 18.922 -11.875 1 98 269 HIS B O 1
ATOM 5196 N N . ILE B 1 270 ? -12.75 19.109 -10.25 1 97.38 270 ILE B N 1
ATOM 5197 C CA . ILE B 1 270 ? -12.023 20.141 -10.969 1 97.38 270 ILE B CA 1
ATOM 5198 C C . ILE B 1 270 ? -11.391 19.562 -12.227 1 97.38 270 ILE B C 1
ATOM 5200 O O . ILE B 1 270 ? -11.5 20.125 -13.312 1 97.38 270 ILE B O 1
ATOM 5204 N N . ILE B 1 271 ? -10.789 18.406 -12.086 1 97.5 271 ILE B N 1
ATOM 5205 C CA . ILE B 1 271 ? -10.156 17.734 -13.211 1 97.5 271 ILE B CA 1
ATOM 5206 C C . ILE B 1 271 ? -11.219 17.344 -14.242 1 97.5 271 ILE B C 1
ATOM 5208 O O . ILE B 1 271 ? -10.992 17.484 -15.445 1 97.5 271 ILE B O 1
ATOM 5212 N N . ALA B 1 272 ? -12.344 16.906 -13.719 1 98.31 272 ALA B N 1
ATOM 5213 C CA . ALA B 1 272 ? -13.438 16.562 -14.617 1 98.31 272 ALA B CA 1
ATOM 5214 C C . ALA B 1 272 ? -13.891 17.766 -15.422 1 98.31 272 ALA B C 1
ATOM 5216 O O . ALA B 1 272 ? -14.062 17.688 -16.641 1 98.31 272 ALA B O 1
ATOM 5217 N N . ALA B 1 273 ? -14.039 18.906 -14.766 1 98.06 273 ALA B N 1
ATOM 5218 C CA . ALA B 1 273 ? -14.469 20.125 -15.438 1 98.06 273 ALA B CA 1
ATOM 5219 C C . ALA B 1 273 ? -13.469 20.531 -16.516 1 98.06 273 ALA B C 1
ATOM 5221 O O . ALA B 1 273 ? -13.852 20.891 -17.625 1 98.06 273 ALA B O 1
ATOM 5222 N N . GLN B 1 274 ? -12.234 20.469 -16.156 1 96.88 274 GLN B N 1
ATOM 5223 C CA . GLN B 1 274 ? -11.18 20.797 -17.125 1 96.88 274 GLN B CA 1
ATOM 5224 C C . GLN B 1 274 ? -11.242 19.875 -18.328 1 96.88 274 GLN B C 1
ATOM 5226 O O . GLN B 1 274 ? -11.148 20.328 -19.469 1 96.88 274 GLN B O 1
ATOM 5231 N N . GLY B 1 275 ? -11.398 18.578 -18.062 1 96.88 275 GLY B N 1
ATOM 5232 C CA . GLY B 1 275 ? -11.453 17.609 -19.156 1 96.88 275 GLY B CA 1
ATOM 5233 C C . GLY B 1 275 ? -12.648 17.812 -20.062 1 96.88 275 GLY B C 1
ATOM 5234 O O . GLY B 1 275 ? -12.523 17.688 -21.281 1 96.88 275 GLY B O 1
ATOM 5235 N N . TYR B 1 276 ? -13.758 18.141 -19.531 1 97.06 276 TYR B N 1
ATOM 5236 C CA . TYR B 1 276 ? -14.969 18.359 -20.328 1 97.06 276 TYR B CA 1
ATOM 5237 C C . TYR B 1 276 ? -14.82 19.609 -21.203 1 97.06 276 TYR B C 1
ATOM 5239 O O . TYR B 1 276 ? -15.352 19.656 -22.312 1 97.06 276 TYR B O 1
ATOM 5247 N N . LEU B 1 277 ? -14.078 20.594 -20.734 1 95.75 277 LEU B N 1
ATOM 5248 C CA . LEU B 1 277 ? -13.867 21.797 -21.531 1 95.75 277 LEU B CA 1
ATOM 5249 C C . LEU B 1 277 ? -12.945 21.516 -22.703 1 95.75 277 LEU B C 1
ATOM 5251 O O . LEU B 1 277 ? -13.078 22.125 -23.766 1 95.75 277 LEU B O 1
ATOM 5255 N N . ILE B 1 278 ? -12.031 20.578 -22.516 1 93.88 278 ILE B N 1
ATOM 5256 C CA . ILE B 1 278 ? -11.148 20.156 -23.609 1 93.88 278 ILE B CA 1
ATOM 5257 C C . ILE B 1 278 ? -11.969 19.547 -24.734 1 93.88 278 ILE B C 1
ATOM 5259 O O . ILE B 1 278 ? -11.688 19.766 -25.906 1 93.88 278 ILE B O 1
ATOM 5263 N N . THR B 1 279 ? -12.977 18.828 -24.406 1 92.38 279 THR B N 1
ATOM 5264 C CA . THR B 1 279 ? -13.844 18.203 -25.406 1 92.38 279 THR B CA 1
ATOM 5265 C C . THR B 1 279 ? -15.031 19.109 -25.719 1 92.38 279 THR B C 1
ATOM 5267 O O . THR B 1 279 ? -16.016 18.656 -26.312 1 92.38 279 THR B O 1
ATOM 5270 N N . GLN B 1 280 ? -15.07 20.328 -25.188 1 91.62 280 GLN B N 1
ATOM 5271 C CA . GLN B 1 280 ? -16.016 21.406 -25.484 1 91.62 280 GLN B CA 1
ATOM 5272 C C . GLN B 1 280 ? -17.422 21.047 -24.984 1 91.62 280 GLN B C 1
ATOM 5274 O O . GLN B 1 280 ? -18.406 21.359 -25.641 1 91.62 280 GLN B O 1
ATOM 5279 N N . ASN B 1 281 ? -17.406 20.328 -23.984 1 94.62 281 ASN B N 1
ATOM 5280 C CA . ASN B 1 281 ? -18.672 20.047 -23.312 1 94.62 281 ASN B CA 1
ATOM 5281 C C . ASN B 1 281 ? -18.875 20.953 -22.094 1 94.62 281 ASN B C 1
ATOM 5283 O O . ASN B 1 281 ? -18.734 20.516 -20.953 1 94.62 281 ASN B O 1
ATOM 5287 N N . LYS B 1 282 ? -19.422 22.094 -22.219 1 95.06 282 LYS B N 1
ATOM 5288 C CA . LYS B 1 282 ? -19.547 23.125 -21.203 1 95.06 282 LYS B CA 1
ATOM 5289 C C . LYS B 1 282 ? -20.562 22.719 -20.141 1 95.06 282 LYS B C 1
ATOM 5291 O O . LYS B 1 282 ? -20.359 22.969 -18.938 1 95.06 282 LYS B O 1
ATOM 5296 N N . GLU B 1 283 ? -21.578 22.062 -20.562 1 95.44 283 GLU B N 1
ATOM 5297 C CA . GLU B 1 283 ? -22.625 21.672 -19.625 1 95.44 283 GLU B CA 1
ATOM 5298 C C . GLU B 1 283 ? -22.094 20.688 -18.578 1 95.44 283 GLU B C 1
ATOM 5300 O O . GLU B 1 283 ? -22.312 20.891 -17.391 1 95.44 283 GLU B O 1
ATOM 5305 N N . LYS B 1 284 ? -21.391 19.703 -19.031 1 96.56 284 LYS B N 1
ATOM 5306 C CA . LYS B 1 284 ? -20.828 18.719 -18.109 1 96.56 284 LYS B CA 1
ATOM 5307 C C . LYS B 1 284 ? -19.734 19.344 -17.234 1 96.56 284 LYS B C 1
ATOM 5309 O O . LYS B 1 284 ? -19.578 18.969 -16.078 1 96.56 284 LYS B O 1
ATOM 5314 N N . ALA B 1 285 ? -19.016 20.297 -17.812 1 97.5 285 ALA B N 1
ATOM 5315 C CA . ALA B 1 285 ? -18 21.016 -17.031 1 97.5 285 ALA B CA 1
ATOM 5316 C C . ALA B 1 285 ? -18.641 21.766 -15.875 1 97.5 285 ALA B C 1
ATOM 5318 O O . ALA B 1 285 ? -18.156 21.703 -14.742 1 97.5 285 ALA B O 1
ATOM 5319 N N . ILE B 1 286 ? -19.688 22.406 -16.125 1 96.75 286 ILE B N 1
ATOM 5320 C CA . ILE B 1 286 ? -20.391 23.188 -15.109 1 96.75 286 ILE B CA 1
ATOM 5321 C C . ILE B 1 286 ? -21.016 22.25 -14.078 1 96.75 286 ILE B C 1
ATOM 5323 O O . ILE B 1 286 ? -21.016 22.547 -12.883 1 96.75 286 ILE B O 1
ATOM 5327 N N . ASP B 1 287 ? -21.547 21.141 -14.586 1 97.19 287 ASP B N 1
ATOM 5328 C CA . ASP B 1 287 ? -22.078 20.125 -13.664 1 97.19 287 ASP B CA 1
ATOM 5329 C C . ASP B 1 287 ? -21 19.656 -12.695 1 97.19 287 ASP B C 1
ATOM 5331 O O . ASP B 1 287 ? -21.281 19.469 -11.5 1 97.19 287 ASP B O 1
ATOM 5335 N N . ALA B 1 288 ? -19.812 19.422 -13.219 1 97.75 288 ALA B N 1
ATOM 5336 C CA . ALA B 1 288 ? -18.703 18.984 -12.383 1 97.75 288 ALA B CA 1
ATOM 5337 C C . ALA B 1 288 ? -18.328 20.062 -11.375 1 97.75 288 ALA B C 1
ATOM 5339 O O . ALA B 1 288 ? -18.062 19.781 -10.211 1 97.75 288 ALA B O 1
ATOM 5340 N N . LEU B 1 289 ? -18.312 21.328 -11.781 1 97.12 289 LEU B N 1
ATOM 5341 C CA . LEU B 1 289 ? -18.016 22.438 -10.883 1 97.12 289 LEU B CA 1
ATOM 5342 C C . LEU B 1 289 ? -19.094 22.578 -9.812 1 97.12 289 LEU B C 1
ATOM 5344 O O . LEU B 1 289 ? -18.797 22.953 -8.68 1 97.12 289 LEU B O 1
ATOM 5348 N N . GLU B 1 290 ? -20.281 22.297 -10.188 1 96.69 290 GLU B N 1
ATOM 5349 C CA . GLU B 1 290 ? -21.359 22.312 -9.211 1 96.69 290 GLU B CA 1
ATOM 5350 C C . GLU B 1 290 ? -21.156 21.266 -8.125 1 96.69 290 GLU B C 1
ATOM 5352 O O . GLU B 1 290 ? -21.438 21.5 -6.949 1 96.69 290 GLU B O 1
ATOM 5357 N N . ARG B 1 291 ? -20.734 20.125 -8.555 1 96.25 291 ARG B N 1
ATOM 5358 C CA . ARG B 1 291 ? -20.422 19.078 -7.578 1 96.25 291 ARG B CA 1
ATOM 5359 C C . ARG B 1 291 ? -19.281 19.531 -6.652 1 96.25 291 ARG B C 1
ATOM 5361 O O . ARG B 1 291 ? -19.328 19.266 -5.445 1 96.25 291 ARG B O 1
ATOM 5368 N N . TYR B 1 292 ? -18.281 20.156 -7.258 1 96.62 292 TYR B N 1
ATOM 5369 C CA . TYR B 1 292 ? -17.188 20.719 -6.461 1 96.62 292 TYR B CA 1
ATOM 5370 C C . TYR B 1 292 ? -17.734 21.703 -5.426 1 96.62 292 TYR B C 1
ATOM 5372 O O . TYR B 1 292 ? -17.406 21.594 -4.238 1 96.62 292 TYR B O 1
ATOM 5380 N N . MET B 1 293 ? -18.562 22.562 -5.852 1 94.5 293 MET B N 1
ATOM 5381 C CA . MET B 1 293 ? -19.109 23.609 -4.996 1 94.5 293 MET B CA 1
ATOM 5382 C C . MET B 1 293 ? -19.969 23 -3.885 1 94.5 293 MET B C 1
ATOM 5384 O O . MET B 1 293 ? -19.875 23.406 -2.729 1 94.5 293 MET B O 1
ATOM 5388 N N . ASN B 1 294 ? -20.781 22.047 -4.23 1 93.56 294 ASN B N 1
ATOM 5389 C CA . ASN B 1 294 ? -21.641 21.406 -3.238 1 93.56 294 ASN B CA 1
ATOM 5390 C C . ASN B 1 294 ? -20.812 20.719 -2.152 1 93.56 294 ASN B C 1
ATOM 5392 O O . ASN B 1 294 ? -21.188 20.734 -0.978 1 93.56 294 ASN B O 1
ATOM 5396 N N . THR B 1 295 ? -19.719 20.188 -2.568 1 93.12 295 THR B N 1
ATOM 5397 C CA . THR B 1 295 ? -18.828 19.531 -1.609 1 93.12 295 THR B CA 1
ATOM 5398 C C . THR B 1 295 ? -18.172 20.562 -0.701 1 93.12 295 THR B C 1
ATOM 5400 O O . THR B 1 295 ? -18.109 20.375 0.516 1 93.12 295 THR B O 1
ATOM 5403 N N . VAL B 1 296 ? -17.719 21.641 -1.243 1 92.94 296 VAL B N 1
ATOM 5404 C CA . VAL B 1 296 ? -17.062 22.703 -0.479 1 92.94 296 VAL B CA 1
ATOM 5405 C C . VAL B 1 296 ? -18.047 23.328 0.497 1 92.94 296 VAL B C 1
ATOM 5407 O O . VAL B 1 296 ? -17.719 23.594 1.655 1 92.94 296 VAL B O 1
ATOM 5410 N N . CYS B 1 297 ? -19.219 23.516 0.087 1 89.94 297 CYS B N 1
ATOM 5411 C CA . CYS B 1 297 ? -20.219 24.188 0.891 1 89.94 297 CYS B CA 1
ATOM 5412 C C . CYS B 1 297 ? -20.703 23.297 2.035 1 89.94 297 CYS B C 1
ATOM 5414 O O . CYS B 1 297 ? -21.25 23.797 3.02 1 89.94 297 CYS B O 1
ATOM 5416 N N . SER B 1 298 ? -20.438 22.094 1.941 1 87.31 298 SER B N 1
ATOM 5417 C CA . SER B 1 298 ? -20.859 21.172 2.992 1 87.31 298 SER B CA 1
ATOM 5418 C C . SER B 1 298 ? -19.844 21.125 4.125 1 87.31 298 SER B C 1
ATOM 5420 O O . SER B 1 298 ? -20.109 20.531 5.18 1 87.31 298 SER B O 1
ATOM 5422 N N . ILE B 1 299 ? -18.75 21.781 3.918 1 88.25 299 ILE B N 1
ATOM 5423 C CA . ILE B 1 299 ? -17.672 21.75 4.895 1 88.25 299 ILE B CA 1
ATOM 5424 C C . ILE B 1 299 ? -18.047 22.578 6.117 1 88.25 299 ILE B C 1
ATOM 5426 O O . ILE B 1 299 ? -18.625 23.656 5.98 1 88.25 299 ILE B O 1
ATOM 5430 N N . GLN B 1 300 ? -17.734 22.016 7.215 1 83.56 300 GLN B N 1
ATOM 5431 C CA . GLN B 1 300 ? -17.844 22.766 8.461 1 83.56 300 GLN B CA 1
ATOM 5432 C C . GLN B 1 300 ? -16.469 23.172 8.992 1 83.56 300 GLN B C 1
ATOM 5434 O O . GLN B 1 300 ? -15.57 22.344 9.086 1 83.56 300 GLN B O 1
ATOM 5439 N N . PHE B 1 301 ? -16.359 24.469 9.281 1 84.19 301 PHE B N 1
ATOM 5440 C CA . PHE B 1 301 ? -15.102 24.969 9.82 1 84.19 301 PHE B CA 1
ATOM 5441 C C . PHE B 1 301 ? -15.172 25.078 11.344 1 84.19 301 PHE B C 1
ATOM 5443 O O . PHE B 1 301 ? -16.234 25.391 11.898 1 84.19 301 PHE B O 1
ATOM 5450 N N . PRO B 1 302 ? -14.102 24.906 12.102 1 83.06 302 PRO B N 1
ATOM 5451 C CA . PRO B 1 302 ? -12.758 24.656 11.578 1 83.06 302 PRO B CA 1
ATOM 5452 C C . PRO B 1 302 ? -12.602 23.266 10.992 1 83.06 302 PRO B C 1
ATOM 5454 O O . PRO B 1 302 ? -13.219 22.312 11.484 1 83.06 302 PRO B O 1
ATOM 5457 N N . LEU B 1 303 ? -11.719 23.172 10.039 1 81.94 303 LEU B N 1
ATOM 5458 C CA . LEU B 1 303 ? -11.516 21.922 9.312 1 81.94 303 LEU B CA 1
ATOM 5459 C C . LEU B 1 303 ? -10.656 20.953 10.125 1 81.94 303 LEU B C 1
ATOM 5461 O O . LEU B 1 303 ? -9.672 21.359 10.742 1 81.94 303 LEU B O 1
ATOM 5465 N N . SER B 1 304 ? -11.102 19.797 10.25 1 81 304 SER B N 1
ATOM 5466 C CA . SER B 1 304 ? -10.344 18.703 10.859 1 81 304 SER B CA 1
ATOM 5467 C C . SER B 1 304 ? -10.688 17.375 10.219 1 81 304 SER B C 1
ATOM 5469 O O . SER B 1 304 ? -11.781 17.203 9.664 1 81 304 SER B O 1
ATOM 5471 N N . PHE B 1 305 ? -9.719 16.547 10.266 1 80 305 PHE B N 1
ATOM 5472 C CA . PHE B 1 305 ? -10 15.203 9.773 1 80 305 PHE B CA 1
ATOM 5473 C C . PHE B 1 305 ? -10.945 14.477 10.727 1 80 305 PHE B C 1
ATOM 5475 O O . PHE B 1 305 ? -10.758 14.516 11.945 1 80 305 PHE B O 1
ATOM 5482 N N . LYS B 1 306 ? -12.023 14.008 10.141 1 80.81 306 LYS B N 1
ATOM 5483 C CA . LYS B 1 306 ? -13.008 13.359 10.992 1 80.81 306 LYS B CA 1
ATOM 5484 C C . LYS B 1 306 ? -13.445 12.016 10.414 1 80.81 306 LYS B C 1
ATOM 5486 O O . LYS B 1 306 ? -13.25 11.758 9.227 1 80.81 306 LYS B O 1
ATOM 5491 N N . GLU B 1 307 ? -13.969 11.281 11.289 1 85.75 307 GLU B N 1
ATOM 5492 C CA . GLU B 1 307 ? -14.586 10.016 10.891 1 85.75 307 GLU B CA 1
ATOM 5493 C C . GLU B 1 307 ? -16 10.234 10.383 1 85.75 307 GLU B C 1
ATOM 5495 O O . GLU B 1 307 ? -16.5 11.359 10.367 1 85.75 307 GLU B O 1
ATOM 5500 N N . ASN B 1 308 ? -16.516 9.305 9.75 1 90.25 308 ASN B N 1
ATOM 5501 C CA . ASN B 1 308 ? -17.922 9.305 9.344 1 90.25 308 ASN B CA 1
ATOM 5502 C C . ASN B 1 308 ? -18.641 8.062 9.844 1 90.25 308 ASN B C 1
ATOM 5504 O O . ASN B 1 308 ? -18.141 7.34 10.703 1 90.25 308 ASN B O 1
ATOM 5508 N N . GLU B 1 309 ? -19.859 7.926 9.383 1 90.19 309 GLU B N 1
ATOM 5509 C CA . GLU B 1 309 ? -20.688 6.836 9.898 1 90.19 309 GLU B CA 1
ATOM 5510 C C . GLU B 1 309 ? -20.172 5.48 9.43 1 90.19 309 GLU B C 1
ATOM 5512 O O . GLU B 1 309 ? -20.391 4.465 10.094 1 90.19 309 GLU B O 1
ATOM 5517 N N . TYR B 1 310 ? -19.453 5.488 8.367 1 93.38 310 TYR B N 1
ATOM 5518 C CA . TYR B 1 310 ? -18.922 4.246 7.82 1 93.38 310 TYR B CA 1
ATOM 5519 C C . TYR B 1 310 ? -17.562 3.936 8.422 1 93.38 310 TYR B C 1
ATOM 5521 O O . TYR B 1 310 ? -17.297 2.801 8.828 1 93.38 310 TYR B O 1
ATOM 5529 N N . PHE B 1 311 ? -16.734 4.922 8.461 1 94.5 311 PHE B N 1
ATOM 5530 C CA . PHE B 1 311 ? -15.398 4.824 9.047 1 94.5 311 PHE B CA 1
ATOM 5531 C C . PHE B 1 311 ? -15.391 5.395 10.461 1 94.5 311 PHE B C 1
ATOM 5533 O O . PHE B 1 311 ? -14.984 6.539 10.672 1 94.5 311 PHE B O 1
ATOM 5540 N N . THR B 1 312 ? -15.617 4.566 11.414 1 92.94 312 THR B N 1
ATOM 5541 C CA . THR B 1 312 ? -15.922 5.043 12.758 1 92.94 312 THR B CA 1
ATOM 5542 C C . THR B 1 312 ? -14.656 5.086 13.617 1 92.94 312 THR B C 1
ATOM 5544 O O . THR B 1 312 ? -14.648 5.684 14.695 1 92.94 312 THR B O 1
ATOM 5547 N N . HIS B 1 313 ? -13.594 4.543 13.172 1 91.44 313 HIS B N 1
ATOM 5548 C CA . HIS B 1 313 ? -12.406 4.441 14.008 1 91.44 313 HIS B CA 1
ATOM 5549 C C . HIS B 1 313 ? -11.258 5.285 13.453 1 91.44 313 HIS B C 1
ATOM 5551 O O . HIS B 1 313 ? -10.172 5.32 14.031 1 91.44 313 HIS B O 1
ATOM 5557 N N . ILE B 1 314 ? -11.461 5.992 12.422 1 92.44 314 ILE B N 1
ATOM 5558 C CA . ILE B 1 314 ? -10.383 6.637 11.688 1 92.44 314 ILE B CA 1
ATOM 5559 C C . ILE B 1 314 ? -9.977 7.926 12.391 1 92.44 314 ILE B C 1
ATOM 5561 O O . ILE B 1 314 ? -8.805 8.312 12.359 1 92.44 314 ILE B O 1
ATOM 5565 N N . GLY B 1 315 ? -10.938 8.648 13.023 1 88.56 315 GLY B N 1
ATOM 5566 C CA . GLY B 1 315 ? -10.602 9.883 13.719 1 88.56 315 GLY B CA 1
ATOM 5567 C C . GLY B 1 315 ? -9.531 9.703 14.773 1 88.56 315 GLY B C 1
ATOM 5568 O O . GLY B 1 315 ? -8.492 10.367 14.727 1 88.56 315 GLY B O 1
ATOM 5569 N N . LYS B 1 316 ? -9.75 8.805 15.656 1 89.06 316 LYS B N 1
ATOM 5570 C CA . LYS B 1 316 ? -8.789 8.516 16.719 1 89.06 316 LYS B CA 1
ATOM 5571 C C . LYS B 1 316 ? -7.48 7.969 16.141 1 89.06 316 LYS B C 1
ATOM 5573 O O . LYS B 1 316 ? -6.398 8.312 16.625 1 89.06 316 LYS B O 1
ATOM 5578 N N . TRP B 1 317 ? -7.656 7.137 15.219 1 92.44 317 TRP B N 1
ATOM 5579 C CA . TRP B 1 317 ? -6.477 6.551 14.594 1 92.44 317 TRP B CA 1
ATOM 5580 C C . TRP B 1 317 ? -5.594 7.633 13.977 1 92.44 317 TRP B C 1
ATOM 5582 O O . TRP B 1 317 ? -4.371 7.602 14.125 1 92.44 317 TRP B O 1
ATOM 5592 N N . LEU B 1 318 ? -6.168 8.547 13.289 1 88.88 318 LEU B N 1
ATOM 5593 C CA . LEU B 1 318 ? -5.418 9.641 12.695 1 88.88 318 LEU B CA 1
ATOM 5594 C C . LEU B 1 318 ? -4.766 10.5 13.766 1 88.88 318 LEU B C 1
ATOM 5596 O O . LEU B 1 318 ? -3.611 10.914 13.625 1 88.88 318 LEU B O 1
ATOM 5600 N N . GLU B 1 319 ? -5.504 10.758 14.758 1 86.31 319 GLU B N 1
ATOM 5601 C CA . GLU B 1 319 ? -4.969 11.523 15.875 1 86.31 319 GLU B CA 1
ATOM 5602 C C . GLU B 1 319 ? -3.727 10.859 16.453 1 86.31 319 GLU B C 1
ATOM 5604 O O . GLU B 1 319 ? -2.758 11.539 16.812 1 86.31 319 GLU B O 1
ATOM 5609 N N . ASP B 1 320 ? -3.787 9.578 16.438 1 85.75 320 ASP B N 1
ATOM 5610 C CA . ASP B 1 320 ? -2.725 8.82 17.094 1 85.75 320 ASP B CA 1
ATOM 5611 C C . ASP B 1 320 ? -1.539 8.617 16.156 1 85.75 320 ASP B C 1
ATOM 5613 O O . ASP B 1 320 ? -0.399 8.477 16.594 1 85.75 320 ASP B O 1
ATOM 5617 N N . ASN B 1 321 ? -1.783 8.656 14.875 1 85.38 321 ASN B N 1
ATOM 5618 C CA . ASN B 1 321 ? -0.747 8.18 13.969 1 85.38 321 ASN B CA 1
ATOM 5619 C C . ASN B 1 321 ? -0.22 9.312 13.086 1 85.38 321 ASN B C 1
ATOM 5621 O O . ASN B 1 321 ? 0.776 9.141 12.375 1 85.38 321 ASN B O 1
ATOM 5625 N N . ASN B 1 322 ? -0.857 10.391 13.109 1 82.12 322 ASN B N 1
ATOM 5626 C CA . ASN B 1 322 ? -0.334 11.594 12.461 1 82.12 322 ASN B CA 1
ATOM 5627 C C . ASN B 1 322 ? 0.39 12.492 13.461 1 82.12 322 ASN B C 1
ATOM 5629 O O . ASN B 1 322 ? -0.073 12.68 14.586 1 82.12 322 ASN B O 1
ATOM 5633 N N . PHE B 1 323 ? 1.449 13.023 13.031 1 74.94 323 PHE B N 1
ATOM 5634 C CA . PHE B 1 323 ? 2.238 13.836 13.953 1 74.94 323 PHE B CA 1
ATOM 5635 C C . PHE B 1 323 ? 1.533 15.148 14.25 1 74.94 323 PHE B C 1
ATOM 5637 O O . PHE B 1 323 ? 1.773 15.766 15.297 1 74.94 323 PHE B O 1
ATOM 5644 N N . ILE B 1 324 ? 0.669 15.531 13.328 1 76.5 324 ILE B N 1
ATOM 5645 C CA . ILE B 1 324 ? -0.073 16.766 13.562 1 76.5 324 ILE B CA 1
ATOM 5646 C C . ILE B 1 324 ? -1.51 16.438 13.961 1 76.5 324 ILE B C 1
ATOM 5648 O O . ILE B 1 324 ? -2.381 17.312 13.945 1 76.5 324 ILE B O 1
ATOM 5652 N N . GLY B 1 325 ? -1.704 15.188 14.219 1 77.56 325 GLY B N 1
ATOM 5653 C CA . GLY B 1 325 ? -3.037 14.758 14.602 1 77.56 325 GLY B CA 1
ATOM 5654 C C . GLY B 1 325 ? -4.062 14.906 13.492 1 77.56 325 GLY B C 1
ATOM 5655 O O . GLY B 1 325 ? -3.791 14.555 12.344 1 77.56 325 GLY B O 1
ATOM 5656 N N . THR B 1 326 ? -5.262 15.406 13.836 1 80.69 326 THR B N 1
ATOM 5657 C CA . THR B 1 326 ? -6.352 15.547 12.867 1 80.69 326 THR B CA 1
ATOM 5658 C C . THR B 1 326 ? -6.398 16.969 12.312 1 80.69 326 THR B C 1
ATOM 5660 O O . THR B 1 326 ? -7.371 17.359 11.664 1 80.69 326 THR B O 1
ATOM 5663 N N . ASN B 1 327 ? -5.32 17.688 12.594 1 78.06 327 ASN B N 1
ATOM 5664 C CA . ASN B 1 327 ? -5.262 19.062 12.086 1 78.06 327 ASN B CA 1
ATOM 5665 C C . ASN B 1 327 ? -4.949 19.094 10.594 1 78.06 327 ASN B C 1
ATOM 5667 O O . ASN B 1 327 ? -4.414 18.125 10.047 1 78.06 327 ASN B O 1
ATOM 5671 N N . THR B 1 328 ? -5.34 20.172 9.977 1 80.25 328 THR B N 1
ATOM 5672 C CA . THR B 1 328 ? -4.977 20.375 8.578 1 80.25 328 THR B CA 1
ATOM 5673 C C . THR B 1 328 ? -3.531 20.844 8.453 1 80.25 328 THR B C 1
ATOM 5675 O O . THR B 1 328 ? -3.053 21.609 9.289 1 80.25 328 THR B O 1
ATOM 5678 N N . PRO B 1 329 ? -2.916 20.469 7.457 1 76.12 329 PRO B N 1
ATOM 5679 C CA . PRO B 1 329 ? -1.512 20.844 7.273 1 76.12 329 PRO B CA 1
ATOM 5680 C C . PRO B 1 329 ? -1.34 22.312 6.914 1 76.12 329 PRO B C 1
ATOM 5682 O O . PRO B 1 329 ? -0.252 22.875 7.082 1 76.12 329 PRO B O 1
ATOM 5685 N N . VAL B 1 330 ? -2.355 22.859 6.395 1 78.06 330 VAL B N 1
ATOM 5686 C CA . VAL B 1 330 ? -2.328 24.266 5.992 1 78.06 330 VAL B CA 1
ATOM 5687 C C . VAL B 1 330 ? -3.393 25.047 6.762 1 78.06 330 VAL B C 1
ATOM 5689 O O . VAL B 1 330 ? -4.449 24.5 7.098 1 78.06 330 VAL B O 1
ATOM 5692 N N . ASP B 1 331 ? -3.092 26.281 6.969 1 78.81 331 ASP B N 1
ATOM 5693 C CA . ASP B 1 331 ? -3.984 27.141 7.742 1 78.81 331 ASP B CA 1
ATOM 5694 C C . ASP B 1 331 ? -5.32 27.328 7.031 1 78.81 331 ASP B C 1
ATOM 5696 O O . ASP B 1 331 ? -5.379 27.312 5.797 1 78.81 331 ASP B O 1
ATOM 5700 N N . GLU B 1 332 ? -6.305 27.547 7.812 1 83.56 332 GLU B N 1
ATOM 5701 C CA . GLU B 1 332 ? -7.676 27.641 7.32 1 83.56 332 GLU B CA 1
ATOM 5702 C C . GLU B 1 332 ? -7.828 28.766 6.301 1 83.56 332 GLU B C 1
ATOM 5704 O O . GLU B 1 332 ? -8.578 28.625 5.328 1 83.56 332 GLU B O 1
ATOM 5709 N N . ILE B 1 333 ? -7.199 29.859 6.531 1 82.19 333 ILE B N 1
ATOM 5710 C CA . ILE B 1 333 ? -7.277 31 5.625 1 82.19 333 ILE B CA 1
ATOM 5711 C C . ILE B 1 333 ? -6.762 30.594 4.246 1 82.19 333 ILE B C 1
ATOM 5713 O O . ILE B 1 333 ? -7.41 30.859 3.23 1 82.19 333 ILE B O 1
ATOM 5717 N N . THR B 1 334 ? -5.711 29.969 4.277 1 81.56 334 THR B N 1
ATOM 5718 C CA . THR B 1 334 ? -5.09 29.516 3.037 1 81.56 334 THR B CA 1
ATOM 5719 C C . THR B 1 334 ? -5.969 28.484 2.338 1 81.56 334 THR B C 1
ATOM 5721 O O . THR B 1 334 ? -6.082 28.484 1.111 1 81.56 334 THR B O 1
ATOM 5724 N N . ILE B 1 335 ? -6.57 27.672 3.104 1 85.69 335 ILE B N 1
ATOM 5725 C CA . ILE B 1 335 ? -7.422 26.625 2.561 1 85.69 335 ILE B CA 1
ATOM 5726 C C . ILE B 1 335 ? -8.633 27.25 1.871 1 85.69 335 ILE B C 1
ATOM 5728 O O . ILE B 1 335 ? -8.961 26.891 0.735 1 85.69 335 ILE B O 1
ATOM 5732 N N . LYS B 1 336 ? -9.258 28.141 2.561 1 88.19 336 LYS B N 1
ATOM 5733 C CA . LYS B 1 336 ? -10.43 28.828 2.008 1 88.19 336 LYS B CA 1
ATOM 5734 C C . LYS B 1 336 ? -10.078 29.547 0.707 1 88.19 336 LYS B C 1
ATOM 5736 O O . LYS B 1 336 ? -10.812 29.438 -0.279 1 88.19 336 LYS B O 1
ATOM 5741 N N . LYS B 1 337 ? -8.961 30.172 0.746 1 87.25 337 LYS B N 1
ATOM 5742 C CA . LYS B 1 337 ? -8.508 30.859 -0.452 1 87.25 337 LYS B CA 1
ATOM 5743 C C . LYS B 1 337 ? -8.242 29.891 -1.594 1 87.25 337 LYS B C 1
ATOM 5745 O O . LYS B 1 337 ? -8.57 30.172 -2.748 1 87.25 337 LYS B O 1
ATOM 5750 N N . SER B 1 338 ? -7.688 28.844 -1.271 1 88.31 338 SER B N 1
ATOM 5751 C CA . SER B 1 338 ? -7.355 27.844 -2.281 1 88.31 338 SER B CA 1
ATOM 5752 C C . SER B 1 338 ? -8.617 27.281 -2.934 1 88.31 338 SER B C 1
ATOM 5754 O O . SER B 1 338 ? -8.633 27.016 -4.137 1 88.31 338 SER B O 1
ATOM 5756 N N . PHE B 1 339 ? -9.672 27.078 -2.166 1 92 339 PHE B N 1
ATOM 5757 C CA . PHE B 1 339 ? -10.93 26.547 -2.691 1 92 339 PHE B CA 1
ATOM 5758 C C . PHE B 1 339 ? -11.508 27.484 -3.744 1 92 339 PHE B C 1
ATOM 5760 O O . PHE B 1 339 ? -12.086 27.031 -4.734 1 92 339 PHE B O 1
ATOM 5767 N N . VAL B 1 340 ? -11.305 28.734 -3.514 1 92.5 340 VAL B N 1
ATOM 5768 C CA . VAL B 1 340 ? -11.852 29.734 -4.438 1 92.5 340 VAL B CA 1
ATOM 5769 C C . VAL B 1 340 ? -10.93 29.859 -5.648 1 92.5 340 VAL B C 1
ATOM 5771 O O . VAL B 1 340 ? -11.391 29.828 -6.793 1 92.5 340 VAL B O 1
ATOM 5774 N N . ASP B 1 341 ? -9.68 29.938 -5.402 1 91.62 341 ASP B N 1
ATOM 5775 C CA . ASP B 1 341 ? -8.688 30.219 -6.438 1 91.62 341 ASP B CA 1
ATOM 5776 C C . ASP B 1 341 ? -8.656 29.109 -7.48 1 91.62 341 ASP B C 1
ATOM 5778 O O . ASP B 1 341 ? -8.43 29.359 -8.664 1 91.62 341 ASP B O 1
ATOM 5782 N N . ILE B 1 342 ? -8.898 27.938 -7.059 1 93.25 342 ILE B N 1
ATOM 5783 C CA . ILE B 1 342 ? -8.812 26.797 -7.961 1 93.25 342 ILE B CA 1
ATOM 5784 C C . ILE B 1 342 ? -9.891 26.906 -9.031 1 93.25 342 ILE B C 1
ATOM 5786 O O . ILE B 1 342 ? -9.734 26.391 -10.141 1 93.25 342 ILE B O 1
ATOM 5790 N N . VAL B 1 343 ? -10.984 27.625 -8.68 1 94.19 343 VAL B N 1
ATOM 5791 C CA . VAL B 1 343 ? -12.086 27.781 -9.633 1 94.19 343 VAL B CA 1
ATOM 5792 C C . VAL B 1 343 ? -11.93 29.094 -10.375 1 94.19 343 VAL B C 1
ATOM 5794 O O . VAL B 1 343 ? -12.008 29.141 -11.609 1 94.19 343 VAL B O 1
ATOM 5797 N N . VAL B 1 344 ? -11.562 30.125 -9.68 1 93.31 344 VAL B N 1
ATOM 5798 C CA . VAL B 1 344 ? -11.633 31.469 -10.211 1 93.31 344 VAL B CA 1
ATOM 5799 C C . VAL B 1 344 ? -10.352 31.797 -10.992 1 93.31 344 VAL B C 1
ATOM 5801 O O . VAL B 1 344 ? -10.398 32.469 -12.031 1 93.31 344 VAL B O 1
ATOM 5804 N N . GLN B 1 345 ? -9.266 31.297 -10.555 1 92.19 345 GLN B N 1
ATOM 5805 C CA . GLN B 1 345 ? -7.988 31.656 -11.156 1 92.19 345 GLN B CA 1
ATOM 5806 C C . GLN B 1 345 ? -7.504 30.578 -12.117 1 92.19 345 GLN B C 1
ATOM 5808 O O . GLN B 1 345 ? -6.422 30.688 -12.695 1 92.19 345 GLN B O 1
ATOM 5813 N N . ASN B 1 346 ? -8.289 29.562 -12.273 1 93.25 346 ASN B N 1
ATOM 5814 C CA . ASN B 1 346 ? -7.898 28.453 -13.156 1 93.25 346 ASN B CA 1
ATOM 5815 C C . ASN B 1 346 ? -8.031 28.844 -14.625 1 93.25 346 ASN B C 1
ATOM 5817 O O . ASN B 1 346 ? -9.133 29.078 -15.117 1 93.25 346 ASN B O 1
ATOM 5821 N N . PRO B 1 347 ? -6.957 28.844 -15.328 1 93.5 347 PRO B N 1
ATOM 5822 C CA . PRO B 1 347 ? -7.02 29.25 -16.734 1 93.5 347 PRO B CA 1
ATOM 5823 C C . PRO B 1 347 ? -7.906 28.328 -17.578 1 93.5 347 PRO B C 1
ATOM 5825 O O . PRO B 1 347 ? -8.469 28.766 -18.578 1 93.5 347 PRO B O 1
ATOM 5828 N N . ALA B 1 348 ? -8.039 27.172 -17.234 1 93.81 348 ALA B N 1
ATOM 5829 C CA . ALA B 1 348 ? -8.852 26.203 -17.969 1 93.81 348 ALA B CA 1
ATOM 5830 C C . ALA B 1 348 ? -10.32 26.625 -17.984 1 93.81 348 ALA B C 1
ATOM 5832 O O . ALA B 1 348 ? -11.086 26.203 -18.844 1 93.81 348 ALA B O 1
ATOM 5833 N N . PHE B 1 349 ? -10.727 27.516 -17.062 1 95.69 349 PHE B N 1
ATOM 5834 C CA . PHE B 1 349 ? -12.141 27.859 -16.938 1 95.69 349 PHE B CA 1
ATOM 5835 C C . PHE B 1 349 ? -12.438 29.203 -17.562 1 95.69 349 PHE B C 1
ATOM 5837 O O . PHE B 1 349 ? -13.531 29.75 -17.391 1 95.69 349 PHE B O 1
ATOM 5844 N N . GLU B 1 350 ? -11.492 29.688 -18.25 1 93.75 350 GLU B N 1
ATOM 5845 C CA . GLU B 1 350 ? -11.664 30.953 -18.953 1 93.75 350 GLU B CA 1
ATOM 5846 C C . GLU B 1 350 ? -12.891 30.922 -19.859 1 93.75 350 GLU B C 1
ATOM 5848 O O . GLU B 1 350 ? -13.641 31.891 -19.922 1 93.75 350 GLU B O 1
ATOM 5853 N N . PRO B 1 351 ? -13.133 29.844 -20.578 1 93.88 351 PRO B N 1
ATOM 5854 C CA . PRO B 1 351 ? -14.297 29.766 -21.469 1 93.88 351 PRO B CA 1
ATOM 5855 C C . PRO B 1 351 ? -15.625 29.875 -20.719 1 93.88 351 PRO B C 1
ATOM 5857 O O . PRO B 1 351 ? -16.672 30.109 -21.328 1 93.88 351 PRO B O 1
ATOM 5860 N N . LEU B 1 352 ? -15.547 29.719 -19.438 1 95.06 352 LEU B N 1
ATOM 5861 C CA . LEU B 1 352 ? -16.781 29.719 -18.656 1 95.06 352 LEU B CA 1
ATOM 5862 C C . LEU B 1 352 ? -17.047 31.078 -18.031 1 95.06 352 LEU B C 1
ATOM 5864 O O . LEU B 1 352 ? -18.109 31.312 -17.453 1 95.06 352 LEU B O 1
ATOM 5868 N N . ARG B 1 353 ? -16.172 32.031 -18.188 1 92.56 353 ARG B N 1
ATOM 5869 C CA . ARG B 1 353 ? -16.203 33.312 -17.453 1 92.56 353 ARG B CA 1
ATOM 5870 C C . ARG B 1 353 ? -17.469 34.094 -17.797 1 92.56 353 ARG B C 1
ATOM 5872 O O . ARG B 1 353 ? -17.969 34.875 -16.969 1 92.56 353 ARG B O 1
ATOM 5879 N N . GLU B 1 354 ? -18.016 33.875 -18.953 1 91.81 354 GLU B N 1
ATOM 5880 C CA . GLU B 1 354 ? -19.203 34.594 -19.359 1 91.81 354 GLU B CA 1
ATOM 5881 C C . GLU B 1 354 ? -20.469 33.781 -19.109 1 91.81 354 GLU B C 1
ATOM 5883 O O . GLU B 1 354 ? -21.578 34.281 -19.344 1 91.81 354 GLU B O 1
ATOM 5888 N N . ASP B 1 355 ? -20.344 32.625 -18.656 1 93.19 355 ASP B N 1
ATOM 5889 C CA . ASP B 1 355 ? -21.484 31.75 -18.391 1 93.19 355 ASP B CA 1
ATOM 5890 C C . ASP B 1 355 ? -22.188 32.156 -17.094 1 93.19 355 ASP B C 1
ATOM 5892 O O . ASP B 1 355 ? -21.547 32.312 -16.062 1 93.19 355 ASP B O 1
ATOM 5896 N N . GLU B 1 356 ? -23.438 32.25 -17.125 1 94.31 356 GLU B N 1
ATOM 5897 C CA . GLU B 1 356 ? -24.234 32.719 -15.992 1 94.31 356 GLU B CA 1
ATOM 5898 C C . GLU B 1 356 ? -24.203 31.688 -14.852 1 94.31 356 GLU B C 1
ATOM 5900 O O . GLU B 1 356 ? -24.125 32.062 -13.68 1 94.31 356 GLU B O 1
ATOM 5905 N N . ARG B 1 357 ? -24.375 30.453 -15.172 1 95.19 357 ARG B N 1
ATOM 5906 C CA . ARG B 1 357 ? -24.359 29.422 -14.148 1 95.19 357 ARG B CA 1
ATOM 5907 C C . ARG B 1 357 ? -23.016 29.375 -13.43 1 95.19 357 ARG B C 1
ATOM 5909 O O . ARG B 1 357 ? -22.953 29.219 -12.211 1 95.19 357 ARG B O 1
ATOM 5916 N N . TYR B 1 358 ? -21.953 29.516 -14.242 1 95.38 358 TYR B N 1
ATOM 5917 C CA . TYR B 1 358 ? -20.609 29.562 -13.68 1 95.38 358 TYR B CA 1
ATOM 5918 C C . TYR B 1 358 ? -20.453 30.734 -12.703 1 95.38 358 TYR B C 1
ATOM 5920 O O . TYR B 1 358 ? -19.953 30.562 -11.594 1 95.38 358 TYR B O 1
ATOM 5928 N N . ASN B 1 359 ? -20.938 31.844 -13.047 1 94.5 359 ASN B N 1
ATOM 5929 C CA . ASN B 1 359 ? -20.812 33.031 -12.219 1 94.5 359 ASN B CA 1
ATOM 5930 C C . ASN B 1 359 ? -21.641 32.906 -10.938 1 94.5 359 ASN B C 1
ATOM 5932 O O . ASN B 1 359 ? -21.234 33.406 -9.883 1 94.5 359 ASN B O 1
ATOM 5936 N N . LEU B 1 360 ? -22.734 32.281 -11.031 1 94.12 360 LEU B N 1
ATOM 5937 C CA . LEU B 1 360 ? -23.547 32.031 -9.844 1 94.12 360 LEU B CA 1
ATOM 5938 C C . LEU B 1 360 ? -22.828 31.094 -8.875 1 94.12 360 LEU B C 1
ATOM 5940 O O . LEU B 1 360 ? -22.891 31.312 -7.66 1 94.12 360 LEU B O 1
ATOM 5944 N N . LEU B 1 361 ? -22.203 30.109 -9.398 1 93.88 361 LEU B N 1
ATOM 5945 C CA . LEU B 1 361 ? -21.438 29.172 -8.578 1 93.88 361 LEU B CA 1
ATOM 5946 C C . LEU B 1 361 ? -20.297 29.875 -7.859 1 93.88 361 LEU B C 1
ATOM 5948 O O . LEU B 1 361 ? -20.062 29.656 -6.668 1 93.88 361 LEU B O 1
ATOM 5952 N N . VAL B 1 362 ? -19.609 30.719 -8.586 1 93.69 362 VAL B N 1
ATOM 5953 C CA . VAL B 1 362 ? -18.469 31.453 -8.031 1 93.69 362 VAL B CA 1
ATOM 5954 C C . VAL B 1 362 ? -18.953 32.375 -6.914 1 93.69 362 VAL B C 1
ATOM 5956 O O . VAL B 1 362 ? -18.297 32.469 -5.867 1 93.69 362 VAL B O 1
ATOM 5959 N N . LYS B 1 363 ? -20.047 33 -7.109 1 93 363 LYS B N 1
ATOM 5960 C CA . LYS B 1 363 ? -20.625 33.875 -6.102 1 93 363 LYS B CA 1
ATOM 5961 C C . LYS B 1 363 ? -20.969 33.125 -4.828 1 93 363 LYS B C 1
ATOM 5963 O O . LYS B 1 363 ? -20.672 33.562 -3.723 1 93 363 LYS B O 1
ATOM 5968 N N . LYS B 1 364 ? -21.578 32.031 -4.996 1 92.69 364 LYS B N 1
ATOM 5969 C CA . LYS B 1 364 ? -21.938 31.188 -3.865 1 92.69 364 LYS B CA 1
ATOM 5970 C C . LYS B 1 364 ? -20.703 30.719 -3.096 1 92.69 364 LYS B C 1
ATOM 5972 O O . LYS B 1 364 ? -20.719 30.672 -1.864 1 92.69 364 LYS B O 1
ATOM 5977 N N . LEU B 1 365 ? -19.688 30.359 -3.832 1 92.69 365 LEU B N 1
ATOM 5978 C CA . LEU B 1 365 ? -18.438 29.891 -3.24 1 92.69 365 LEU B CA 1
ATOM 5979 C C . LEU B 1 365 ? -17.797 31 -2.404 1 92.69 365 LEU B C 1
ATOM 5981 O O . LEU B 1 365 ? -17.359 30.75 -1.278 1 92.69 365 LEU B O 1
ATOM 5985 N N . LYS B 1 366 ? -17.797 32.156 -2.896 1 92.38 366 LYS B N 1
ATOM 5986 C CA . LYS B 1 366 ? -17.203 33.281 -2.201 1 92.38 366 LYS B CA 1
ATOM 5987 C C . LYS B 1 366 ? -18.016 33.688 -0.962 1 92.38 366 LYS B C 1
ATOM 5989 O O . LYS B 1 366 ? -17.438 34.031 0.069 1 92.38 366 LYS B O 1
ATOM 5994 N N . GLU B 1 367 ? -19.297 33.594 -1.035 1 90.38 367 GLU B N 1
ATOM 5995 C CA . GLU B 1 367 ? -20.172 33.875 0.099 1 90.38 367 GLU B CA 1
ATOM 5996 C C . GLU B 1 367 ? -19.953 32.875 1.231 1 90.38 367 GLU B C 1
ATOM 5998 O O . GLU B 1 367 ? -19.906 33.25 2.402 1 90.38 367 GLU B O 1
ATOM 6003 N N . LYS B 1 368 ? -19.812 31.625 0.854 1 89.44 368 LYS B N 1
ATOM 6004 C CA . LYS B 1 368 ? -19.641 30.578 1.843 1 89.44 368 LYS B CA 1
ATOM 6005 C C . LYS B 1 368 ? -18.281 30.688 2.539 1 89.44 368 LYS B C 1
ATOM 6007 O O . LYS B 1 368 ? -18.172 30.453 3.742 1 89.44 368 LYS B O 1
ATOM 6012 N N . LEU B 1 369 ? -17.312 31.094 1.79 1 88.81 369 LEU B N 1
ATOM 6013 C CA . LEU B 1 369 ? -15.961 31.031 2.322 1 88.81 369 LEU B CA 1
ATOM 6014 C C . LEU B 1 369 ? -15.5 32.406 2.816 1 88.81 369 LEU B C 1
ATOM 6016 O O . LEU B 1 369 ? -14.367 32.562 3.27 1 88.81 369 LEU B O 1
ATOM 6020 N N . GLY B 1 370 ? -16.516 33.312 2.967 1 75.81 370 GLY B N 1
ATOM 6021 C CA . GLY B 1 370 ? -16.328 34.625 3.604 1 75.81 370 GLY B CA 1
ATOM 6022 C C . GLY B 1 370 ? -15.453 35.562 2.787 1 75.81 370 GLY B C 1
ATOM 6023 O O . GLY B 1 370 ? -14.789 36.438 3.344 1 75.81 370 GLY B O 1
ATOM 6024 N N . GLU B 1 371 ? -15.148 35.156 1.606 1 61.16 371 GLU B N 1
ATOM 6025 C CA . GLU B 1 371 ? -14.477 36.156 0.784 1 61.16 371 GLU B CA 1
ATOM 6026 C C . GLU B 1 371 ? -15.453 37.25 0.332 1 61.16 371 GLU B C 1
ATOM 6028 O O . GLU B 1 371 ? -16.391 36.969 -0.411 1 61.16 371 GLU B O 1
ATOM 6033 N N . LYS B 1 372 ? -16.031 37.969 1.378 1 49.25 372 LYS B N 1
ATOM 6034 C CA . LYS B 1 372 ? -16.891 39.125 1.052 1 49.25 372 LYS B CA 1
ATOM 6035 C C . LYS B 1 372 ? -16.328 39.906 -0.131 1 49.25 372 LYS B C 1
ATOM 6037 O O . LYS B 1 372 ? -15.117 40.062 -0.25 1 49.25 372 LYS B O 1
ATOM 6042 N N . LYS B 1 373 ? -17.234 40.094 -1.231 1 43.38 373 LYS B N 1
ATOM 6043 C CA . LYS B 1 373 ? -16.969 41.188 -2.158 1 43.38 373 LYS B CA 1
ATOM 6044 C C . LYS B 1 373 ? -16.703 42.469 -1.406 1 43.38 373 LYS B C 1
ATOM 6046 O O . LYS B 1 373 ? -17.422 42.812 -0.459 1 43.38 373 LYS B O 1
#

Foldseek 3Di:
DPPQCLLVLLVVLCVVVPHDLCVVCVQLVHHSVVNVCSNVVVDHDDPVSLVVSCVVSVHDSCVSRVPDLEDDLVRLLVVLVVLLVCLVPPDPVVSVVVLVVVCVSNVPHLLSLLSSLLLCLVSLVVDPDPVVSLVSLVVLLVSLVVCLVPPPDPVSNVSSLVSNLSSCVVNVNPVVNCVSCVCVPDDDDCVQVVVLVVCVVVVNNVVSVLSVLQVVVVVLLVLLVVLLVVLLVPLVPVVVNVVSLVVNVCSCVVQVCLVFDDPSQQSSLLSNLLSCVVVPNNPSSLVSLVSNLVSLLVDDPPDWGDADPRRHNVQVVQQVPRSNRRHDSHDLLVVLVCSLCSLPVPPSCVVCVPPPSSVVSSVSSCVSSVVDD/DPPQCLLVLLVVLCVVVPHDLCVVCVQLVHDSVVNVCSNVVVDHDDPVSLVVSCVVSVHDSCVSRVPDLEDDLVRLLVVLVVLLVCLVPPDPVVSVVVLVVVCVSNVPHLLSLLLSLLLCLVSLVVDPDPVVSLVSLVVLLVSLVVCLVPPPDPVSNVSSLVSNLSSCVVNVNPVVNCVSCVCVPDDDDCVQVVVLVVCVVVVNNVVSVLSVLQVVVVVLLVLLVVLLVVLLVPLVPVVVNVVSLVVNVCSCVVQVCLVFDDPSQQSSLLSNLLSCVVVPNNPSSLVSLVSNLVSLLVDDPPDWGDADPRRHNVQVVQQVPRSNRRHDSHDLLVVLVVSLCSLPVPPSCVVCVPPPSSVVSSVSSCVSSVVDD

InterPro domains:
  IPR001387 Cro/C1-type, helix-turn-helix domain [PF01381] (13-64)
  IPR001387 Cro/C1-type, helix-turn-helix domain [PS50943] (10-64)
  IPR001387 Cro/C1-type, helix-turn-helix domain [SM00530] (9-64)
  IPR001387 Cro/C1-type, helix-turn-helix domain [cd00093] (7-64)
  IPR010982 Lambda repressor-like, DNA-binding domain superfamily [G3DSA:1.10.260.40] (2-68)
  IPR010982 Lambda repressor-like, DNA-binding domain superfamily [SSF47413] (3-69)

Solvent-accessible surface area (backbone atoms only — not comparable to full-atom values): 39983 Å² total; per-residue (Å²): 129,84,76,61,46,31,18,57,40,50,47,52,50,36,53,74,71,68,50,53,57,55,56,52,13,59,72,75,68,50,50,42,64,55,44,52,26,22,48,68,62,75,44,72,78,57,77,82,48,40,62,58,52,14,57,74,66,71,47,48,56,43,58,42,42,56,51,62,53,60,74,50,60,68,54,39,27,52,52,50,53,52,50,38,45,34,54,72,75,42,60,58,69,61,39,47,51,52,52,52,54,49,46,64,69,32,69,75,17,55,69,51,49,53,49,48,40,51,47,51,64,74,49,45,82,76,50,82,51,64,68,60,44,50,51,51,32,50,47,36,31,51,55,18,53,47,38,47,72,69,50,87,49,66,62,58,27,51,51,22,51,45,50,25,32,53,26,31,44,76,73,64,37,30,69,59,22,39,70,74,44,54,70,68,72,55,77,75,81,56,56,68,58,53,38,30,50,26,32,41,73,71,68,36,49,70,57,20,49,52,49,42,50,49,50,39,50,41,33,52,55,48,42,43,46,44,37,40,53,48,34,64,73,30,50,89,39,63,69,60,29,51,50,38,51,50,50,41,51,48,52,38,60,75,63,48,34,84,59,34,76,50,70,51,77,43,49,36,24,52,48,47,19,45,34,27,47,74,73,68,33,58,68,61,14,50,52,25,45,48,52,31,47,54,52,59,69,66,58,64,82,80,69,53,52,43,43,42,94,80,47,71,61,46,34,63,48,36,40,71,71,33,62,53,32,36,54,60,84,58,40,66,68,58,49,48,49,48,66,48,42,63,60,73,68,32,73,78,45,56,88,40,69,83,36,65,69,52,49,52,51,52,50,53,51,31,60,72,61,63,51,72,131,129,84,76,63,46,30,20,57,40,51,46,53,51,37,53,73,71,67,50,52,58,56,55,53,13,60,72,76,67,51,50,43,66,55,44,51,27,22,49,69,62,74,43,72,76,57,77,84,49,41,61,57,52,14,56,72,68,70,47,48,56,43,57,41,43,58,52,62,52,60,75,51,61,68,54,40,29,52,50,49,52,52,49,39,45,32,54,73,76,42,61,59,69,61,41,47,51,53,50,52,54,48,46,67,70,32,68,75,17,57,69,52,50,53,49,48,41,52,48,51,64,74,50,45,83,75,50,83,50,63,69,59,45,50,51,52,32,51,48,36,33,50,55,18,50,48,39,48,70,69,50,86,49,66,63,58,26,52,52,22,52,46,49,25,32,54,25,31,45,74,71,64,36,30,68,60,22,40,70,76,45,53,69,69,72,56,76,74,83,55,57,67,58,53,37,29,49,26,32,41,74,72,66,35,50,69,57,19,48,52,50,43,49,50,48,40,49,41,34,51,56,48,40,41,46,44,37,37,52,48,34,64,73,28,47,89,39,64,69,60,28,51,51,38,51,50,50,42,50,47,51,37,60,76,64,49,34,80,59,34,78,50,71,50,76,42,49,39,24,53,48,46,19,46,34,27,46,73,73,66,34,59,68,62,14,49,52,24,46,48,53,31,49,56,52,59,68,66,59,63,82,79,68,52,52,43,44,44,92,81,46,72,62,47,34,64,48,35,39,70,70,33,61,54,31,36,54,59,85,60,42,65,69,59,49,47,48,47,64,48,41,63,60,73,67,32,73,77,45,56,87,40,69,82,35,66,70,52,50,52,51,53,52,53,52,29,61,72,60,62,51,70,130

Nearest PDB structures (foldseek):
  1y7y-assembly1_B  TM=8.818E-01  e=4.188E-02  Aeromonas hydrophila
  6jq1-assembly1_A  TM=8.574E-01  e=5.147E-02  Deinococcus geothermalis DSM 11300
  3op9-assembly1_A  TM=6.090E-01  e=9.100E-03  Listeria innocua
  3vk0-assembly2_B  TM=8.843E-01  e=1.505E-01  Neisseria meningitidis MC58
  3f52-assembly1_A  TM=8.512E-01  e=2.093E-01  Corynebacterium glutamicum